Protein 1C4O (pdb70)

Structure (mmCIF, N/CA/C/O backbone):
data_1C4O
#
_entry.id   1C4O
#
_cell.length_a   134.740
_cell.length_b   134.740
_cell.length_c   106.700
_cell.angle_alpha   90.00
_cell.angle_beta   90.00
_cell.angle_gamma   120.00
#
_symmetry.space_group_name_H-M   'P 32 2 1'
#
loop_
_entity.id
_entity.type
_entity.pdbx_description
1 polymer 'DNA NUCLEOTIDE EXCISION REPAIR ENZYME UVRB'
2 non-polymer 'octyl beta-D-glucopyranoside'
3 non-polymer 'SULFATE ION'
4 water water
#
loop_
_atom_site.group_PDB
_atom_site.id
_atom_site.type_symbol
_atom_site.label_atom_id
_atom_site.label_alt_id
_atom_site.label_comp_id
_atom_site.label_asym_id
_atom_site.label_entity_id
_atom_site.label_seq_id
_atom_site.pdbx_PDB_ins_code
_atom_site.Cartn_x
_atom_site.Cartn_y
_atom_site.Cartn_z
_atom_site.occupancy
_atom_site.B_iso_or_equiv
_atom_site.auth_seq_id
_atom_site.auth_comp_id
_atom_site.auth_asym_id
_atom_site.auth_atom_id
_atom_site.pdbx_PDB_model_num
ATOM 1 N N . THR A 1 1 ? -25.514 99.370 5.704 1.00 40.33 2 THR A N 1
ATOM 2 C CA . THR A 1 1 ? -24.054 99.546 5.988 1.00 39.99 2 THR A CA 1
ATOM 3 C C . THR A 1 1 ? -23.787 99.587 7.484 1.00 39.27 2 THR A C 1
ATOM 4 O O . THR A 1 1 ? -24.393 100.358 8.237 1.00 39.52 2 THR A O 1
ATOM 8 N N . PHE A 1 2 ? -22.828 98.781 7.912 1.00 37.82 3 PHE A N 1
ATOM 9 C CA . PHE A 1 2 ? -22.528 98.679 9.324 1.00 36.48 3 PHE A CA 1
ATOM 10 C C . PHE A 1 2 ? -21.690 99.791 9.924 1.00 36.32 3 PHE A C 1
ATOM 11 O O . PHE A 1 2 ? -20.833 100.335 9.257 1.00 36.61 3 PHE A O 1
ATOM 19 N N . ARG A 1 3 ? -21.946 100.101 11.188 1.00 36.41 4 ARG A N 1
ATOM 20 C CA . ARG A 1 3 ? -21.184 101.116 11.913 1.00 36.54 4 ARG A CA 1
ATOM 21 C C . ARG A 1 3 ? -20.641 100.539 13.223 1.00 36.98 4 ARG A C 1
ATOM 22 O O . ARG A 1 3 ? -21.284 100.571 14.268 1.00 37.06 4 ARG A O 1
ATOM 30 N N . TYR A 1 4 ? -19.432 100.002 13.141 1.00 37.67 5 TYR A N 1
ATOM 31 C CA . TYR A 1 4 ? -18.768 99.401 14.278 1.00 38.42 5 TYR A CA 1
ATOM 32 C C . TYR A 1 4 ? -18.460 100.481 15.319 1.00 39.05 5 TYR A C 1
ATOM 33 O O . TYR A 1 4 ? -17.889 101.524 14.988 1.00 39.36 5 TYR A O 1
ATOM 42 N N . ARG A 1 5 ? -18.824 100.235 16.569 1.00 39.94 6 ARG A N 1
ATOM 43 C CA . ARG A 1 5 ? -18.563 101.196 17.633 1.00 40.98 6 ARG A CA 1
ATOM 44 C C . ARG A 1 5 ? -17.841 100.541 18.808 1.00 41.07 6 ARG A C 1
ATOM 45 O O . ARG A 1 5 ? -17.830 101.064 19.926 1.00 41.57 6 ARG A O 1
ATOM 53 N N . GLY A 1 6 ? -17.215 99.398 18.557 1.00 40.80 7 GLY A N 1
ATOM 54 C CA . GLY A 1 6 ? -16.504 98.720 19.625 1.00 40.48 7 GLY A CA 1
ATOM 55 C C . GLY A 1 6 ? -15.040 99.121 19.757 1.00 40.11 7 GLY A C 1
ATOM 56 O O . GLY A 1 6 ? -14.598 100.093 19.138 1.00 40.36 7 GLY A O 1
ATOM 57 N N . PRO A 1 7 ? -14.254 98.378 20.552 1.00 39.69 8 PRO A N 1
ATOM 58 C CA . PRO A 1 7 ? -12.826 98.662 20.763 1.00 39.14 8 PRO A CA 1
ATOM 59 C C . PRO A 1 7 ? -12.028 98.486 19.476 1.00 38.53 8 PRO A C 1
ATOM 60 O O . PRO A 1 7 ? -12.407 97.685 18.625 1.00 38.49 8 PRO A O 1
ATOM 64 N N . SER A 1 8 ? -10.938 99.228 19.305 1.00 37.55 9 SER A N 1
ATOM 65 C CA . SER A 1 8 ? -10.150 99.035 18.091 1.00 36.79 9 SER A CA 1
ATOM 66 C C . SER A 1 8 ? -9.433 97.688 18.225 1.00 35.45 9 SER A C 1
ATOM 67 O O . SER A 1 8 ? -9.119 97.253 19.341 1.00 35.60 9 SER A O 1
ATOM 70 N N . PRO A 1 9 ? -9.177 97.019 17.096 1.00 34.56 10 PRO A N 1
ATOM 71 C CA . PRO A 1 9 ? -8.498 95.712 17.037 1.00 33.63 10 PRO A CA 1
ATOM 72 C C . PRO A 1 9 ? -7.111 95.788 17.634 1.00 33.06 10 PRO A C 1
ATOM 73 O O . PRO A 1 9 ? -6.370 96.740 17.350 1.00 33.08 10 PRO A O 1
ATOM 77 N N . LYS A 1 10 ? -6.746 94.787 18.443 1.00 31.96 11 LYS A N 1
ATOM 78 C CA . LYS A 1 10 ? -5.417 94.752 19.077 1.00 31.40 11 LYS A CA 1
ATOM 79 C C . LYS A 1 10 ? -4.876 93.336 18.983 1.00 30.53 11 LYS A C 1
ATOM 80 O O . LYS A 1 10 ? -5.594 92.428 18.553 1.00 30.10 11 LYS A O 1
ATOM 86 N N . GLY A 1 11 ? -3.638 93.141 19.424 1.00 29.53 12 GLY A N 1
ATOM 87 C CA . GLY A 1 11 ? -3.040 91.814 19.336 1.00 28.70 12 GLY A CA 1
ATOM 88 C C . GLY A 1 11 ? -2.995 91.319 17.898 1.00 27.86 12 GLY A C 1
ATOM 89 O O . GLY A 1 11 ? -2.546 92.009 16.977 1.00 28.15 12 GLY A O 1
ATOM 90 N N . ASP A 1 12 ? -3.441 90.088 17.691 1.00 27.12 13 ASP A N 1
ATOM 91 C CA . ASP A 1 12 ? -3.469 89.520 16.348 1.00 26.31 13 ASP A CA 1
ATOM 92 C C . ASP A 1 12 ? -4.751 89.875 15.568 1.00 26.00 13 ASP A C 1
ATOM 93 O O . ASP A 1 12 ? -4.880 89.466 14.409 1.00 25.19 13 ASP A O 1
ATOM 98 N N . GLN A 1 13 ? -5.683 90.598 16.194 1.00 25.98 14 GLN A N 1
ATOM 99 C CA . GLN A 1 13 ? -6.926 90.930 15.502 1.00 26.61 14 GLN A CA 1
ATOM 100 C C . GLN A 1 13 ? -6.707 91.660 14.170 1.00 26.60 14 GLN A C 1
ATOM 101 O O . GLN A 1 13 ? -7.291 91.283 13.168 1.00 26.55 14 GLN A O 1
ATOM 107 N N . PRO A 1 14 ? -5.839 92.700 14.120 1.00 27.09 15 PRO A N 1
ATOM 108 C CA . PRO A 1 14 ? -5.665 93.357 12.816 1.00 27.51 15 PRO A CA 1
ATOM 109 C C . PRO A 1 14 ? -5.261 92.452 11.671 1.00 27.78 15 PRO A C 1
ATOM 110 O O . PRO A 1 14 ? -5.873 92.509 10.590 1.00 27.63 15 PRO A O 1
ATOM 114 N N . LYS A 1 15 ? -4.260 91.598 11.890 1.00 28.22 16 LYS A N 1
ATOM 115 C CA . LYS A 1 15 ? -3.804 90.711 10.826 1.00 28.75 16 LYS A CA 1
ATOM 116 C C . LYS A 1 15 ? -4.837 89.649 10.473 1.00 27.69 16 LYS A C 1
ATOM 117 O O . LYS A 1 15 ? -4.946 89.267 9.311 1.00 27.23 16 LYS A O 1
ATOM 123 N N . ALA A 1 16 ? -5.585 89.187 11.473 1.00 26.76 17 ALA A N 1
ATOM 124 C CA . ALA A 1 16 ? -6.572 88.135 11.226 1.00 26.03 17 ALA A CA 1
ATOM 125 C C . ALA A 1 16 ? -7.717 88.724 10.408 1.00 25.97 17 ALA A C 1
ATOM 126 O O . ALA A 1 16 ? -8.165 88.117 9.443 1.00 25.39 17 ALA A O 1
ATOM 128 N N . ILE A 1 17 ? -8.158 89.916 10.790 1.00 25.64 18 ILE A N 1
ATOM 129 C CA . ILE A 1 17 ? -9.232 90.601 10.055 1.00 25.92 18 ILE A CA 1
ATOM 130 C C . ILE A 1 17 ? -8.807 90.788 8.606 1.00 26.33 18 ILE A C 1
ATOM 131 O O . ILE A 1 17 ? -9.533 90.463 7.669 1.00 26.98 18 ILE A O 1
ATOM 136 N N . ALA A 1 18 ? -7.591 91.276 8.415 1.00 26.87 19 ALA A N 1
ATOM 137 C CA . ALA A 1 18 ? -7.140 91.482 7.054 1.00 27.31 19 ALA A CA 1
ATOM 138 C C . ALA A 1 18 ? -7.043 90.184 6.245 1.00 27.14 19 ALA A C 1
ATOM 139 O O . ALA A 1 18 ? -7.421 90.155 5.077 1.00 27.25 19 ALA A O 1
ATOM 141 N N . GLY A 1 19 ? -6.576 89.094 6.871 1.00 27.04 20 GLY A N 1
ATOM 142 C CA . GLY A 1 19 ? -6.429 87.848 6.146 1.00 26.61 20 GLY A CA 1
ATOM 143 C C . GLY A 1 19 ? -7.776 87.254 5.733 1.00 26.47 20 GLY A C 1
ATOM 144 O O . GLY A 1 19 ? -7.921 86.730 4.639 1.00 26.95 20 GLY A O 1
ATOM 145 N N . LEU A 1 20 ? -8.740 87.340 6.640 1.00 26.15 21 LEU A N 1
ATOM 146 C CA . LEU A 1 20 ? -10.088 86.840 6.387 1.00 26.22 21 LEU A CA 1
ATOM 147 C C . LEU A 1 20 ? -10.767 87.642 5.293 1.00 26.53 21 LEU A C 1
ATOM 148 O O . LEU A 1 20 ? -11.364 87.068 4.371 1.00 25.62 21 LEU A O 1
ATOM 153 N N . VAL A 1 21 ? -10.687 88.965 5.403 1.00 26.23 22 VAL A N 1
ATOM 154 C CA . VAL A 1 21 ? -11.302 89.818 4.388 1.00 27.17 22 VAL A CA 1
ATOM 155 C C . VAL A 1 21 ? -10.684 89.548 3.014 1.00 27.84 22 VAL A C 1
ATOM 156 O O . VAL A 1 21 ? -11.392 89.425 2.021 1.00 27.33 22 VAL A O 1
ATOM 160 N N . GLU A 1 22 ? -9.364 89.449 2.948 1.00 28.57 23 GLU A N 1
ATOM 161 C CA . GLU A 1 22 ? -8.713 89.158 1.676 1.00 29.54 23 GLU A CA 1
ATOM 162 C C . GLU A 1 22 ? -9.165 87.813 1.062 1.00 29.26 23 GLU A C 1
ATOM 163 O O . GLU A 1 22 ? -9.457 87.725 -0.131 1.00 28.79 23 GLU A O 1
ATOM 169 N N . ALA A 1 23 ? -9.240 86.760 1.870 1.00 28.71 24 ALA A N 1
ATOM 170 C CA . ALA A 1 23 ? -9.667 85.467 1.337 1.00 28.23 24 ALA A CA 1
ATOM 171 C C . ALA A 1 23 ? -11.120 85.510 0.850 1.00 28.04 24 ALA A C 1
ATOM 172 O O . ALA A 1 23 ? -11.450 84.913 -0.172 1.00 27.88 24 ALA A O 1
ATOM 174 N N . LEU A 1 24 ? -11.980 86.199 1.582 1.00 27.63 25 LEU A N 1
ATOM 175 C CA . LEU A 1 24 ? -13.391 86.257 1.189 1.00 28.26 25 LEU A CA 1
ATOM 176 C C . LEU A 1 24 ? -13.566 87.095 -0.076 1.00 29.10 25 LEU A C 1
ATOM 177 O O . LEU A 1 24 ? -14.323 86.724 -0.958 1.00 28.89 25 LEU A O 1
ATOM 182 N N . ARG A 1 25 ? -12.845 88.208 -0.161 1.00 29.67 26 ARG A N 1
ATOM 183 C CA . ARG A 1 25 ? -12.939 89.048 -1.359 1.00 30.94 26 ARG A CA 1
ATOM 184 C C . ARG A 1 25 ? -12.398 88.313 -2.577 1.00 31.68 26 ARG A C 1
ATOM 185 O O . ARG A 1 25 ? -12.833 88.560 -3.708 1.00 32.47 26 ARG A O 1
ATOM 193 N N . ASP A 1 26 ? -11.464 87.399 -2.361 1.00 32.25 27 ASP A N 1
ATOM 19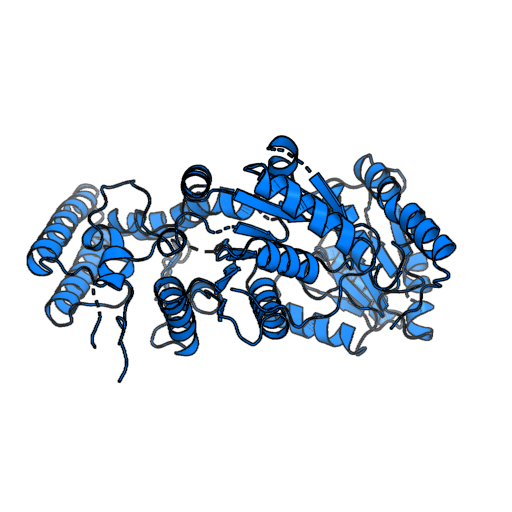4 C CA . ASP A 1 26 ? -10.922 86.625 -3.458 1.00 32.93 27 ASP A CA 1
ATOM 195 C C . ASP A 1 26 ? -11.832 85.469 -3.872 1.00 32.35 27 ASP A C 1
ATOM 196 O O . ASP A 1 26 ? -11.522 84.720 -4.798 1.00 32.98 27 ASP A O 1
ATOM 201 N N . GLY A 1 27 ? -12.956 85.324 -3.179 1.00 31.77 28 GLY A N 1
ATOM 202 C CA . GLY A 1 27 ? -13.894 84.276 -3.543 1.00 30.93 28 GLY A CA 1
ATOM 203 C C . GLY A 1 27 ? -13.754 82.910 -2.885 1.00 30.25 28 GLY A C 1
ATOM 204 O O . GLY A 1 27 ? -14.350 81.934 -3.362 1.00 30.73 28 GLY A O 1
ATOM 205 N N . GLU A 1 28 ? -12.965 82.816 -1.819 1.00 29.58 29 GLU A N 1
ATOM 206 C CA . GLU A 1 28 ? -12.845 81.531 -1.145 1.00 28.86 29 GLU A CA 1
ATOM 207 C C . GLU A 1 28 ? -14.195 81.174 -0.543 1.00 28.63 29 GLU A C 1
ATOM 208 O O . GLU A 1 28 ? -14.840 81.981 0.106 1.00 28.44 29 GLU A O 1
ATOM 214 N N B ARG A 1 29 ? -14.614 79.929 -0.772 0.59 28.46 30 ARG A N 1
ATOM 215 C CA B ARG A 1 29 ? -15.899 79.409 -0.267 0.59 28.09 30 ARG A CA 1
ATOM 216 C C B ARG A 1 29 ? -15.863 79.047 1.227 0.59 27.83 30 ARG A C 1
ATOM 217 O O B ARG A 1 29 ? -16.851 79.234 1.950 0.59 28.13 30 ARG A O 1
ATOM 225 N N . PHE A 1 30 ? -14.716 78.537 1.665 1.00 26.73 31 PHE A N 1
ATOM 226 C CA . PHE A 1 30 ? -14.510 78.105 3.054 1.00 25.79 31 PHE A CA 1
ATOM 227 C C . PHE A 1 30 ? -13.209 78.681 3.606 1.00 25.44 31 PHE A C 1
ATOM 228 O O . PHE A 1 30 ? -12.148 78.497 3.022 1.00 24.69 31 PHE A O 1
ATOM 236 N N B VAL A 1 31 ? -13.296 79.404 4.722 0.54 25.54 32 VAL A N 1
ATOM 237 C CA B VAL A 1 31 ? -12.092 79.954 5.378 0.54 25.07 32 VAL A CA 1
ATOM 238 C C B VAL A 1 31 ? -12.247 79.755 6.887 0.54 24.73 32 VAL A C 1
ATOM 239 O O B VAL A 1 31 ? -13.357 79.851 7.444 0.54 24.84 32 VAL A O 1
ATOM 243 N N . THR A 1 32 ? -11.130 79.498 7.547 1.00 23.22 33 THR A N 1
ATOM 244 C CA . THR A 1 32 ? -11.127 79.242 8.964 1.00 22.33 33 THR A CA 1
ATOM 245 C C . THR A 1 32 ? -10.361 80.311 9.724 1.00 22.02 33 THR A C 1
ATOM 246 O O . THR A 1 32 ? -9.277 80.745 9.288 1.00 21.70 33 THR A O 1
ATOM 250 N N . LEU A 1 33 ? -10.970 80.770 10.811 1.00 21.04 34 LEU A N 1
ATOM 251 C CA . LEU A 1 33 ? -10.329 81.670 11.762 1.00 21.22 34 LEU A CA 1
ATOM 252 C C . LEU A 1 33 ? -9.935 80.746 12.912 1.00 21.10 34 LEU A C 1
ATOM 253 O O . LEU A 1 33 ? -10.784 80.272 13.668 1.00 21.53 34 LEU A O 1
ATOM 258 N N . LEU A 1 34 ? -8.644 80.456 13.037 1.00 21.45 35 LEU A N 1
ATOM 259 C CA . LEU A 1 34 ? -8.151 79.583 14.107 1.00 21.68 35 LEU A CA 1
ATOM 260 C C . LEU A 1 34 ? -7.707 80.577 15.166 1.00 22.29 35 LEU A C 1
ATOM 261 O O . LEU A 1 34 ? -6.630 81.180 15.076 1.00 22.79 35 LEU A O 1
ATOM 266 N N . GLY A 1 35 ? -8.596 80.797 16.131 1.00 21.80 36 GLY A N 1
ATOM 267 C CA . GLY A 1 35 ? -8.337 81.762 17.190 1.00 22.10 36 GLY A CA 1
ATOM 268 C C . GLY A 1 35 ? -8.287 81.138 18.568 1.00 22.48 36 GLY A C 1
ATOM 269 O O . GLY A 1 35 ? -9.207 80.447 18.981 1.00 22.72 36 GLY A O 1
ATOM 270 N N . ALA A 1 36 ? -7.201 81.373 19.283 1.00 22.13 37 ALA A N 1
ATOM 271 C CA . ALA A 1 36 ? -7.053 80.851 20.633 1.00 22.36 37 ALA A CA 1
ATOM 272 C C . ALA A 1 36 ? -8.077 81.472 21.584 1.00 22.59 37 ALA A C 1
ATOM 273 O O . ALA A 1 36 ? -8.584 82.550 21.338 1.00 22.36 37 ALA A O 1
ATOM 275 N N . THR A 1 37 ? -8.377 80.795 22.678 1.00 22.19 38 THR A N 1
ATOM 276 C CA . THR A 1 37 ? -9.320 81.377 23.630 1.00 23.01 38 THR A CA 1
ATOM 277 C C . THR A 1 37 ? -8.791 82.729 24.118 1.00 23.25 38 THR A C 1
ATOM 278 O O . THR A 1 37 ? -7.595 82.911 24.276 1.00 23.09 38 THR A O 1
ATOM 282 N N . GLY A 1 38 ? -9.691 83.693 24.292 1.00 23.28 39 GLY A N 1
ATOM 283 C CA . GLY A 1 38 ? -9.270 84.992 24.803 1.00 24.09 39 GLY A CA 1
ATOM 284 C C . GLY A 1 38 ? -8.633 85.938 23.813 1.00 24.21 39 GLY A C 1
ATOM 285 O O . GLY A 1 38 ? -8.127 86.982 24.211 1.00 25.25 39 GLY A O 1
ATOM 286 N N . THR A 1 39 ? -8.636 85.587 22.531 1.00 24.16 40 THR A N 1
ATOM 287 C CA . THR A 1 39 ? -8.060 86.470 21.526 1.00 24.14 40 THR A CA 1
ATOM 288 C C . THR A 1 39 ? -9.081 87.453 20.966 1.00 25.11 40 THR A C 1
ATOM 289 O O . THR A 1 39 ? -8.749 88.262 20.098 1.00 24.87 40 THR A O 1
ATOM 293 N N . GLY A 1 40 ? -10.328 87.350 21.407 1.00 25.68 41 GLY A N 1
ATOM 294 C CA . GLY A 1 40 ? -11.361 88.275 20.955 1.00 27.01 41 GLY A CA 1
ATOM 295 C C . GLY A 1 40 ? -11.931 87.957 19.590 1.00 27.90 41 GLY A C 1
ATOM 296 O O . GLY A 1 40 ? -11.927 88.782 18.682 1.00 27.60 41 GLY A O 1
ATOM 297 N N B LYS A 1 41 ? -12.424 86.734 19.433 0.66 28.68 42 LYS A N 1
ATOM 298 C CA B LYS A 1 41 ? -12.978 86.310 18.155 0.66 29.21 42 LYS A CA 1
ATOM 299 C C B LYS A 1 41 ? -14.256 87.063 17.748 0.66 29.48 42 LYS A C 1
ATOM 300 O O B LYS A 1 41 ? -14.521 87.210 16.556 0.66 30.25 42 LYS A O 1
ATOM 306 N N . THR A 1 42 ? -15.039 87.541 18.704 1.00 29.19 43 THR A N 1
ATOM 307 C CA . THR A 1 42 ? -16.233 88.297 18.335 1.00 29.02 43 THR A CA 1
ATOM 308 C C . THR A 1 42 ? -15.893 89.626 17.667 1.00 28.12 43 THR A C 1
ATOM 309 O O . THR A 1 42 ? -16.525 90.007 16.688 1.00 27.94 43 THR A O 1
ATOM 313 N N . VAL A 1 43 ? -14.882 90.323 18.173 1.00 27.77 44 VAL A N 1
ATOM 314 C CA . VAL A 1 43 ? -14.465 91.583 17.547 1.00 27.18 44 VAL A CA 1
ATOM 315 C C . VAL A 1 43 ? -13.910 91.320 16.135 1.00 26.72 44 VAL A C 1
ATOM 316 O O . VAL A 1 43 ? -14.212 92.047 15.187 1.00 26.43 44 VAL A O 1
ATOM 320 N N . THR A 1 44 ? -13.156 90.237 15.960 1.00 25.94 45 THR A N 1
ATOM 321 C CA . THR A 1 44 ? -12.639 89.909 14.636 1.00 26.09 45 THR A CA 1
ATOM 322 C C . THR A 1 44 ? -13.793 89.665 13.646 1.00 26.01 45 THR A C 1
ATOM 323 O O . THR A 1 44 ? -13.810 90.196 12.533 1.00 25.84 45 THR A O 1
ATOM 327 N N . MET A 1 45 ? -14.774 88.872 14.069 1.00 26.10 46 MET A N 1
ATOM 328 C CA . MET A 1 45 ? -15.928 88.613 13.217 1.00 26.46 46 MET A CA 1
ATOM 329 C C . MET A 1 45 ? -16.637 89.915 12.890 1.00 26.71 46 MET A C 1
ATOM 330 O O . MET A 1 45 ? -17.022 90.139 11.741 1.00 26.34 46 MET A O 1
ATOM 335 N N . ALA A 1 46 ? -16.831 90.738 13.917 1.00 26.74 47 ALA A N 1
ATOM 336 C CA . ALA A 1 46 ? -17.519 92.025 13.748 1.00 27.18 47 ALA A CA 1
ATOM 337 C C . ALA A 1 46 ? -16.839 92.883 12.708 1.00 27.45 47 ALA A C 1
ATOM 338 O O . ALA A 1 46 ? -17.491 93.452 11.835 1.00 27.29 47 ALA A O 1
ATOM 340 N N . LYS A 1 47 ? -15.517 92.970 12.785 1.00 27.45 48 LYS A N 1
ATOM 341 C CA . LYS A 1 47 ? -14.777 93.789 11.820 1.00 27.81 48 LYS A CA 1
ATOM 342 C C . LYS A 1 47 ? -14.805 93.213 10.408 1.00 28.02 48 LYS A C 1
ATOM 343 O O . LYS A 1 47 ? -14.758 93.948 9.436 1.00 28.49 48 LYS A O 1
ATOM 349 N N . VAL A 1 48 ? -14.858 91.891 10.266 1.00 27.74 49 VAL A N 1
ATOM 350 C CA . VAL A 1 48 ? -14.945 91.286 8.946 1.00 27.44 49 VAL A CA 1
ATOM 351 C C . VAL A 1 48 ? -16.328 91.623 8.374 1.00 27.86 49 VAL A C 1
ATOM 352 O O . VAL A 1 48 ? -16.448 92.006 7.220 1.00 27.62 49 VAL A O 1
ATOM 356 N N . ILE A 1 49 ? -17.364 91.511 9.203 1.00 28.39 50 ILE A N 1
ATOM 357 C CA . ILE A 1 49 ? -18.722 91.795 8.746 1.00 28.96 50 ILE A CA 1
ATOM 358 C C . ILE A 1 49 ? -18.804 93.259 8.304 1.00 29.55 50 ILE A C 1
ATOM 359 O O . ILE A 1 49 ? -19.389 93.554 7.256 1.00 29.44 50 ILE A O 1
ATOM 364 N N . GLU A 1 50 ? -18.201 94.148 9.077 1.00 30.18 51 GLU A N 1
ATOM 365 C CA . GLU A 1 50 ? -18.221 95.570 8.728 1.00 31.25 51 GLU A CA 1
ATOM 366 C C . GLU A 1 50 ? -17.550 95.809 7.385 1.00 31.40 51 GLU A C 1
ATOM 367 O O . GLU A 1 50 ? -18.082 96.508 6.524 1.00 31.52 51 GLU A O 1
ATOM 373 N N . ALA A 1 51 ? -16.377 95.226 7.193 1.00 31.28 52 ALA A N 1
ATOM 374 C CA . ALA A 1 51 ? -15.640 95.398 5.954 1.00 31.82 52 ALA A CA 1
ATOM 375 C C . ALA A 1 51 ? -16.375 94.926 4.713 1.00 32.07 52 ALA A C 1
ATOM 376 O O . ALA A 1 51 ? -16.363 95.611 3.692 1.00 32.66 52 ALA A O 1
ATOM 378 N N . LEU A 1 52 ? -17.024 93.767 4.786 1.00 32.10 53 LEU A N 1
ATOM 379 C CA . LEU A 1 52 ? -17.697 93.222 3.625 1.00 32.05 53 LEU A CA 1
ATOM 380 C C . LEU A 1 52 ? -19.090 93.773 3.336 1.00 31.89 53 LEU A C 1
ATOM 381 O O . LEU A 1 52 ? -19.575 93.620 2.222 1.00 32.18 53 LEU A O 1
ATOM 386 N N . GLY A 1 53 ? -19.710 94.395 4.334 1.00 31.97 54 GLY A N 1
ATOM 387 C CA . GLY A 1 53 ? -21.034 95.017 4.160 1.00 32.09 54 GLY A CA 1
ATOM 388 C C . GLY A 1 53 ? -22.184 94.143 3.677 1.00 32.23 54 GLY A C 1
ATOM 389 O O . GLY A 1 53 ? -23.090 94.612 2.963 1.00 32.38 54 GLY A O 1
ATOM 390 N N . ARG A 1 54 ? -22.157 92.868 4.050 1.00 31.59 55 ARG A N 1
ATOM 391 C CA . ARG A 1 54 ? -23.199 91.911 3.665 1.00 30.95 55 ARG A CA 1
ATOM 392 C C . ARG A 1 54 ? -23.913 91.389 4.912 1.00 30.07 55 ARG A C 1
ATOM 393 O O . ARG A 1 54 ? -23.311 91.297 5.978 1.00 29.32 55 ARG A O 1
ATOM 401 N N . PRO A 1 55 ? -25.222 91.093 4.813 1.00 29.29 56 PRO A N 1
ATOM 402 C CA . PRO A 1 55 ? -25.927 90.574 5.998 1.00 28.36 56 PRO A CA 1
ATOM 403 C C . PRO A 1 55 ? -25.216 89.269 6.412 1.00 27.47 56 PRO A C 1
ATOM 404 O O . PRO A 1 55 ? -24.657 88.567 5.566 1.00 27.31 56 PRO A O 1
ATOM 408 N N . ALA A 1 56 ? -25.252 88.969 7.703 1.00 26.41 57 ALA A N 1
ATOM 409 C CA . ALA A 1 56 ? -24.544 87.793 8.182 1.00 25.72 57 ALA A CA 1
ATOM 410 C C . ALA A 1 56 ? -25.356 86.945 9.141 1.00 25.27 57 ALA A C 1
ATOM 411 O O . ALA A 1 56 ? -26.212 87.435 9.876 1.00 25.49 57 ALA A O 1
ATOM 413 N N . LEU A 1 57 ? -25.072 85.650 9.107 1.00 24.24 58 LEU A N 1
ATOM 414 C CA . LEU A 1 57 ? -25.681 84.687 10.015 1.00 23.61 58 LEU A CA 1
ATOM 415 C C . LEU A 1 57 ? -24.537 84.084 10.829 1.00 23.39 58 LEU A C 1
ATOM 416 O O . LEU A 1 57 ? -23.584 83.556 10.230 1.00 23.16 58 LEU A O 1
ATOM 421 N N . VAL A 1 58 ? -24.645 84.148 12.146 1.00 23.20 59 VAL A N 1
ATOM 422 C CA . VAL A 1 58 ? -23.638 83.551 13.056 1.00 22.89 59 VAL A CA 1
ATOM 423 C C . VAL A 1 58 ? -24.321 82.417 13.821 1.00 23.10 59 VAL A C 1
ATOM 424 O O . VAL A 1 58 ? -25.273 82.654 14.550 1.00 23.02 59 VAL A O 1
ATOM 428 N N . LEU A 1 59 ? -23.837 81.194 13.649 1.00 22.82 60 LEU A N 1
ATOM 429 C CA . LEU A 1 59 ? -24.415 80.035 14.334 1.00 23.10 60 LEU A CA 1
ATOM 430 C C . LEU A 1 59 ? -23.528 79.590 15.481 1.00 23.53 60 LEU A C 1
ATOM 431 O O . LEU A 1 59 ? -22.297 79.481 15.325 1.00 23.36 60 LEU A O 1
ATOM 436 N N . ALA A 1 60 ? -24.162 79.333 16.619 1.00 23.78 61 ALA A N 1
ATOM 437 C CA . ALA A 1 60 ? -23.460 78.922 17.844 1.00 24.56 61 ALA A CA 1
ATOM 438 C C . ALA A 1 60 ? -23.909 77.518 18.193 1.00 24.91 61 ALA A C 1
ATOM 439 O O . ALA A 1 60 ? -24.974 77.064 17.768 1.00 24.88 61 ALA A O 1
ATOM 441 N N . PRO A 1 61 ? -23.103 76.800 18.990 1.00 25.60 62 PRO A N 1
ATOM 442 C CA . PRO A 1 61 ? -23.439 75.429 19.374 1.00 26.46 62 PRO A CA 1
ATOM 443 C C . PRO A 1 61 ? -24.526 75.257 20.442 1.00 27.44 62 PRO A C 1
ATOM 444 O O . PRO A 1 61 ? -25.028 74.142 20.645 1.00 28.19 62 PRO A O 1
ATOM 448 N N . ASN A 1 62 ? -24.898 76.337 21.118 1.00 28.16 63 ASN A N 1
ATOM 449 C CA . ASN A 1 62 ? -25.950 76.220 22.132 1.00 28.95 63 ASN A CA 1
ATOM 450 C C . ASN A 1 62 ? -26.592 77.565 22.374 1.00 29.23 63 ASN A C 1
ATOM 451 O O . ASN A 1 62 ? -26.067 78.591 21.943 1.00 28.78 63 ASN A O 1
ATOM 456 N N . LYS A 1 63 ? -27.741 77.545 23.060 1.00 29.81 64 LYS A N 1
ATOM 457 C CA . LYS A 1 63 ? -28.514 78.752 23.325 1.00 30.38 64 LYS A CA 1
ATOM 458 C C . LYS A 1 63 ? -27.837 79.804 24.181 1.00 30.35 64 LYS A C 1
ATOM 459 O O . LYS A 1 63 ? -28.112 80.988 24.015 1.00 30.53 64 LYS A O 1
ATOM 465 N N . ILE A 1 64 ? -26.962 79.383 25.088 1.00 30.47 65 ILE A N 1
ATOM 466 C CA . ILE A 1 64 ? -26.259 80.315 25.977 1.00 30.96 65 ILE A CA 1
ATOM 467 C C . ILE A 1 64 ? -25.241 81.128 25.175 1.00 30.38 65 ILE A C 1
ATOM 468 O O . ILE A 1 64 ? -25.197 82.365 25.254 1.00 30.46 65 ILE A O 1
ATOM 473 N N . LEU A 1 65 ? -24.433 80.443 24.377 1.00 29.82 66 LEU A N 1
ATOM 474 C CA . LEU A 1 65 ? -23.464 81.175 23.569 1.00 29.84 66 LEU A CA 1
ATOM 475 C C . LEU A 1 65 ? -24.211 82.020 22.535 1.00 29.14 66 LEU A C 1
ATOM 476 O O . LEU A 1 65 ? -23.810 83.143 22.247 1.00 28.87 66 LEU A O 1
ATOM 481 N N . ALA A 1 66 ? -25.299 81.492 21.973 1.00 28.92 67 ALA A N 1
ATOM 482 C CA . ALA A 1 66 ? -26.064 82.282 21.000 1.00 29.35 67 ALA A CA 1
ATOM 483 C C . ALA A 1 66 ? -26.532 83.614 21.620 1.00 29.88 67 ALA A C 1
ATOM 484 O O . ALA A 1 66 ? -26.304 84.672 21.036 1.00 29.56 67 ALA A O 1
ATOM 486 N N . ALA A 1 67 ? -27.171 83.559 22.789 1.00 30.64 68 ALA A N 1
ATOM 487 C CA . ALA A 1 67 ? -27.665 84.787 23.439 1.00 31.48 68 ALA A CA 1
ATOM 488 C C . ALA A 1 67 ? -26.505 85.732 23.765 1.00 31.95 68 ALA A C 1
ATOM 489 O O . ALA A 1 67 ? -26.597 86.952 23.598 1.00 32.28 68 ALA A O 1
ATOM 491 N N . GLN A 1 68 ? -25.404 85.163 24.225 1.00 32.64 69 GLN A N 1
ATOM 492 C CA . GLN A 1 68 ? -24.244 85.961 24.536 1.00 33.36 69 GLN A CA 1
ATOM 493 C C . GLN A 1 68 ? -23.671 86.659 23.332 1.00 33.32 69 GLN A C 1
ATOM 494 O O . GLN A 1 68 ? -23.284 87.827 23.408 1.00 33.35 69 GLN A O 1
ATOM 500 N N . LEU A 1 69 ? -23.601 85.956 22.209 1.00 32.73 70 LEU A N 1
ATOM 501 C CA . LEU A 1 69 ? -23.070 86.575 21.006 1.00 32.47 70 LEU A CA 1
ATOM 502 C C . LEU A 1 69 ? -23.989 87.682 20.537 1.00 32.47 70 LEU A C 1
ATOM 503 O O . LEU A 1 69 ? -23.519 88.734 20.116 1.00 32.46 70 LEU A O 1
ATOM 508 N N . ALA A 1 70 ? -25.292 87.439 20.592 1.00 32.34 71 ALA A N 1
ATOM 509 C CA . ALA A 1 70 ? -26.256 88.463 20.178 1.00 32.83 71 ALA A CA 1
ATOM 510 C C . ALA A 1 70 ? -26.059 89.708 21.038 1.00 33.13 71 ALA A C 1
ATOM 511 O O . ALA A 1 70 ? -26.038 90.824 20.517 1.00 33.12 71 ALA A O 1
ATOM 513 N N . ALA A 1 71 ? -25.907 89.519 22.343 1.00 33.71 72 ALA A N 1
ATOM 514 C CA . ALA A 1 71 ? -25.712 90.653 23.250 1.00 34.33 72 ALA A CA 1
ATOM 515 C C . ALA A 1 71 ? -24.451 91.437 22.882 1.00 34.77 72 ALA A C 1
ATOM 516 O O . ALA A 1 71 ? -24.463 92.666 22.863 1.00 34.82 72 ALA A O 1
ATOM 518 N N . GLU A 1 72 ? -23.359 90.728 22.589 1.00 34.98 73 GLU A N 1
ATOM 519 C CA . GLU A 1 72 ? -22.102 91.371 22.227 1.00 35.35 73 GLU A CA 1
ATOM 520 C C . GLU A 1 72 ? -22.179 92.120 20.905 1.00 35.02 73 GLU A C 1
ATOM 521 O O . GLU A 1 72 ? -21.697 93.256 20.787 1.00 34.91 73 GLU A O 1
ATOM 527 N N . PHE A 1 73 ? -22.763 91.485 19.894 1.00 34.56 74 PHE A N 1
ATOM 528 C CA . PHE A 1 73 ? -22.890 92.152 18.606 1.00 34.43 74 PHE A CA 1
ATOM 529 C C . PHE A 1 73 ? -23.764 93.400 18.745 1.00 35.13 74 PHE A C 1
ATOM 530 O O . PHE A 1 73 ? -23.490 94.417 18.101 1.00 35.13 74 PHE A O 1
ATOM 538 N N . ARG A 1 74 ? -24.798 93.331 19.586 1.00 35.95 75 ARG A N 1
ATOM 539 C CA . ARG A 1 74 ? -25.682 94.490 19.794 1.00 36.68 75 ARG A CA 1
ATOM 540 C C . ARG A 1 74 ? -24.889 95.696 20.269 1.00 36.69 75 ARG A C 1
ATOM 541 O O . ARG A 1 74 ? -25.146 96.822 19.823 1.00 37.34 75 ARG A O 1
ATOM 549 N N . GLU A 1 75 ? -23.935 95.458 21.166 1.00 36.56 76 GLU A N 1
ATOM 550 C CA . GLU A 1 75 ? -23.067 96.497 21.721 1.00 36.25 76 GLU A CA 1
ATOM 551 C C . GLU A 1 75 ? -22.073 97.033 20.705 1.00 36.41 76 GLU A C 1
ATOM 552 O O . GLU A 1 75 ? -21.714 98.218 20.725 1.00 36.83 76 GLU A O 1
ATOM 558 N N . LEU A 1 76 ? -21.620 96.159 19.813 1.00 35.93 77 LEU A N 1
ATOM 559 C CA . LEU A 1 76 ? -20.651 96.553 18.803 1.00 35.47 77 LEU A CA 1
ATOM 560 C C . LEU A 1 76 ? -21.295 97.259 17.620 1.00 35.33 77 LEU A C 1
ATOM 561 O O . LEU A 1 76 ? -20.637 98.025 16.928 1.00 35.47 77 LEU A O 1
ATOM 566 N N . PHE A 1 77 ? -22.577 96.995 17.385 1.00 35.44 78 PHE A N 1
ATOM 567 C CA . PHE A 1 77 ? -23.284 97.604 16.260 1.00 35.59 78 PHE A CA 1
ATOM 568 C C . PHE A 1 77 ? -24.612 98.201 16.712 1.00 36.10 78 PHE A C 1
ATOM 569 O O . PHE A 1 77 ? -25.669 97.810 16.231 1.00 35.85 78 PHE A O 1
ATOM 577 N N . PRO A 1 78 ? -24.560 99.200 17.602 1.00 36.73 79 PRO A N 1
ATOM 578 C CA . PRO A 1 78 ? -25.772 99.842 18.122 1.00 37.25 79 PRO A CA 1
ATOM 579 C C . PRO A 1 78 ? -26.741 100.465 17.118 1.00 37.45 79 PRO A C 1
ATOM 580 O O . PRO A 1 78 ? -27.928 100.578 17.424 1.00 38.25 79 PRO A O 1
ATOM 584 N N . GLU A 1 79 ? -26.283 100.842 15.928 1.00 37.48 80 GLU A N 1
ATOM 585 C CA . GLU A 1 79 ? -27.187 101.464 14.959 1.00 37.24 80 GLU A CA 1
ATOM 586 C C . GLU A 1 79 ? -27.682 100.497 13.888 1.00 37.11 80 GLU A C 1
ATOM 587 O O . GLU A 1 79 ? -28.451 100.866 12.996 1.00 37.51 80 GLU A O 1
ATOM 593 N N . ASN A 1 80 ? -27.245 99.246 13.960 1.00 36.44 81 ASN A N 1
ATOM 594 C CA . ASN A 1 80 ? -27.668 98.286 12.961 1.00 35.67 81 ASN A CA 1
ATOM 595 C C . ASN A 1 80 ? -28.618 97.246 13.563 1.00 34.94 81 ASN A C 1
ATOM 596 O O . ASN A 1 80 ? -28.912 97.282 14.752 1.00 35.50 81 ASN A O 1
ATOM 601 N N . ALA A 1 81 ? -29.099 96.332 12.740 1.00 34.21 82 ALA A N 1
ATOM 602 C CA . ALA A 1 81 ? -30.036 95.311 13.199 1.00 33.68 82 ALA A CA 1
ATOM 603 C C . ALA A 1 81 ? -29.380 94.002 13.671 1.00 33.25 82 ALA A C 1
ATOM 604 O O . ALA A 1 81 ? -28.957 93.198 12.853 1.00 33.53 82 ALA A O 1
ATOM 606 N N . VAL A 1 82 ? -29.293 93.801 14.974 1.00 33.03 83 VAL A N 1
ATOM 607 C CA . VAL A 1 82 ? -28.724 92.554 15.484 1.00 32.68 83 VAL A CA 1
ATOM 608 C C . VAL A 1 82 ? -29.923 91.746 15.965 1.00 32.67 83 VAL A C 1
ATOM 609 O O . VAL A 1 82 ? -30.664 92.196 16.839 1.00 32.89 83 VAL A O 1
ATOM 613 N N . GLU A 1 83 ? -30.121 90.571 15.375 1.00 32.19 84 GLU A N 1
ATOM 614 C CA . GLU A 1 83 ? -31.257 89.720 15.702 1.00 32.18 84 GLU A CA 1
ATOM 615 C C . GLU A 1 83 ? -30.847 88.392 16.341 1.00 32.03 84 GLU A C 1
ATOM 616 O O . GLU A 1 83 ? -29.757 87.862 16.072 1.00 31.89 84 GLU A O 1
ATOM 622 N N . TYR A 1 84 ? -31.725 87.851 17.166 1.00 31.98 85 TYR A N 1
ATOM 623 C CA . TYR A 1 84 ? -31.495 86.559 17.796 1.00 31.70 85 TYR A CA 1
ATOM 624 C C . TYR A 1 84 ? -32.662 85.667 17.363 1.00 31.81 85 TYR A C 1
ATOM 625 O O . TYR A 1 84 ? -33.817 85.870 17.792 1.00 31.76 85 TYR A O 1
ATOM 634 N N . PHE A 1 85 ? -32.389 84.702 16.496 1.00 31.55 86 PHE A N 1
ATOM 635 C CA . PHE A 1 85 ? -33.418 83.799 15.998 1.00 31.83 86 PHE A CA 1
ATOM 636 C C . PHE A 1 85 ? -33.534 82.576 16.906 1.00 32.23 86 PHE A C 1
ATOM 637 O O . PHE A 1 85 ? -33.081 81.475 16.590 1.00 32.03 86 PHE A O 1
ATOM 645 N N . ILE A 1 86 ? -34.178 82.807 18.032 1.00 32.65 87 ILE A N 1
ATOM 646 C CA . ILE A 1 86 ? -34.396 81.803 19.064 1.00 33.34 87 ILE A CA 1
ATOM 647 C C . ILE A 1 86 ? -35.443 80.799 18.585 1.00 34.31 87 ILE A C 1
ATOM 648 O O . ILE A 1 86 ? -36.200 81.080 17.659 1.00 33.96 87 ILE A O 1
ATOM 653 N N . SER A 1 87 ? -35.488 79.622 19.203 1.00 35.76 88 SER A N 1
ATOM 654 C CA . SER A 1 87 ? -36.512 78.615 18.865 1.00 37.52 88 SER A CA 1
ATOM 655 C C . SER A 1 87 ? -37.214 78.227 20.158 1.00 38.72 88 SER A C 1
ATOM 656 O O . SER A 1 87 ? -36.584 78.200 21.218 1.00 39.00 88 SER A O 1
ATOM 659 N N . TYR A 1 88 ? -38.506 77.931 20.087 1.00 39.96 89 TYR A N 1
ATOM 660 C CA . TYR A 1 88 ? -39.231 77.576 21.304 1.00 41.41 89 TYR A CA 1
ATOM 661 C C . TYR A 1 88 ? -38.581 76.314 21.851 1.00 42.05 89 TYR A C 1
ATOM 662 O O . TYR A 1 88 ? -38.579 76.080 23.063 1.00 42.42 89 TYR A O 1
ATOM 671 N N . TYR A 1 89 ? -38.000 75.543 20.943 1.00 42.93 90 TYR A N 1
ATOM 672 C CA . TYR A 1 89 ? -37.316 74.292 21.249 1.00 43.78 90 TYR A CA 1
ATOM 673 C C . TYR A 1 89 ? -36.274 74.495 22.347 1.00 43.96 90 TYR A C 1
ATOM 674 O O . TYR A 1 89 ? -35.941 73.577 23.090 1.00 43.79 90 TYR A O 1
ATOM 683 N N . ASP A 1 90 ? -35.746 75.706 22.437 1.00 43.92 91 ASP A N 1
ATOM 684 C CA . ASP A 1 90 ? -34.704 75.994 23.418 1.00 44.04 91 ASP A CA 1
ATOM 685 C C . ASP A 1 90 ? -35.139 76.070 24.867 1.00 43.84 91 ASP A C 1
ATOM 686 O O . ASP A 1 90 ? -34.360 75.759 25.763 1.00 43.87 91 ASP A O 1
ATOM 691 N N . TYR A 1 91 ? -36.368 76.499 25.109 1.00 43.50 92 TYR A N 1
ATOM 692 C CA . TYR A 1 91 ? -36.839 76.632 26.466 1.00 43.55 92 TYR A CA 1
ATOM 693 C C . TYR A 1 91 ? -38.125 75.908 26.802 1.00 43.38 92 TYR A C 1
ATOM 694 O O . TYR A 1 91 ? -38.420 75.679 27.974 1.00 43.44 92 TYR A O 1
ATOM 703 N N . TYR A 1 92 ? -38.890 75.551 25.777 1.00 43.12 93 TYR A N 1
ATOM 704 C CA . TYR A 1 92 ? -40.153 74.871 25.993 1.00 42.74 93 TYR A CA 1
ATOM 705 C C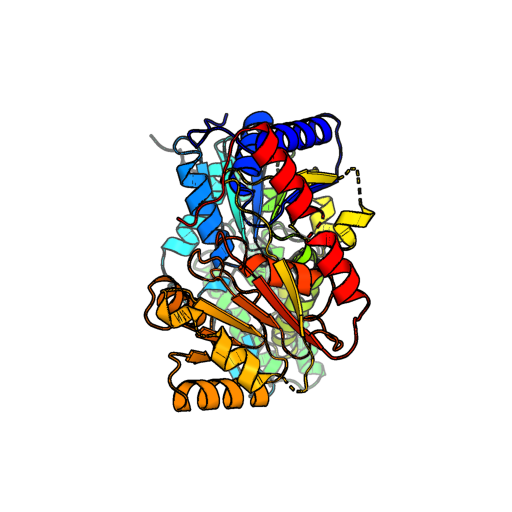 . TYR A 1 92 ? -40.180 73.444 25.439 1.00 42.48 93 TYR A C 1
ATOM 706 O O . TYR A 1 92 ? -39.321 73.050 24.658 1.00 42.41 93 TYR A O 1
ATOM 715 N N . GLN A 1 93 ? -41.180 72.675 25.872 1.00 42.23 94 GLN A N 1
ATOM 716 C CA . GLN A 1 93 ? -41.335 71.284 25.454 1.00 41.85 94 GLN A CA 1
ATOM 717 C C . GLN A 1 93 ? -42.036 71.127 24.112 1.00 40.89 94 GLN A C 1
ATOM 718 O O . GLN A 1 93 ? -43.088 71.724 23.879 1.00 41.03 94 GLN A O 1
ATOM 724 N N . PRO A 1 94 ? -41.444 70.343 23.205 1.00 39.98 95 PRO A N 1
ATOM 725 C CA . PRO A 1 94 ? -42.040 70.109 21.885 1.00 39.45 95 PRO A CA 1
ATOM 726 C C . PRO A 1 94 ? -43.009 68.938 22.023 1.00 38.85 95 PRO A C 1
ATOM 727 O O . PRO A 1 94 ? -43.112 68.341 23.094 1.00 38.67 95 PRO A O 1
ATOM 731 N N . GLU A 1 95 ? -43.711 68.616 20.943 1.00 37.98 96 GLU A N 1
ATOM 732 C CA . GLU A 1 95 ? -44.619 67.477 20.950 1.00 37.08 96 GLU A CA 1
ATOM 733 C C . GLU A 1 95 ? -43.724 66.243 20.866 1.00 36.08 96 GLU A C 1
ATOM 734 O O . GLU A 1 95 ? -42.747 66.229 20.130 1.00 35.72 96 GLU A O 1
ATOM 740 N N . ALA A 1 96 ? -44.039 65.192 21.612 1.00 35.42 97 ALA A N 1
ATOM 741 C CA . ALA A 1 96 ? -43.204 63.994 21.571 1.00 34.77 97 ALA A CA 1
ATOM 742 C C . ALA A 1 96 ? -44.001 62.776 22.056 1.00 34.60 97 ALA A C 1
ATOM 743 O O . ALA A 1 96 ? -45.016 62.926 22.712 1.00 34.58 97 ALA A O 1
ATOM 745 N N . TYR A 1 97 ? -43.508 61.600 21.717 1.00 34.15 98 TYR A N 1
ATOM 746 C CA . TYR A 1 97 ? -44.130 60.351 22.145 1.00 34.91 98 TYR A CA 1
ATOM 747 C C . TYR A 1 97 ? -43.003 59.488 22.649 1.00 35.33 98 TYR A C 1
ATOM 748 O O . TYR A 1 97 ? -42.032 59.219 21.929 1.00 35.72 98 TYR A O 1
ATOM 757 N N . VAL A 1 98 ? -43.144 59.031 23.887 1.00 36.23 99 VAL A N 1
ATOM 758 C CA . VAL A 1 98 ? -42.149 58.167 24.508 1.00 37.16 99 VAL A CA 1
ATOM 759 C C . VAL A 1 98 ? -42.748 56.767 24.537 1.00 37.42 99 VAL A C 1
ATOM 760 O O . VAL A 1 98 ? -43.562 56.452 25.405 1.00 37.24 99 VAL A O 1
ATOM 764 N N . PRO A 1 99 ? -42.324 55.908 23.612 1.00 37.60 100 PRO A N 1
ATOM 765 C CA . PRO A 1 99 ? -42.835 54.541 23.525 1.00 38.12 100 PRO A CA 1
ATOM 766 C C . PRO A 1 99 ? -42.715 53.692 24.777 1.00 38.37 100 PRO A C 1
ATOM 767 O O . PRO A 1 99 ? -43.688 53.042 25.208 1.00 38.20 100 PRO A O 1
ATOM 771 N N . GLY A 1 100 ? -41.502 53.653 25.322 1.00 38.48 101 GLY A N 1
ATOM 772 C CA . GLY A 1 100 ? -41.251 52.851 26.509 1.00 38.56 101 GLY A CA 1
ATOM 773 C C . GLY A 1 100 ? -42.175 53.136 27.669 1.00 38.33 101 GLY A C 1
ATOM 774 O O . GLY A 1 100 ? -42.327 52.296 28.548 1.00 39.29 101 GLY A O 1
ATOM 775 N N . LYS A 1 101 ? -42.780 54.312 27.701 1.00 38.16 102 LYS A N 1
ATOM 776 C CA . LYS A 1 101 ? -43.683 54.667 28.781 1.00 37.76 102 LYS A CA 1
ATOM 777 C C . LYS A 1 101 ? -45.085 54.880 28.211 1.00 36.84 102 LYS A C 1
ATOM 778 O O . LYS A 1 101 ? -45.981 55.334 28.923 1.00 36.77 102 LYS A O 1
ATOM 784 N N . ASP A 1 102 ? -45.232 54.569 26.918 1.00 35.90 103 ASP A N 1
ATOM 785 C CA . ASP A 1 102 ? -46.481 54.792 26.177 1.00 34.59 103 ASP A CA 1
ATOM 786 C C . ASP A 1 102 ? -46.972 56.165 26.612 1.00 34.67 103 ASP A C 1
ATOM 787 O O . ASP A 1 102 ? -48.111 56.347 26.998 1.00 34.23 103 ASP A O 1
ATOM 792 N N . LEU A 1 103 ? -46.070 57.165 26.539 1.00 35.38 104 LEU A N 1
ATOM 793 C CA . LEU A 1 103 ? -46.412 58.518 26.985 1.00 36.13 104 LEU A CA 1
ATOM 794 C C . LEU A 1 103 ? -46.381 59.588 25.889 1.00 36.51 104 LEU A C 1
ATOM 795 O O . LEU A 1 103 ? -45.356 59.786 25.263 1.00 36.69 104 LEU A O 1
ATOM 800 N N . TYR A 1 104 ? -47.497 60.276 25.696 1.00 37.15 105 TYR A N 1
ATOM 801 C CA . TYR A 1 104 ? -47.562 61.369 24.734 1.00 37.94 105 TYR A CA 1
ATOM 802 C C . TYR A 1 104 ? -47.391 62.686 25.494 1.00 38.28 105 TYR A C 1
ATOM 803 O O . TYR A 1 104 ? -48.065 62.943 26.503 1.00 38.24 105 TYR A O 1
ATOM 812 N N . ILE A 1 105 ? -46.526 63.545 24.968 1.00 39.03 106 ILE A N 1
ATOM 813 C CA . ILE A 1 105 ? -46.252 64.839 25.582 1.00 39.56 106 ILE A CA 1
ATOM 814 C C . ILE A 1 105 ? -46.631 65.946 24.625 1.00 39.57 106 ILE A C 1
ATOM 815 O O . ILE A 1 105 ? -46.115 66.024 23.525 1.00 39.63 106 ILE A O 1
ATOM 820 N N . GLU A 1 106 ? -47.553 66.788 25.061 1.00 40.03 107 GLU A N 1
ATOM 821 C CA . GLU A 1 106 ? -48.042 67.897 24.271 1.00 40.53 107 GLU A CA 1
ATOM 822 C C . GLU A 1 106 ? -47.021 69.031 24.229 1.00 41.18 107 GLU A C 1
ATOM 823 O O . GLU A 1 106 ? -46.254 69.223 25.168 1.00 41.28 107 GLU A O 1
ATOM 829 N N . LYS A 1 107 ? -47.007 69.779 23.135 1.00 41.78 108 LYS A N 1
ATOM 830 C CA . LYS A 1 107 ? -46.086 70.901 23.042 1.00 42.32 108 LYS A CA 1
ATOM 831 C C . LYS A 1 107 ? -46.619 72.005 23.955 1.00 43.06 108 LYS A C 1
ATOM 832 O O . LYS A 1 107 ? -47.844 72.174 24.079 1.00 43.30 108 LYS A O 1
ATOM 838 N N . ASP A 1 108 ? -45.729 72.756 24.604 1.00 43.68 109 ASP A N 1
ATOM 839 C CA . ASP A 1 108 ? -46.179 73.842 25.481 1.00 44.51 109 ASP A CA 1
ATOM 840 C C . ASP A 1 108 ? -46.941 74.907 24.685 1.00 44.91 109 ASP A C 1
ATOM 841 O O . ASP A 1 108 ? -46.515 75.311 23.602 1.00 44.99 109 ASP A O 1
ATOM 846 N N . ALA A 1 109 ? -48.057 75.373 25.235 1.00 45.39 110 ALA A N 1
ATOM 847 C CA . ALA A 1 109 ? -48.888 76.377 24.565 1.00 45.78 110 ALA A CA 1
ATOM 848 C C . ALA A 1 109 ? -48.795 77.755 25.206 1.00 45.85 110 ALA A C 1
ATOM 849 O O . ALA A 1 109 ? -48.337 77.884 26.341 1.00 45.98 110 ALA A O 1
ATOM 851 N N . SER A 1 110 ? -49.239 78.776 24.469 1.00 45.95 111 SER A N 1
ATOM 852 C CA . SER A 1 110 ? -49.233 80.164 24.944 1.00 45.87 111 SER A CA 1
ATOM 853 C C . SER A 1 110 ? -47.952 80.491 25.710 1.00 45.82 111 SER A C 1
ATOM 854 O O . SER A 1 110 ? -47.985 80.859 26.887 1.00 45.93 111 SER A O 1
ATOM 857 N N . ILE A 1 111 ? -46.820 80.367 25.027 1.00 45.76 112 ILE A N 1
ATOM 858 C CA . ILE A 1 111 ? -45.531 80.625 25.650 1.00 45.50 112 ILE A CA 1
ATOM 859 C C . ILE A 1 111 ? -45.183 82.109 25.692 1.00 45.16 112 ILE A C 1
ATOM 860 O O . ILE A 1 111 ? -45.911 82.942 25.158 1.00 45.31 112 ILE A O 1
ATOM 865 N N . ASN A 1 112 ? -44.059 82.421 26.334 1.00 44.41 113 ASN A N 1
ATOM 866 C CA . ASN A 1 112 ? -43.579 83.791 26.455 1.00 43.93 113 ASN A CA 1
ATOM 867 C C . ASN A 1 112 ? -43.591 84.409 25.066 1.00 43.50 113 ASN A C 1
ATOM 868 O O . ASN A 1 112 ? -42.983 83.882 24.144 1.00 43.29 113 ASN A O 1
ATOM 873 N N . PRO A 1 113 ? -44.298 85.536 24.896 1.00 43.24 114 PRO A N 1
ATOM 874 C CA . PRO A 1 113 ? -44.379 86.210 23.599 1.00 42.90 114 PRO A CA 1
ATOM 875 C C . PRO A 1 113 ? -43.033 86.610 22.999 1.00 42.62 114 PRO A C 1
ATOM 876 O O . PRO A 1 113 ? -42.906 86.691 21.788 1.00 42.35 114 PRO A O 1
ATOM 880 N N . GLU A 1 114 ? -42.048 86.860 23.853 1.00 42.43 115 GLU A N 1
ATOM 881 C CA . GLU A 1 114 ? -40.731 87.288 23.395 1.00 42.43 115 GLU A CA 1
ATOM 882 C C . GLU A 1 114 ? -40.093 86.327 22.405 1.00 42.13 115 GLU A C 1
ATOM 883 O O . GLU A 1 114 ? -39.319 86.745 21.550 1.00 41.73 115 GLU A O 1
ATOM 889 N N . ILE A 1 115 ? -40.420 85.043 22.504 1.00 41.71 116 ILE A N 1
ATOM 890 C CA . ILE A 1 115 ? -39.858 84.073 21.580 1.00 41.46 116 ILE A CA 1
ATOM 891 C C . ILE A 1 115 ? -40.277 84.333 20.136 1.00 41.32 116 ILE A C 1
ATOM 892 O O . ILE A 1 115 ? -39.430 84.521 19.253 1.00 40.68 116 ILE A O 1
ATOM 897 N N B GLU A 1 116 ? -41.586 84.347 19.894 0.51 41.16 117 GLU A N 1
ATOM 898 C CA B GLU A 1 116 ? -42.096 84.594 18.556 0.51 41.15 117 GLU A CA 1
ATOM 899 C C B GLU A 1 116 ? -41.753 86.006 18.090 0.51 40.58 117 GLU A C 1
ATOM 900 O O B GLU A 1 116 ? -41.546 86.239 16.902 0.51 40.58 117 GLU A O 1
ATOM 906 N N . ARG A 1 117 ? -41.675 86.941 19.030 1.00 39.89 118 ARG A N 1
ATOM 907 C CA . ARG A 1 117 ? -41.377 88.323 18.678 1.00 38.88 118 ARG A CA 1
ATOM 908 C C . ARG A 1 117 ? -39.953 88.441 18.133 1.00 37.63 118 ARG A C 1
ATOM 909 O O . ARG A 1 117 ? -39.714 89.199 17.201 1.00 36.96 118 ARG A O 1
ATOM 917 N N . LEU A 1 118 ? -39.018 87.691 18.719 1.00 36.31 119 LEU A N 1
ATOM 918 C CA . LEU A 1 118 ? -37.621 87.727 18.266 1.00 35.05 119 LEU A CA 1
ATOM 919 C C . LEU A 1 118 ? -37.494 87.094 16.888 1.00 34.11 119 LEU A C 1
ATOM 920 O O . LEU A 1 118 ? -36.710 87.538 16.048 1.00 33.68 119 LEU A O 1
ATOM 925 N N . ARG A 1 119 ? -38.273 86.053 16.643 1.00 33.34 120 ARG A N 1
ATOM 926 C CA . ARG A 1 119 ? -38.240 85.382 15.357 1.00 32.64 120 ARG A CA 1
ATOM 927 C C . ARG A 1 119 ? -38.813 86.309 14.279 1.00 32.70 120 ARG A C 1
ATOM 928 O O . ARG A 1 119 ? -38.270 86.421 13.181 1.00 32.42 120 ARG A O 1
ATOM 936 N N . HIS A 1 120 ? -39.913 86.993 14.596 1.00 32.78 121 HIS A N 1
ATOM 937 C CA . HIS A 1 120 ? -40.492 87.905 13.626 1.00 32.53 121 HIS A CA 1
ATOM 938 C C . HIS A 1 120 ? -39.631 89.138 13.413 1.00 32.15 121 HIS A C 1
ATOM 939 O O . HIS A 1 120 ? -39.544 89.651 12.309 1.00 32.22 121 HIS A O 1
ATOM 946 N N . SER A 1 121 ? -38.992 89.613 14.467 1.00 31.84 122 SER A N 1
ATOM 947 C CA . SER A 1 121 ? -38.126 90.772 14.338 1.00 32.01 122 SER A CA 1
ATOM 948 C C . SER A 1 121 ? -36.984 90.395 13.367 1.00 32.00 122 SER A C 1
ATOM 949 O O . SER A 1 121 ? -36.532 91.212 12.558 1.00 32.15 122 SER A O 1
ATOM 952 N N . THR A 1 122 ? -36.540 89.144 13.446 1.00 31.87 123 THR A N 1
ATOM 953 C CA . THR A 1 122 ? -35.468 88.652 12.581 1.00 31.77 123 THR A CA 1
ATOM 954 C C . THR A 1 122 ? -35.872 88.682 11.114 1.00 32.12 123 THR A C 1
ATOM 955 O O . THR A 1 122 ? -35.194 89.283 10.288 1.00 31.78 123 THR A O 1
ATOM 959 N N . THR A 1 123 ? -36.990 88.035 10.793 1.00 32.68 124 THR A N 1
ATOM 960 C CA . THR A 1 123 ? -37.476 87.948 9.426 1.00 33.69 124 THR A CA 1
ATOM 961 C C . THR A 1 123 ? -37.883 89.327 8.852 1.00 33.95 124 THR A C 1
ATOM 962 O O . THR A 1 123 ? -37.642 89.603 7.682 1.00 33.72 124 THR A O 1
ATOM 966 N N . ARG A 1 124 ? -38.430 90.194 9.696 1.00 34.73 125 ARG A N 1
ATOM 967 C CA . ARG A 1 124 ? -38.838 91.532 9.259 1.00 35.65 125 ARG A CA 1
ATOM 968 C C . ARG A 1 124 ? -37.594 92.327 8.841 1.00 35.68 125 ARG A C 1
ATOM 969 O O . ARG A 1 124 ? -37.561 92.942 7.762 1.00 35.46 125 ARG A O 1
ATOM 977 N N . SER A 1 125 ? -36.558 92.298 9.681 1.00 35.30 126 SER A N 1
ATOM 978 C CA . SER A 1 125 ? -35.317 93.012 9.372 1.00 35.25 126 SER A CA 1
ATOM 979 C C . SER A 1 125 ? -34.664 92.468 8.102 1.00 35.07 126 SER A C 1
ATOM 980 O O . SER A 1 125 ? -34.227 93.234 7.234 1.00 34.62 126 SER A O 1
ATOM 983 N N . LEU A 1 126 ? -34.606 91.144 7.970 1.00 34.83 127 LEU A N 1
ATOM 984 C CA . LEU A 1 126 ? -33.984 90.545 6.800 1.00 35.05 127 LEU A CA 1
ATOM 985 C C . LEU A 1 126 ? -34.652 90.999 5.502 1.00 35.76 127 LEU A C 1
ATOM 986 O O . LEU A 1 126 ? -34.024 91.035 4.457 1.00 35.52 127 LEU A O 1
ATOM 991 N N . LEU A 1 127 ? -35.931 91.346 5.585 1.00 36.64 128 LEU A N 1
ATOM 992 C CA . LEU A 1 127 ? -36.663 91.780 4.401 1.00 37.85 128 LEU A CA 1
ATOM 993 C C . LEU A 1 127 ? -36.663 93.279 4.184 1.00 38.41 128 LEU A C 1
ATOM 994 O O . LEU A 1 127 ? -37.057 93.732 3.110 1.00 39.04 128 LEU A O 1
ATOM 999 N N . THR A 1 128 ? -36.232 94.046 5.174 1.00 38.78 129 THR A N 1
ATOM 1000 C CA . THR A 1 128 ? -36.265 95.499 5.051 1.00 39.21 129 THR A CA 1
ATOM 1001 C C . THR A 1 128 ? -34.941 96.223 5.038 1.00 39.11 129 THR A C 1
ATOM 1002 O O . THR A 1 128 ? -34.891 97.411 4.706 1.00 39.21 129 THR A O 1
ATOM 1006 N N . ARG A 1 129 ? -33.858 95.545 5.408 1.00 38.75 130 ARG A N 1
ATOM 1007 C CA . ARG A 1 129 ? -32.567 96.224 5.419 1.00 38.39 130 ARG A CA 1
ATOM 1008 C C . ARG A 1 129 ? -31.421 95.262 5.201 1.00 38.14 130 ARG A C 1
ATOM 1009 O O . ARG A 1 129 ? -31.584 94.058 5.338 1.00 38.24 130 ARG A O 1
ATOM 1017 N N . ARG A 1 130 ? -30.257 95.797 4.851 1.00 37.76 131 ARG A N 1
ATOM 1018 C CA . ARG A 1 130 ? -29.090 94.959 4.618 1.00 37.45 131 ARG A CA 1
ATOM 1019 C C . ARG A 1 130 ? -28.108 94.905 5.772 1.00 36.63 131 ARG A C 1
ATOM 1020 O O . ARG A 1 130 ? -27.274 93.995 5.821 1.00 36.73 131 ARG A O 1
ATOM 1028 N N . ASP A 1 131 ? -28.199 95.857 6.698 1.00 35.54 132 ASP A N 1
ATOM 1029 C CA . ASP A 1 131 ? -27.285 95.902 7.843 1.00 34.42 132 ASP A CA 1
ATOM 1030 C C . ASP A 1 131 ? -27.832 95.041 8.973 1.00 33.32 132 ASP A C 1
ATOM 1031 O O . ASP A 1 131 ? -28.177 95.535 10.050 1.00 33.26 132 ASP A O 1
ATOM 1036 N N . VAL A 1 132 ? -27.887 93.739 8.708 1.00 31.97 133 VAL A N 1
ATOM 1037 C CA . VAL A 1 132 ? -28.429 92.785 9.659 1.00 30.82 133 VAL A CA 1
ATOM 1038 C C . VAL A 1 132 ? -27.425 91.683 10.021 1.00 29.83 133 VAL A C 1
ATOM 1039 O O . VAL A 1 132 ? -26.787 91.105 9.132 1.00 29.77 133 VAL A O 1
ATOM 1043 N N . ILE A 1 133 ? -27.314 91.410 11.316 1.00 29.07 134 ILE A N 1
ATOM 1044 C CA . ILE A 1 133 ? -26.495 90.284 11.791 1.00 28.16 134 ILE A CA 1
ATOM 1045 C C . ILE A 1 133 ? -27.483 89.444 12.596 1.00 27.65 134 ILE A C 1
ATOM 1046 O O . ILE A 1 133 ? -28.098 89.949 13.536 1.00 27.99 134 ILE A O 1
ATOM 1051 N N . VAL A 1 134 ? -27.642 88.180 12.217 1.00 26.68 135 VAL A N 1
ATOM 1052 C CA . VAL A 1 134 ? -28.546 87.277 12.924 1.00 26.37 135 VAL A CA 1
ATOM 1053 C C . VAL A 1 134 ? -27.701 86.212 13.631 1.00 25.98 135 VAL A C 1
ATOM 1054 O O . VAL A 1 134 ? -26.839 85.599 12.996 1.00 26.51 135 VAL A O 1
ATOM 1058 N N . VAL A 1 135 ? -27.951 86.009 14.914 1.00 25.85 136 VAL A N 1
ATOM 1059 C CA . VAL A 1 135 ? -27.246 84.985 15.686 1.00 25.82 136 VAL A CA 1
ATOM 1060 C C . VAL A 1 135 ? -28.291 83.921 16.008 1.00 25.89 136 VAL A C 1
ATOM 1061 O O . VAL A 1 135 ? -29.441 84.254 16.309 1.00 26.07 136 VAL A O 1
ATOM 1065 N N . ALA A 1 136 ? -27.921 82.650 15.930 1.00 25.73 137 ALA A N 1
ATOM 1066 C CA . ALA A 1 136 ? -28.845 81.581 16.284 1.00 26.55 137 ALA A CA 1
ATOM 1067 C C . ALA A 1 136 ? -28.078 80.343 16.685 1.00 27.47 137 ALA A C 1
ATOM 1068 O O . ALA A 1 136 ? -26.871 80.234 16.414 1.00 27.22 137 ALA A O 1
ATOM 1070 N N . SER A 1 137 ? -28.756 79.409 17.334 1.00 28.28 138 SER A N 1
ATOM 1071 C CA . SER A 1 137 ? -28.113 78.121 17.630 1.00 29.92 138 SER A CA 1
ATOM 1072 C C . SER A 1 137 ? -28.359 77.340 16.337 1.00 30.38 138 SER A C 1
ATOM 1073 O O . SER A 1 137 ? -29.211 77.709 15.538 1.00 30.41 138 SER A O 1
ATOM 1076 N N . VAL A 1 138 ? -27.604 76.274 16.112 1.00 31.40 139 VAL A N 1
ATOM 1077 C CA . VAL A 1 138 ? -27.756 75.468 14.925 1.00 32.89 139 VAL A CA 1
ATOM 1078 C C . VAL A 1 138 ? -29.146 74.860 14.860 1.00 34.12 139 VAL A C 1
ATOM 1079 O O . VAL A 1 138 ? -29.728 74.700 13.784 1.00 34.30 139 VAL A O 1
ATOM 1083 N N . SER A 1 139 ? -29.674 74.550 16.041 1.00 35.59 140 SER A N 1
ATOM 1084 C CA . SER A 1 139 ? -30.979 73.929 16.174 1.00 37.23 140 SER A CA 1
ATOM 1085 C C . SER A 1 139 ? -32.109 74.775 15.603 1.00 37.83 140 SER A C 1
ATOM 1086 O O . SER A 1 139 ? -33.221 74.291 15.415 1.00 38.01 140 SER A O 1
ATOM 1089 N N A ALA A 1 140 ? -31.840 76.071 15.472 0.57 38.12 141 ALA A N 1
ATOM 1090 C CA A ALA A 1 140 ? -32.824 77.013 14.968 0.57 38.42 141 ALA A CA 1
ATOM 1091 C C A ALA A 1 140 ? -33.043 76.849 13.474 0.57 38.67 141 ALA A C 1
ATOM 1092 O O A ALA A 1 140 ? -34.068 77.278 12.953 0.57 38.72 141 ALA A O 1
ATOM 1094 N N A ILE A 1 141 ? -32.080 76.239 12.786 0.57 39.06 142 ILE A N 1
ATOM 1095 C CA A ILE A 1 141 ? -32.204 76.012 11.347 0.57 39.15 142 ILE A CA 1
ATOM 1096 C C A ILE A 1 141 ? -33.108 74.797 11.114 0.57 39.36 142 ILE A C 1
ATOM 1097 O O A ILE A 1 141 ? -32.695 73.627 11.182 0.57 38.95 142 ILE A O 1
ATOM 1102 N N A TYR A 1 142 ? -34.355 75.112 10.808 0.57 39.65 143 TYR A N 1
ATOM 1103 C CA A TYR A 1 142 ? -35.377 74.108 10.634 0.57 39.96 143 TYR A CA 1
ATOM 1104 C C A TYR A 1 142 ? -36.369 74.656 9.614 0.57 40.34 143 TYR A C 1
ATOM 1105 O O A TYR A 1 142 ? -36.252 75.792 9.168 0.57 40.16 143 TYR A O 1
ATOM 1114 N N . GLY A 1 143 ? -37.357 73.849 9.265 1.00 40.46 144 GLY A N 1
ATOM 1115 C CA . GLY A 1 143 ? -38.339 74.278 8.296 1.00 41.11 144 GLY A CA 1
ATOM 1116 C C . GLY A 1 143 ? -39.041 75.534 8.764 1.00 41.82 144 GLY A C 1
ATOM 1117 O O . GLY A 1 143 ? -39.309 75.725 9.961 1.00 41.57 144 GLY A O 1
ATOM 1118 N N B LEU A 1 144 ? -39.293 76.423 7.806 0.57 42.26 145 LEU A N 1
ATOM 1119 C CA B LEU A 1 144 ? -39.952 77.709 8.028 0.57 42.99 145 LEU A CA 1
ATOM 1120 C C B LEU A 1 144 ? -40.733 77.987 6.720 0.57 43.41 145 LEU A C 1
ATOM 1121 O O B LEU A 1 144 ? -40.403 77.432 5.673 0.57 43.72 145 LEU A O 1
ATOM 1126 N N . GLY A 1 145 ? -41.734 78.861 6.768 1.00 43.76 146 GLY A N 1
ATOM 1127 C CA . GLY A 1 145 ? -42.585 79.101 5.600 1.00 43.91 146 GLY A CA 1
ATOM 1128 C C . GLY A 1 145 ? -41.895 79.718 4.382 1.00 44.15 146 GLY A C 1
ATOM 1129 O O . GLY A 1 145 ? -40.729 80.127 4.463 1.00 43.95 146 GLY A O 1
ATOM 1130 N N . ASP A 1 146 ? -42.612 79.812 3.259 1.00 44.06 147 ASP A N 1
ATOM 1131 C CA . ASP A 1 146 ? -42.050 80.389 2.035 1.00 44.39 147 ASP A CA 1
ATOM 1132 C C . ASP A 1 146 ? -41.841 81.878 2.257 1.00 44.06 147 ASP A C 1
ATOM 1133 O O . ASP A 1 146 ? -42.785 82.605 2.598 1.00 44.08 147 ASP A O 1
ATOM 1138 N N . PRO A 1 147 ? -40.601 82.357 2.076 1.00 43.70 148 PRO A N 1
ATOM 1139 C CA . PRO A 1 147 ? -40.274 83.773 2.256 1.00 43.33 148 PRO A CA 1
ATOM 1140 C C . PRO A 1 147 ? -41.053 84.627 1.254 1.00 42.86 148 PRO A C 1
ATOM 1141 O O . PRO A 1 147 ? -41.377 85.773 1.532 1.00 42.72 148 PRO A O 1
ATOM 1145 N N . ARG A 1 148 ? -41.317 84.052 0.081 1.00 42.47 149 ARG A N 1
ATOM 1146 C CA . ARG A 1 148 ? -42.055 84.748 -0.980 1.00 42.01 149 ARG A CA 1
ATOM 1147 C C . ARG A 1 148 ? -43.436 85.171 -0.493 1.00 42.46 149 ARG A C 1
ATOM 1148 O O . ARG A 1 148 ? -43.854 86.315 -0.684 1.00 42.52 149 ARG A O 1
ATOM 1156 N N . GLU A 1 149 ? -44.144 84.248 0.145 1.00 42.75 150 GLU A N 1
ATOM 1157 C CA . GLU A 1 149 ? -45.469 84.547 0.664 1.00 43.09 150 GLU A CA 1
ATOM 1158 C C . GLU A 1 149 ? -45.379 85.586 1.771 1.00 42.97 150 GLU A C 1
ATOM 1159 O O . GLU A 1 149 ? -46.143 86.551 1.814 1.00 42.73 150 GLU A O 1
ATOM 1165 N N . TYR A 1 150 ? -44.427 85.394 2.675 1.00 42.52 151 TYR A N 1
ATOM 1166 C CA . TYR A 1 150 ? -44.250 86.305 3.787 1.00 42.55 151 TYR A CA 1
ATOM 1167 C C . TYR A 1 150 ? -43.946 87.716 3.290 1.00 43.09 151 TYR A C 1
ATOM 1168 O O . TYR A 1 150 ? -44.419 88.696 3.852 1.00 43.21 151 TYR A O 1
ATOM 1177 N N . ARG A 1 151 ? -43.157 87.811 2.232 1.00 43.85 152 ARG A N 1
ATOM 1178 C CA . ARG A 1 151 ? -42.790 89.110 1.694 1.00 44.96 152 ARG A CA 1
ATOM 1179 C C . ARG A 1 151 ? -43.948 89.796 0.971 1.00 46.53 152 ARG A C 1
ATOM 1180 O O . ARG A 1 151 ? -44.218 90.979 1.185 1.00 46.84 152 ARG A O 1
ATOM 1188 N N . ALA A 1 152 ? -44.645 89.041 0.133 1.00 48.27 153 ALA A N 1
ATOM 1189 C CA . ALA A 1 152 ? -45.748 89.584 -0.655 1.00 50.16 153 ALA A CA 1
ATOM 1190 C C . ALA A 1 152 ? -46.964 89.991 0.150 1.00 51.50 153 ALA A C 1
ATOM 1191 O O . ALA A 1 152 ? -47.767 90.806 -0.291 1.00 51.76 153 ALA A O 1
ATOM 1193 N N A ARG A 1 153 ? -47.099 89.432 1.344 0.60 52.29 154 ARG A N 1
ATOM 1194 C CA A ARG A 1 153 ? -48.245 89.732 2.179 0.60 53.19 154 ARG A CA 1
ATOM 1195 C C A ARG A 1 153 ? -47.960 90.787 3.239 0.60 53.68 154 ARG A C 1
ATOM 1196 O O A ARG A 1 153 ? -47.598 90.465 4.367 0.60 53.69 154 ARG A O 1
ATOM 1204 N N . ASN A 1 154 ? -48.131 92.054 2.874 1.00 54.16 155 ASN A N 1
ATOM 1205 C CA . ASN A 1 154 ? -47.902 93.137 3.811 1.00 54.97 155 ASN A CA 1
ATOM 1206 C C . ASN A 1 154 ? -48.972 94.208 3.652 1.00 55.67 155 ASN A C 1
ATOM 1207 O O . ASN A 1 154 ? -49.621 94.299 2.616 1.00 55.73 155 ASN A O 1
ATOM 1212 N N . LEU A 1 155 ? -49.156 94.999 4.704 1.00 56.30 156 LEU A N 1
ATOM 1213 C CA . LEU A 1 155 ? -50.151 96.064 4.732 1.00 56.97 156 LEU A CA 1
ATOM 1214 C C . LEU A 1 155 ? -49.472 97.419 4.918 1.00 57.34 156 LEU A C 1
ATOM 1215 O O . LEU A 1 155 ? -48.685 97.603 5.841 1.00 57.43 156 LEU A O 1
ATOM 1220 N N . VAL A 1 156 ? -49.796 98.369 4.045 1.00 57.69 157 VAL A N 1
ATOM 1221 C CA . VAL A 1 156 ? -49.221 99.712 4.106 1.00 58.02 157 VAL A CA 1
ATOM 1222 C C . VAL A 1 156 ? -50.248 100.731 4.600 1.00 58.16 157 VAL A C 1
ATOM 1223 O O . VAL A 1 156 ? -49.879 101.614 5.407 1.00 58.37 157 VAL A O 1
ATOM 1225 N N . GLY A 1 235 ? -46.623 106.119 7.282 1.00 60.38 236 GLY A N 1
ATOM 1226 C CA . GLY A 1 235 ? -47.343 105.395 8.373 1.00 60.24 236 GLY A CA 1
ATOM 1227 C C . GLY A 1 235 ? -46.527 104.225 8.887 1.00 60.10 236 GLY A C 1
ATOM 1228 O O . GLY A 1 235 ? -45.743 104.377 9.822 1.00 60.21 236 GLY A O 1
ATOM 1229 N N . PHE A 1 236 ? -46.717 103.056 8.280 1.00 59.93 237 PHE A N 1
ATOM 1230 C CA . PHE A 1 236 ? -45.980 101.861 8.671 1.00 59.62 237 PHE A CA 1
ATOM 1231 C C . PHE A 1 236 ? -46.354 100.663 7.813 1.00 59.10 237 PHE A C 1
ATOM 1232 O O . PHE A 1 236 ? -47.532 100.455 7.494 1.00 59.28 237 PHE A O 1
ATOM 1240 N N . VAL A 1 237 ? -45.342 99.891 7.422 1.00 58.35 238 VAL A N 1
ATOM 1241 C CA . VAL A 1 237 ? -45.553 98.692 6.619 1.00 57.48 238 VAL A CA 1
ATOM 1242 C C . VAL A 1 237 ? -45.662 97.532 7.602 1.00 56.96 238 VAL A C 1
ATOM 1243 O O . VAL A 1 237 ? -44.706 97.224 8.319 1.00 57.04 238 VAL A O 1
ATOM 1247 N N . LEU A 1 238 ? -46.827 96.897 7.639 1.00 56.18 239 LEU A N 1
ATOM 1248 C CA . LEU A 1 238 ? -47.059 95.795 8.560 1.00 55.34 239 LEU A CA 1
ATOM 1249 C C . LEU A 1 238 ? -46.820 94.427 7.920 1.00 54.67 239 LEU A C 1
ATOM 1250 O O . LEU A 1 238 ? -47.418 94.103 6.894 1.00 54.72 239 LEU A O 1
ATOM 1255 N N . PHE A 1 239 ? -45.933 93.630 8.522 1.00 53.78 240 PHE A N 1
ATOM 1256 C CA . PHE A 1 239 ? -45.647 92.289 8.015 1.00 52.81 240 PHE A CA 1
ATOM 1257 C C . PHE A 1 239 ? -46.494 91.255 8.750 1.00 51.94 240 PHE A C 1
ATOM 1258 O O . PHE A 1 239 ? -46.974 91.510 9.851 1.00 51.86 240 PHE A O 1
ATOM 1266 N N . PRO A 1 240 ? -46.671 90.066 8.154 1.00 51.19 241 PRO A N 1
ATOM 1267 C CA . PRO A 1 240 ? -47.467 88.976 8.732 1.00 50.61 241 PRO A CA 1
ATOM 1268 C C . PRO A 1 240 ? -47.226 88.666 10.206 1.00 50.19 241 PRO A C 1
ATOM 1269 O O . PRO A 1 240 ? -46.177 88.993 10.771 1.00 49.94 241 PRO A O 1
ATOM 1273 N N . ALA A 1 241 ? -48.219 88.033 10.826 1.00 49.69 242 ALA A N 1
ATOM 1274 C CA . ALA A 1 241 ? -48.135 87.662 12.231 1.00 49.36 242 ALA A CA 1
ATOM 1275 C C . ALA A 1 241 ? -47.737 86.195 12.342 1.00 49.02 242 ALA A C 1
ATOM 1276 O O . ALA A 1 241 ? -47.582 85.673 13.441 1.00 49.09 242 ALA A O 1
ATOM 1278 N N . THR A 1 242 ? -47.583 85.539 11.198 1.00 48.77 243 THR A N 1
ATOM 1279 C CA . THR A 1 242 ? -47.189 84.134 11.143 1.00 48.70 243 THR A CA 1
ATOM 1280 C C . THR A 1 242 ? -46.253 83.892 9.962 1.00 48.68 243 THR A C 1
ATOM 1281 O O . THR A 1 242 ? -46.257 84.651 8.999 1.00 48.35 243 THR A O 1
ATOM 1285 N N . HIS A 1 243 ? -45.443 82.837 10.047 1.00 48.61 244 HIS A N 1
ATOM 1286 C CA . HIS A 1 243 ? -44.517 82.494 8.974 1.00 48.83 244 HIS A CA 1
ATOM 1287 C C . HIS A 1 243 ? -45.130 81.420 8.088 1.00 49.50 244 HIS A C 1
ATOM 1288 O O . HIS A 1 243 ? -44.544 81.020 7.081 1.00 49.61 244 HIS A O 1
ATOM 1295 N N . TYR A 1 244 ? -46.316 80.949 8.461 1.00 50.55 245 TYR A N 1
ATOM 1296 C CA . TYR A 1 244 ? -46.978 79.912 7.681 1.00 51.58 245 TYR A CA 1
ATOM 1297 C C . TYR A 1 244 ? -48.240 80.410 7.003 1.00 52.36 245 TYR A C 1
ATOM 1298 O O . TYR A 1 244 ? -49.305 79.819 7.148 1.00 52.59 245 TYR A O 1
ATOM 1307 N N . LEU A 1 245 ? -48.117 81.507 6.271 1.00 53.08 246 LEU A N 1
ATOM 1308 C CA . LEU A 1 245 ? -49.260 82.040 5.552 1.00 53.77 246 LEU A CA 1
ATOM 1309 C C . LEU A 1 245 ? -49.602 81.053 4.444 1.00 53.90 246 LEU A C 1
ATOM 1310 O O . LEU A 1 245 ? -50.204 80.006 4.693 1.00 54.10 246 LEU A O 1
ATOM 1315 N N . SER A 1 246 ? -49.216 81.416 3.220 1.00 54.11 247 SER A N 1
ATOM 1316 C CA . SER A 1 246 ? -49.443 80.633 2.003 1.00 53.88 247 SER A CA 1
ATOM 1317 C C . SER A 1 246 ? -50.750 79.831 1.896 1.00 53.95 247 SER A C 1
ATOM 1318 O O . SER A 1 246 ? -50.751 78.710 1.380 1.00 54.05 247 SER A O 1
ATOM 1321 N N . PRO A 1 247 ? -51.886 80.402 2.352 1.00 53.71 248 PRO A N 1
ATOM 1322 C CA . PRO A 1 247 ? -53.157 79.682 2.272 1.00 53.49 248 PRO A CA 1
ATOM 1323 C C . PRO A 1 247 ? -53.629 79.320 0.863 1.00 52.94 248 PRO A C 1
ATOM 1324 O O . PRO A 1 247 ? -54.594 78.574 0.724 1.00 53.46 248 PRO A O 1
ATOM 1328 N N . GLU A 1 248 ? -52.961 79.834 -0.172 1.00 52.20 249 GLU A N 1
ATOM 1329 C CA . GLU A 1 248 ? -53.328 79.518 -1.566 1.00 51.14 249 GLU A CA 1
ATOM 1330 C C . GLU A 1 248 ? -54.831 79.285 -1.619 1.00 50.78 249 GLU A C 1
ATOM 1331 O O . GLU A 1 248 ? -55.630 80.219 -1.636 1.00 51.23 249 GLU A O 1
ATOM 1337 N N . GLY A 1 249 ? -55.211 78.021 -1.654 1.00 50.20 250 GLY A N 1
ATOM 1338 C CA . GLY A 1 249 ? -56.611 77.682 -1.626 1.00 48.87 250 GLY A CA 1
ATOM 1339 C C . GLY A 1 249 ? -56.682 76.824 -0.384 1.00 47.84 250 GLY A C 1
ATOM 1340 O O . GLY A 1 249 ? -56.579 75.602 -0.492 1.00 48.44 250 GLY A O 1
ATOM 1341 N N . LEU A 1 250 ? -56.808 77.445 0.790 1.00 46.67 251 LEU A N 1
ATOM 1342 C CA . LEU A 1 250 ? -56.881 76.682 2.037 1.00 45.23 251 LEU A CA 1
ATOM 1343 C C . LEU A 1 250 ? -57.723 75.462 1.695 1.00 44.56 251 LEU A C 1
ATOM 1344 O O . LEU A 1 250 ? -57.336 74.320 1.941 1.00 44.58 251 LEU A O 1
ATOM 1349 N N . GLU A 1 251 ? -58.869 75.718 1.081 1.00 43.60 252 GLU A N 1
ATOM 1350 C CA . GLU A 1 251 ? -59.774 74.654 0.681 1.00 42.43 252 GLU A CA 1
ATOM 1351 C C . GLU A 1 251 ? -59.109 73.498 -0.073 1.00 42.12 252 GLU A C 1
ATOM 1352 O O . GLU A 1 251 ? -59.259 72.337 0.330 1.00 42.06 252 GLU A O 1
ATOM 1358 N N . GLU A 1 252 ? -58.376 73.776 -1.151 1.00 41.51 253 GLU A N 1
ATOM 1359 C CA . GLU A 1 252 ? -57.744 72.673 -1.865 1.00 40.82 253 GLU A CA 1
ATOM 1360 C C . GLU A 1 252 ? -56.603 72.072 -1.049 1.00 40.47 253 GLU A C 1
ATOM 1361 O O . GLU A 1 252 ? -56.233 70.915 -1.251 1.00 40.68 253 GLU A O 1
ATOM 1367 N N . ILE A 1 253 ? -56.063 72.858 -0.124 1.00 39.83 254 ILE A N 1
ATOM 1368 C CA . ILE A 1 253 ? -54.993 72.389 0.756 1.00 39.27 254 ILE A CA 1
ATOM 1369 C C . ILE A 1 253 ? -55.579 71.373 1.748 1.00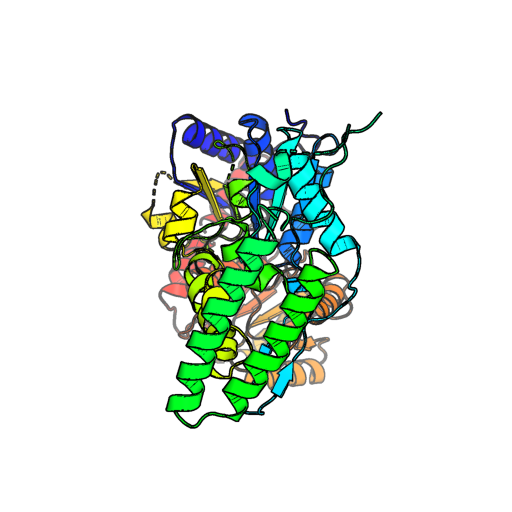 38.83 254 ILE A C 1
ATOM 1370 O O . ILE A 1 253 ? -55.030 70.280 1.952 1.00 39.09 254 ILE A O 1
ATOM 1375 N N . LEU A 1 254 ? -56.699 71.732 2.361 1.00 38.15 255 LEU A N 1
ATOM 1376 C CA . LEU A 1 254 ? -57.320 70.837 3.333 1.00 37.45 255 LEU A CA 1
ATOM 1377 C C . LEU A 1 254 ? -57.735 69.523 2.665 1.00 36.98 255 LEU A C 1
ATOM 1378 O O . LEU A 1 254 ? -57.664 68.460 3.280 1.00 36.46 255 LEU A O 1
ATOM 1383 N N . LYS A 1 255 ? -58.135 69.582 1.403 1.00 36.23 256 LYS A N 1
ATOM 1384 C CA . LYS A 1 255 ? -58.517 68.384 0.689 1.00 35.75 256 LYS A CA 1
ATOM 1385 C C . LYS A 1 255 ? -57.336 67.440 0.492 1.00 35.28 256 LYS A C 1
ATOM 1386 O O . LYS A 1 255 ? -57.486 66.221 0.596 1.00 35.30 256 LYS A O 1
ATOM 1392 N N . GLU A 1 256 ? -56.159 68.000 0.213 1.00 34.53 257 GLU A N 1
ATOM 1393 C CA . GLU A 1 256 ? -54.973 67.187 0.000 1.00 33.92 257 GLU A CA 1
ATOM 1394 C C . GLU A 1 256 ? -54.505 66.535 1.308 1.00 32.35 257 GLU A C 1
ATOM 1395 O O . GLU A 1 256 ? -54.040 65.402 1.296 1.00 32.12 257 GLU A O 1
ATOM 1401 N N . ILE A 1 257 ? -54.644 67.253 2.413 1.00 30.99 258 ILE A N 1
ATOM 1402 C CA . ILE A 1 257 ? -54.256 66.715 3.720 1.00 30.21 258 ILE A CA 1
ATOM 1403 C C . ILE A 1 257 ? -55.212 65.573 4.056 1.00 29.66 258 ILE A C 1
ATOM 1404 O O . ILE A 1 257 ? -54.786 64.503 4.503 1.00 28.64 258 ILE A O 1
ATOM 1409 N N . GLU A 1 258 ? -56.510 65.765 3.807 1.00 29.57 259 GLU A N 1
ATOM 1410 C CA . GLU A 1 258 ? -57.441 64.680 4.133 1.00 29.42 259 GLU A CA 1
ATOM 1411 C C . GLU A 1 258 ? -57.211 63.447 3.279 1.00 28.72 259 GLU A C 1
ATOM 1412 O O . GLU A 1 258 ? -57.405 62.315 3.750 1.00 27.40 259 GLU A O 1
ATOM 1418 N N . LYS A 1 259 ? -56.785 63.628 2.033 1.00 28.32 260 LYS A N 1
ATOM 1419 C CA . LYS A 1 259 ? -56.472 62.507 1.179 1.00 28.46 260 LYS A CA 1
ATOM 1420 C C . LYS A 1 259 ? -55.326 61.693 1.810 1.00 27.91 260 LYS A C 1
ATOM 1421 O O . LYS A 1 259 ? -55.351 60.461 1.844 1.00 27.79 260 LYS A O 1
ATOM 1427 N N . GLU A 1 260 ? -54.310 62.387 2.322 1.00 27.10 261 GLU A N 1
ATOM 1428 C CA . GLU A 1 260 ? -53.200 61.652 2.938 1.00 26.48 261 GLU A CA 1
ATOM 1429 C C . GLU A 1 260 ? -53.687 60.914 4.193 1.00 25.55 261 GLU A C 1
ATOM 1430 O O . GLU A 1 260 ? -53.298 59.768 4.445 1.00 25.26 261 GLU A O 1
ATOM 1436 N N . LEU A 1 261 ? -54.542 61.579 4.943 1.00 25.17 262 LEU A N 1
ATOM 1437 C CA . LEU A 1 261 ? -55.094 60.989 6.159 1.00 24.48 262 LEU A CA 1
ATOM 1438 C C . LEU A 1 261 ? -55.730 59.646 5.916 1.00 24.62 262 LEU A C 1
ATOM 1439 O O . LEU A 1 261 ? -55.370 58.658 6.567 1.00 24.25 262 LEU A O 1
ATOM 1444 N N . TRP A 1 262 ? -56.671 59.575 4.975 1.00 24.48 263 TRP A N 1
ATOM 1445 C CA . TRP A 1 262 ? -57.327 58.287 4.758 1.00 24.69 263 TRP A CA 1
ATOM 1446 C C . TRP A 1 262 ? -56.434 57.201 4.201 1.00 24.64 263 TRP A C 1
ATOM 1447 O O . TRP A 1 262 ? -56.661 56.033 4.493 1.00 24.65 263 TRP A O 1
ATOM 1458 N N . GLU A 1 263 ? -55.394 57.556 3.436 1.00 25.02 264 GLU A N 1
ATOM 1459 C CA . GLU A 1 263 ? -54.439 56.572 2.952 1.00 25.46 264 GLU A CA 1
ATOM 1460 C C . GLU A 1 263 ? -53.679 56.012 4.176 1.00 24.39 264 GLU A C 1
ATOM 1461 O O . GLU A 1 263 ? -53.458 54.809 4.293 1.00 24.22 264 GLU A O 1
ATOM 1467 N N . ARG A 1 264 ? -53.293 56.903 5.084 1.00 23.64 265 ARG A N 1
ATOM 1468 C CA . ARG A 1 264 ? -52.540 56.481 6.258 1.00 23.34 265 ARG A CA 1
ATOM 1469 C C . ARG A 1 264 ? -53.410 55.677 7.255 1.00 22.78 265 ARG A C 1
ATOM 1470 O O . ARG A 1 264 ? -52.941 54.722 7.881 1.00 22.83 265 ARG A O 1
ATOM 1478 N N . VAL A 1 265 ? -54.681 56.039 7.372 1.00 22.78 266 VAL A N 1
ATOM 1479 C CA . VAL A 1 265 ? -55.596 55.297 8.226 1.00 22.64 266 VAL A CA 1
ATOM 1480 C C . VAL A 1 265 ? -55.678 53.873 7.662 1.00 22.34 266 VAL A C 1
ATOM 1481 O O . VAL A 1 265 ? -55.602 52.893 8.407 1.00 22.33 266 VAL A O 1
ATOM 1485 N N . ARG A 1 266 ? -55.808 53.743 6.334 1.00 22.51 267 ARG A N 1
ATOM 1486 C CA . ARG A 1 266 ? -55.871 52.421 5.730 1.00 23.17 267 ARG A CA 1
ATOM 1487 C C . ARG A 1 266 ? -54.599 51.618 6.025 1.00 23.28 267 ARG A C 1
ATOM 1488 O O . ARG A 1 266 ? -54.652 50.434 6.310 1.00 23.44 267 ARG A O 1
ATOM 1496 N N . TYR A 1 267 ? -53.449 52.282 5.972 1.00 23.60 268 TYR A N 1
ATOM 1497 C CA . TYR A 1 267 ? -52.184 51.626 6.299 1.00 23.88 268 TYR A CA 1
ATOM 1498 C C . TYR A 1 267 ? -52.271 50.971 7.714 1.00 23.31 268 TYR A C 1
ATOM 1499 O O . TYR A 1 267 ? -51.887 49.813 7.883 1.00 23.50 268 TYR A O 1
ATOM 1508 N N . PHE A 1 268 ? -52.762 51.721 8.703 1.00 23.07 269 PHE A N 1
ATOM 1509 C CA . PHE A 1 268 ? -52.874 51.181 10.064 1.00 23.25 269 PHE A CA 1
ATOM 1510 C C . PHE A 1 268 ? -53.940 50.097 10.171 1.00 23.87 269 PHE A C 1
ATOM 1511 O O . PHE A 1 268 ? -53.710 49.074 10.808 1.00 24.29 269 PHE A O 1
ATOM 1519 N N . GLU A 1 269 ? -55.104 50.336 9.564 1.00 24.83 270 GLU A N 1
ATOM 1520 C CA . GLU A 1 269 ? -56.189 49.352 9.624 1.00 26.33 270 GLU A CA 1
ATOM 1521 C C . GLU A 1 269 ? -55.740 48.004 9.076 1.00 27.06 270 GLU A C 1
ATOM 1522 O O . GLU A 1 269 ? -56.046 46.956 9.659 1.00 26.97 270 GLU A O 1
ATOM 1528 N N . GLU A 1 270 ? -54.993 48.019 7.971 1.00 27.77 271 GLU A N 1
ATOM 1529 C CA . GLU A 1 270 ? -54.498 46.771 7.381 1.00 28.67 271 GLU A CA 1
ATOM 1530 C C . GLU A 1 270 ? -53.532 45.997 8.268 1.00 28.65 271 GLU A C 1
ATOM 1531 O O . GLU A 1 270 ? -53.373 44.793 8.101 1.00 29.05 271 GLU A O 1
ATOM 1537 N N . ARG A 1 271 ? -52.872 46.702 9.186 1.00 28.06 272 ARG A N 1
ATOM 1538 C CA . ARG A 1 271 ? -51.933 46.100 10.123 1.00 28.07 272 ARG A CA 1
ATOM 1539 C C . ARG A 1 271 ? -52.626 45.740 11.436 1.00 27.34 272 ARG A C 1
ATOM 1540 O O . ARG A 1 271 ? -51.975 45.257 12.345 1.00 28.08 272 ARG A O 1
ATOM 1548 N N . GLY A 1 272 ? -53.930 46.012 11.527 1.00 26.58 273 GLY A N 1
ATOM 1549 C CA . GLY A 1 272 ? -54.672 45.719 12.745 1.00 25.96 273 GLY A CA 1
ATOM 1550 C C . GLY A 1 272 ? -54.450 46.749 13.844 1.00 25.55 273 GLY A C 1
ATOM 1551 O O . GLY A 1 272 ? -54.949 46.584 14.968 1.00 24.60 273 GLY A O 1
ATOM 1552 N N . GLU A 1 273 ? -53.737 47.830 13.511 1.00 25.47 274 GLU A N 1
ATOM 1553 C CA . GLU A 1 273 ? -53.405 48.863 14.498 1.00 25.79 274 GLU A CA 1
ATOM 1554 C C . GLU A 1 273 ? -54.496 49.902 14.603 1.00 26.45 274 GLU A C 1
ATOM 1555 O O . GLU A 1 273 ? -54.314 51.081 14.306 1.00 25.78 274 GLU A O 1
ATOM 1561 N N B VAL A 1 274 ? -55.681 49.479 15.053 0.55 26.62 275 VAL A N 1
ATOM 1562 C CA B VAL A 1 274 ? -56.796 50.423 15.133 0.55 27.15 275 VAL A CA 1
ATOM 1563 C C B VAL A 1 274 ? -56.594 51.557 16.131 0.55 27.36 275 VAL A C 1
ATOM 1564 O O B VAL A 1 274 ? -57.223 52.623 15.995 0.55 27.98 275 VAL A O 1
ATOM 1568 N N B LEU A 1 275 ? -55.721 51.370 17.126 0.62 26.87 276 LEU A N 1
ATOM 1569 C CA B LEU A 1 275 ? -55.485 52.463 18.076 0.62 26.67 276 LEU A CA 1
ATOM 1570 C C B LEU A 1 275 ? -54.766 53.616 17.358 0.62 26.45 276 LEU A C 1
ATOM 1571 O O B LEU A 1 275 ? -55.072 54.795 17.606 0.62 26.77 276 LEU A O 1
ATOM 1576 N N . TYR A 1 276 ? -53.847 53.264 16.471 1.00 25.42 277 TYR A N 1
ATOM 1577 C CA . TYR A 1 276 ? -53.094 54.267 15.731 1.00 24.50 277 TYR A CA 1
ATOM 1578 C C . TYR A 1 276 ? -53.963 54.962 14.702 1.00 24.01 277 TYR A C 1
ATOM 1579 O O . TYR A 1 276 ? -53.843 56.187 14.535 1.00 23.86 277 TYR A O 1
ATOM 1588 N N . ALA A 1 277 ? -54.830 54.194 14.037 1.00 23.71 278 ALA A N 1
ATOM 1589 C CA . ALA A 1 277 ? -55.726 54.770 13.051 1.00 23.60 278 ALA A CA 1
ATOM 1590 C C . ALA A 1 277 ? -56.653 55.765 13.756 1.00 24.17 278 ALA A C 1
ATOM 1591 O O . ALA A 1 277 ? -56.904 56.855 13.261 1.00 23.37 278 ALA A O 1
ATOM 1593 N N . GLN A 1 278 ? -57.200 55.379 14.908 1.00 24.36 279 GLN A N 1
ATOM 1594 C CA . GLN A 1 278 ? -58.110 56.252 15.618 1.00 25.60 279 GLN A CA 1
ATOM 1595 C C . GLN A 1 278 ? -57.466 57.551 16.046 1.00 25.59 279 GLN A C 1
ATOM 1596 O O . GLN A 1 278 ? -58.046 58.624 15.906 1.00 26.17 279 GLN A O 1
ATOM 1602 N N . ARG A 1 279 ? -56.285 57.427 16.622 1.00 25.70 280 ARG A N 1
ATOM 1603 C CA . ARG A 1 279 ? -55.493 58.546 17.099 1.00 26.12 280 ARG A CA 1
ATOM 1604 C C . ARG A 1 279 ? -55.219 59.547 15.958 1.00 25.76 280 ARG A C 1
ATOM 1605 O O . ARG A 1 279 ? -55.403 60.767 16.110 1.00 26.19 280 ARG A O 1
ATOM 1613 N N . LEU A 1 280 ? -54.785 59.016 14.825 1.00 25.26 281 LEU A N 1
ATOM 1614 C CA . LEU A 1 280 ? -54.455 59.874 13.678 1.00 25.62 281 LEU A CA 1
ATOM 1615 C C . LEU A 1 280 ? -55.691 60.572 13.128 1.00 26.43 281 LEU A C 1
ATOM 1616 O O . LEU A 1 280 ? -55.661 61.757 12.784 1.00 26.35 281 LEU A O 1
ATOM 1621 N N . LYS A 1 281 ? -56.794 59.835 13.046 1.00 27.21 282 LYS A N 1
ATOM 1622 C CA . LYS A 1 281 ? -58.056 60.384 12.547 1.00 28.90 282 LYS A CA 1
ATOM 1623 C C . LYS A 1 281 ? -58.552 61.536 13.413 1.00 29.75 282 LYS A C 1
ATOM 1624 O O . LYS A 1 281 ? -58.858 62.631 12.918 1.00 29.78 282 LYS A O 1
ATOM 1630 N N . GLU A 1 282 ? -58.631 61.293 14.717 1.00 30.81 283 GLU A N 1
ATOM 1631 C CA . GLU A 1 282 ? -59.121 62.301 15.640 1.00 32.12 283 GLU A CA 1
ATOM 1632 C C . GLU A 1 282 ? -58.280 63.551 15.622 1.00 32.15 283 GLU A C 1
ATOM 1633 O O . GLU A 1 282 ? -58.816 64.651 15.529 1.00 32.25 283 GLU A O 1
ATOM 1639 N N . ARG A 1 283 ? -56.970 63.376 15.713 1.00 31.99 284 ARG A N 1
ATOM 1640 C CA . ARG A 1 283 ? -56.076 64.509 15.717 1.00 32.09 284 ARG A CA 1
ATOM 1641 C C . ARG A 1 283 ? -56.076 65.274 14.405 1.00 31.32 284 ARG A C 1
ATOM 1642 O O . ARG A 1 283 ? -56.136 66.501 14.398 1.00 31.16 284 ARG A O 1
ATOM 1650 N N . THR A 1 284 ? -56.038 64.567 13.289 1.00 30.52 285 THR A N 1
ATOM 1651 C CA . THR A 1 284 ? -56.002 65.262 12.010 1.00 29.97 285 THR A CA 1
ATOM 1652 C C . THR A 1 284 ? -57.321 65.943 11.665 1.00 30.89 285 THR A C 1
ATOM 1653 O O . THR A 1 284 ? -57.319 67.062 11.125 1.00 30.49 285 THR A O 1
ATOM 1657 N N . LEU A 1 285 ? -58.451 65.289 11.961 1.00 31.43 286 LEU A N 1
ATOM 1658 C CA . LEU A 1 285 ? -59.730 65.926 11.659 1.00 32.44 286 LEU A CA 1
ATOM 1659 C C . LEU A 1 285 ? -59.922 67.146 12.558 1.00 33.28 286 LEU A C 1
ATOM 1660 O O . LEU A 1 285 ? -60.501 68.144 12.127 1.00 33.58 286 LEU A O 1
ATOM 1665 N N . TYR A 1 286 ? -59.428 67.097 13.784 1.00 34.49 287 TYR A N 1
ATOM 1666 C CA . TYR A 1 286 ? -59.561 68.260 14.676 1.00 35.83 287 TYR A CA 1
ATOM 1667 C C . TYR A 1 286 ? -58.811 69.428 14.027 1.00 36.18 287 TYR A C 1
ATOM 1668 O O . TYR A 1 286 ? -59.345 70.529 13.883 1.00 36.19 287 TYR A O 1
ATOM 1677 N N . ASP A 1 287 ? -57.568 69.177 13.621 1.00 36.37 288 ASP A N 1
ATOM 1678 C CA . ASP A 1 287 ? -56.765 70.212 12.973 1.00 36.85 288 ASP A CA 1
ATOM 1679 C C . ASP A 1 287 ? -57.413 70.774 11.718 1.00 37.49 288 ASP A C 1
ATOM 1680 O O . ASP A 1 287 ? -57.421 71.993 11.513 1.00 37.22 288 ASP A O 1
ATOM 1685 N N . LEU A 1 288 ? -57.929 69.901 10.858 1.00 38.62 289 LEU A N 1
ATOM 1686 C CA . LEU A 1 288 ? -58.567 70.349 9.625 1.00 40.13 289 LEU A CA 1
ATOM 1687 C C . LEU A 1 288 ? -59.751 71.274 9.925 1.00 41.53 289 LEU A C 1
ATOM 1688 O O . LEU A 1 288 ? -59.964 72.261 9.223 1.00 41.44 289 LEU A O 1
ATOM 1693 N N . GLU A 1 289 ? -60.509 70.957 10.969 1.00 43.22 290 GLU A N 1
ATOM 1694 C CA . GLU A 1 289 ? -61.649 71.780 11.354 1.00 45.06 290 GLU A CA 1
ATOM 1695 C C . GLU A 1 289 ? -61.168 73.128 11.875 1.00 46.19 290 GLU A C 1
ATOM 1696 O O . GLU A 1 289 ? -61.729 74.167 11.529 1.00 46.24 290 GLU A O 1
ATOM 1702 N N . MET A 1 290 ? -60.129 73.123 12.702 1.00 47.39 291 MET A N 1
ATOM 1703 C CA . MET A 1 290 ? -59.626 74.380 13.240 1.00 48.72 291 MET A CA 1
ATOM 1704 C C . MET A 1 290 ? -59.020 75.246 12.146 1.00 49.20 291 MET A C 1
ATOM 1705 O O . MET A 1 290 ? -59.124 76.475 12.188 1.00 49.40 291 MET A O 1
ATOM 1710 N N . LEU A 1 291 ? -58.389 74.610 11.163 1.00 49.64 292 LEU A N 1
ATOM 1711 C CA . LEU A 1 291 ? -57.798 75.344 10.050 1.00 50.29 292 LEU A CA 1
ATOM 1712 C C . LEU A 1 291 ? -58.906 75.985 9.243 1.00 50.93 292 LEU A C 1
ATOM 1713 O O . LEU A 1 291 ? -58.823 77.149 8.841 1.00 51.02 292 LEU A O 1
ATOM 1718 N N . ARG A 1 292 ? -59.943 75.201 9.001 1.00 51.60 293 ARG A N 1
ATOM 1719 C CA . ARG A 1 292 ? -61.076 75.651 8.220 1.00 52.44 293 ARG A CA 1
ATOM 1720 C C . ARG A 1 292 ? -61.732 76.860 8.879 1.00 52.50 293 ARG A C 1
ATOM 1721 O O . ARG A 1 292 ? -62.053 77.841 8.208 1.00 52.56 293 ARG A O 1
ATOM 1729 N N . VAL A 1 293 ? -61.897 76.801 10.196 1.00 52.83 294 VAL A N 1
ATOM 1730 C CA . VAL A 1 293 ? -62.533 77.887 10.945 1.00 53.16 294 VAL A CA 1
ATOM 1731 C C . VAL A 1 293 ? -61.567 78.918 11.549 1.00 53.42 294 VAL A C 1
ATOM 1732 O O . VAL A 1 293 ? -61.992 79.843 12.253 1.00 54.06 294 VAL A O 1
ATOM 1736 N N . MET A 1 294 ? -60.278 78.806 11.253 1.00 53.35 295 MET A N 1
ATOM 1737 C CA . MET A 1 294 ? -59.323 79.746 11.836 1.00 53.34 295 MET A CA 1
ATOM 1738 C C . MET A 1 294 ? -58.109 80.047 10.957 1.00 53.15 295 MET A C 1
ATOM 1739 O O . MET A 1 294 ? -57.270 80.884 11.311 1.00 53.85 295 MET A O 1
ATOM 1744 N N . GLY A 1 295 ? -58.002 79.365 9.824 1.00 52.65 296 GLY A N 1
ATOM 1745 C CA . GLY A 1 295 ? -56.868 79.582 8.946 1.00 51.73 296 GLY A CA 1
ATOM 1746 C C . GLY A 1 295 ? -55.564 79.098 9.551 1.00 50.98 296 GLY A C 1
ATOM 1747 O O . GLY A 1 295 ? -54.510 79.181 8.923 1.00 51.08 296 GLY A O 1
ATOM 1748 N N . THR A 1 296 ? -55.630 78.592 10.778 1.00 50.15 297 THR A N 1
ATOM 1749 C CA . THR A 1 296 ? -54.449 78.081 11.464 1.00 49.05 297 THR A CA 1
ATOM 1750 C C . THR A 1 296 ? -54.866 77.151 12.603 1.00 48.41 297 THR A C 1
ATOM 1751 O O . THR A 1 296 ? -56.049 77.063 12.935 1.00 48.41 297 THR A O 1
ATOM 1755 N N . CYS A 1 297 ? -53.891 76.460 13.189 1.00 47.45 298 CYS A N 1
ATOM 1756 C CA . CYS A 1 297 ? -54.129 75.526 14.289 1.00 46.59 298 CYS A CA 1
ATOM 1757 C C . CYS A 1 297 ? -52.834 75.290 15.043 1.00 46.04 298 CYS A C 1
ATOM 1758 O O . CYS A 1 297 ? -51.761 75.622 14.548 1.00 46.08 298 CYS A O 1
ATOM 1761 N N . PRO A 1 298 ? -52.916 74.723 16.259 1.00 45.51 299 PRO A N 1
ATOM 1762 C CA . PRO A 1 298 ? -51.691 74.461 17.022 1.00 44.82 299 PRO A CA 1
ATOM 1763 C C . PRO A 1 298 ? -50.867 73.445 16.222 1.00 43.81 299 PRO A C 1
ATOM 1764 O O . PRO A 1 298 ? -51.424 72.558 15.581 1.00 43.93 299 PRO A O 1
ATOM 1768 N N . GLY A 1 299 ? -49.547 73.578 16.241 1.00 42.59 300 GLY A N 1
ATOM 1769 C CA . GLY A 1 299 ? -48.721 72.652 15.491 1.00 40.85 300 GLY A CA 1
ATOM 1770 C C . GLY A 1 299 ? -48.914 72.720 13.983 1.00 39.61 300 GLY A C 1
ATOM 1771 O O . GLY A 1 299 ? -48.665 71.745 13.284 1.00 39.17 300 GLY A O 1
ATOM 1772 N N . VAL A 1 300 ? -49.345 73.866 13.467 1.00 38.52 301 VAL A N 1
ATOM 1773 C CA . VAL A 1 300 ? -49.567 73.993 12.028 1.00 37.66 301 VAL A CA 1
ATOM 1774 C C . VAL A 1 300 ? -48.296 73.701 11.225 1.00 36.85 301 VAL A C 1
ATOM 1775 O O . VAL A 1 300 ? -48.361 73.285 10.079 1.00 36.47 301 VAL A O 1
ATOM 1779 N N . GLU A 1 301 ? -47.138 73.908 11.844 1.00 36.18 302 GLU A N 1
ATOM 1780 C CA . GLU A 1 301 ? -45.879 73.668 11.161 1.00 35.62 302 GLU A CA 1
ATOM 1781 C C . GLU A 1 301 ? -45.756 72.231 10.643 1.00 34.78 302 GLU A C 1
ATOM 1782 O O . GLU A 1 301 ? -45.029 71.958 9.697 1.00 34.16 302 GLU A O 1
ATOM 1788 N N . ASN A 1 302 ? -46.492 71.309 11.261 1.00 33.99 303 ASN A N 1
ATOM 1789 C CA . ASN A 1 302 ? -46.460 69.920 10.817 1.00 33.36 303 ASN A CA 1
ATOM 1790 C C . ASN A 1 302 ? -47.019 69.747 9.405 1.00 33.00 303 ASN A C 1
ATOM 1791 O O . ASN A 1 302 ? -46.727 68.764 8.739 1.00 32.38 303 ASN A O 1
ATOM 1796 N N . TYR A 1 303 ? -47.812 70.716 8.952 1.00 32.93 304 TYR A N 1
ATOM 1797 C CA . TYR A 1 303 ? -48.404 70.670 7.617 1.00 33.03 304 TYR A CA 1
ATOM 1798 C C . TYR A 1 303 ? -47.638 71.561 6.652 1.00 33.53 304 TYR A C 1
ATOM 1799 O O . TYR A 1 303 ? -48.073 71.792 5.527 1.00 33.47 304 TYR A O 1
ATOM 1808 N N . ALA A 1 304 ? -46.464 71.998 7.096 1.00 34.23 305 ALA A N 1
ATOM 1809 C CA . ALA A 1 304 ? -45.622 72.881 6.291 1.00 35.16 305 ALA A CA 1
ATOM 1810 C C . ALA A 1 304 ? -45.571 72.604 4.801 1.00 35.82 305 ALA A C 1
ATOM 1811 O O . ALA A 1 304 ? -45.724 73.515 3.993 1.00 35.95 305 ALA A O 1
ATOM 1813 N N . ARG A 1 305 ? -45.341 71.357 4.422 1.00 36.60 306 ARG A N 1
ATOM 1814 C CA . ARG A 1 305 ? -45.199 71.006 3.024 1.00 37.71 306 ARG A CA 1
ATOM 1815 C C . ARG A 1 305 ? -46.409 71.363 2.163 1.00 38.10 306 ARG A C 1
ATOM 1816 O O . ARG A 1 305 ? -46.281 71.708 0.981 1.00 37.88 306 ARG A O 1
ATOM 1824 N N . TYR A 1 306 ? -47.584 71.257 2.761 1.00 38.40 307 TYR A N 1
ATOM 1825 C CA . TYR A 1 306 ? -48.810 71.559 2.053 1.00 39.17 307 TYR A CA 1
ATOM 1826 C C . TYR A 1 306 ? -48.935 73.044 1.820 1.00 40.25 307 TYR A C 1
ATOM 1827 O O . TYR A 1 306 ? -49.532 73.464 0.831 1.00 40.36 307 TYR A O 1
ATOM 1836 N N . PHE A 1 307 ? -48.380 73.830 2.734 1.00 41.37 308 PHE A N 1
ATOM 1837 C CA . PHE A 1 307 ? -48.443 75.282 2.624 1.00 42.97 308 PHE A CA 1
ATOM 1838 C C . PHE A 1 307 ? -47.421 75.809 1.630 1.00 43.64 308 PHE A C 1
ATOM 1839 O O . PHE A 1 307 ? -47.681 76.777 0.895 1.00 43.94 308 PHE A O 1
ATOM 1847 N N . THR A 1 308 ? -46.265 75.163 1.586 1.00 44.26 309 THR A N 1
ATOM 1848 C CA . THR A 1 308 ? -45.187 75.609 0.713 1.00 44.71 309 THR A CA 1
ATOM 1849 C C . THR A 1 308 ? -45.168 74.980 -0.671 1.00 45.16 309 THR A C 1
ATOM 1850 O O . THR A 1 308 ? -44.411 75.423 -1.539 1.00 45.63 309 THR A O 1
ATOM 1854 N N . GLY A 1 309 ? -45.994 73.960 -0.888 1.00 45.35 310 GLY A N 1
ATOM 1855 C CA . GLY A 1 309 ? -46.045 73.314 -2.189 1.00 45.61 310 GLY A CA 1
ATOM 1856 C C . GLY A 1 309 ? -44.877 72.400 -2.528 1.00 45.90 310 GLY A C 1
ATOM 1857 O O . GLY A 1 309 ? -44.778 71.900 -3.646 1.00 45.96 310 GLY A O 1
ATOM 1858 N N . LYS A 1 310 ? -43.990 72.173 -1.566 1.00 45.99 311 LYS A N 1
ATOM 1859 C CA . LYS A 1 310 ? -42.828 71.313 -1.780 1.00 46.00 311 LYS A CA 1
ATOM 1860 C C . LYS A 1 310 ? -43.229 69.859 -1.979 1.00 45.73 311 LYS A C 1
ATOM 1861 O O . LYS A 1 310 ? -44.233 69.407 -1.433 1.00 45.71 311 LYS A O 1
ATOM 1867 N N . ALA A 1 311 ? -42.433 69.128 -2.751 1.00 45.42 312 ALA A N 1
ATOM 1868 C CA . ALA A 1 311 ? -42.689 67.709 -2.995 1.00 44.98 312 ALA A CA 1
ATOM 1869 C C . ALA A 1 311 ? -42.165 66.900 -1.801 1.00 44.72 312 ALA A C 1
ATOM 1870 O O . ALA A 1 311 ? -41.337 67.394 -1.023 1.00 44.57 312 ALA A O 1
ATOM 1872 N N . PRO A 1 312 ? -42.623 65.646 -1.640 1.00 44.26 313 PRO A N 1
ATOM 1873 C CA . PRO A 1 312 ? -42.151 64.834 -0.512 1.00 43.88 313 PRO A CA 1
ATOM 1874 C C . PRO A 1 312 ? -40.648 64.604 -0.579 1.00 43.53 313 PRO A C 1
ATOM 1875 O O . PRO A 1 312 ? -40.111 64.314 -1.646 1.00 43.53 313 PRO A O 1
ATOM 1879 N N . GLY A 1 313 ? -39.979 64.739 0.562 1.00 43.03 314 GLY A N 1
ATOM 1880 C CA . GLY A 1 313 ? -38.546 64.527 0.613 1.00 42.29 314 GLY A CA 1
ATOM 1881 C C . GLY A 1 313 ? -37.709 65.742 0.259 1.00 41.87 314 GLY A C 1
ATOM 1882 O O . GLY A 1 313 ? -36.524 65.785 0.601 1.00 41.69 314 GLY A O 1
ATOM 1883 N N . GLU A 1 314 ? -38.301 66.727 -0.412 1.00 41.24 315 GLU A N 1
ATOM 1884 C CA . GLU A 1 314 ? -37.545 67.922 -0.789 1.00 40.83 315 GLU A CA 1
ATOM 1885 C C . GLU A 1 314 ? -37.219 68.763 0.436 1.00 39.64 315 GLU A C 1
ATOM 1886 O O . GLU A 1 314 ? -37.986 68.802 1.402 1.00 39.30 315 GLU A O 1
ATOM 1892 N N . PRO A 1 315 ? -36.065 69.456 0.419 1.00 38.60 316 PRO A N 1
ATOM 1893 C CA . PRO A 1 315 ? -35.718 70.276 1.579 1.00 37.71 316 PRO A CA 1
ATOM 1894 C C . PRO A 1 315 ? -36.748 71.375 1.800 1.00 36.82 316 PRO A C 1
ATOM 1895 O O . PRO A 1 315 ? -37.250 71.970 0.846 1.00 36.76 316 PRO A O 1
ATOM 1899 N N . PRO A 1 316 ? -37.081 71.659 3.062 1.00 35.99 317 PRO A N 1
ATOM 1900 C CA . PRO A 1 316 ? -38.056 72.707 3.373 1.00 35.27 317 PRO A CA 1
ATOM 1901 C C . PRO A 1 316 ? -37.399 74.080 3.302 1.00 34.85 317 PRO A C 1
ATOM 1902 O O . PRO A 1 316 ? -36.174 74.185 3.250 1.00 34.52 317 PRO A O 1
ATOM 1906 N N . TYR A 1 317 ? -38.212 75.123 3.279 1.00 34.18 318 TYR A N 1
ATOM 1907 C CA . TYR A 1 317 ? -37.689 76.483 3.324 1.00 33.57 318 TYR A CA 1
ATOM 1908 C C . TYR A 1 317 ? -37.238 76.625 4.777 1.00 32.93 318 TYR A C 1
ATOM 1909 O O . TYR A 1 317 ? -37.832 76.018 5.680 1.00 32.75 318 TYR A O 1
ATOM 1918 N N . THR A 1 318 ? -36.195 77.411 5.012 1.00 31.61 319 THR A N 1
ATOM 1919 C CA . THR A 1 318 ? -35.687 77.639 6.355 1.00 31.00 319 THR A CA 1
ATOM 1920 C C . THR A 1 318 ? -35.287 79.097 6.420 1.00 30.65 319 THR A C 1
ATOM 1921 O O . THR A 1 318 ? -35.441 79.838 5.440 1.00 30.46 319 THR A O 1
ATOM 1925 N N . LEU A 1 319 ? -34.759 79.513 7.561 1.00 29.93 320 LEU A N 1
ATOM 1926 C CA . LEU A 1 319 ? -34.326 80.898 7.706 1.00 30.14 320 LEU A CA 1
ATOM 1927 C C . LEU A 1 319 ? -33.316 81.288 6.627 1.00 30.03 320 LEU A C 1
ATOM 1928 O O . LEU A 1 319 ? -33.223 82.464 6.246 1.00 29.97 320 LEU A O 1
ATOM 1933 N N . LEU A 1 320 ? -32.562 80.320 6.122 1.00 30.00 321 LEU A N 1
ATOM 1934 C CA . LEU A 1 320 ? -31.563 80.635 5.095 1.00 30.27 321 LEU A CA 1
ATOM 1935 C C . LEU A 1 320 ? -32.191 81.268 3.858 1.00 31.16 321 LEU A C 1
ATOM 1936 O O . LEU A 1 320 ? -31.555 82.053 3.150 1.00 31.17 321 LEU A O 1
ATOM 1941 N N . ASP A 1 321 ? -33.446 80.928 3.595 1.00 31.46 322 ASP A N 1
ATOM 1942 C CA . ASP A 1 321 ? -34.110 81.457 2.421 1.00 32.41 322 ASP A CA 1
ATOM 1943 C C . ASP A 1 321 ? -34.575 82.881 2.563 1.00 32.63 322 ASP A C 1
ATOM 1944 O O . ASP A 1 321 ? -34.942 83.499 1.555 1.00 32.97 322 ASP A O 1
ATOM 1949 N N . TYR A 1 322 ? -34.581 83.398 3.787 1.00 32.88 323 TYR A N 1
ATOM 1950 C CA . TYR A 1 322 ? -35.012 84.758 4.050 1.00 33.46 323 TYR A CA 1
ATOM 1951 C C . TYR A 1 322 ? -33.879 85.748 3.883 1.00 33.53 323 TYR A C 1
ATOM 1952 O O . TYR A 1 322 ? -34.096 86.960 3.927 1.00 33.93 323 TYR A O 1
ATOM 1961 N N . PHE A 1 323 ? -32.665 85.230 3.737 1.00 33.60 324 PHE A N 1
ATOM 1962 C CA . PHE A 1 323 ? -31.488 86.085 3.566 1.00 33.59 324 PHE A CA 1
ATOM 1963 C C . PHE A 1 323 ? -31.245 86.407 2.101 1.00 34.14 324 PHE A C 1
ATOM 1964 O O . PHE A 1 323 ? -31.587 85.625 1.218 1.00 33.92 324 PHE A O 1
ATOM 1972 N N . PRO A 1 324 ? -30.631 87.574 1.831 1.00 34.70 325 PRO A N 1
ATOM 1973 C CA . PRO A 1 324 ? -30.328 87.935 0.447 1.00 35.34 325 PRO A CA 1
ATOM 1974 C C . PRO A 1 324 ? -29.285 86.894 0.017 1.00 35.58 325 PRO A C 1
ATOM 1975 O O . PRO A 1 324 ? -28.536 86.367 0.869 1.00 35.91 325 PRO A O 1
ATOM 1979 N N . GLU A 1 325 ? -29.211 86.599 -1.276 1.00 35.92 326 GLU A N 1
ATOM 1980 C CA . GLU A 1 325 ? -28.282 85.602 -1.802 1.00 36.14 326 GLU A CA 1
ATOM 1981 C C . GLU A 1 325 ? -26.786 85.723 -1.451 1.00 36.26 326 GLU A C 1
ATOM 1982 O O . GLU A 1 325 ? -26.067 84.721 -1.450 1.00 37.04 326 GLU A O 1
ATOM 1988 N N . ASP A 1 326 ? -26.311 86.927 -1.155 1.00 35.80 327 ASP A N 1
ATOM 1989 C CA . ASP A 1 326 ? -24.895 87.089 -0.839 1.00 35.36 327 ASP A CA 1
ATOM 1990 C C . ASP A 1 326 ? -24.546 87.104 0.656 1.00 34.50 327 ASP A C 1
ATOM 1991 O O . ASP A 1 326 ? -23.446 87.511 1.030 1.00 34.96 327 ASP A O 1
ATOM 1996 N N . PHE A 1 327 ? -25.440 86.627 1.517 1.00 33.31 328 PHE A N 1
ATOM 1997 C CA . PHE A 1 327 ? -25.129 86.663 2.946 1.00 32.11 328 PHE A CA 1
ATOM 1998 C C . PHE A 1 327 ? -23.897 85.844 3.313 1.00 31.30 328 PHE A C 1
ATOM 1999 O O . PHE A 1 327 ? -23.517 84.926 2.596 1.00 30.83 328 PHE A O 1
ATOM 2007 N N A LEU A 1 328 ? -23.283 86.204 4.442 0.61 30.92 329 LEU A N 1
ATOM 2008 C CA A LEU A 1 328 ? -22.076 85.531 4.956 0.61 30.01 329 LEU A CA 1
ATOM 2009 C C A LEU A 1 328 ? -22.444 84.699 6.191 0.61 29.23 329 LEU A C 1
ATOM 2010 O O A LEU A 1 328 ? -23.215 85.173 7.045 0.61 29.64 329 LEU A O 1
ATOM 2015 N N . VAL A 1 329 ? -21.875 83.498 6.305 1.00 27.86 330 VAL A N 1
ATOM 2016 C CA . VAL A 1 329 ? -22.192 82.593 7.438 1.00 26.15 330 VAL A CA 1
ATOM 2017 C C . VAL A 1 329 ? -20.931 82.357 8.265 1.00 24.94 330 VAL A C 1
ATOM 2018 O O . VAL A 1 329 ? -19.864 82.134 7.694 1.00 25.49 330 VAL A O 1
ATOM 2022 N N . PHE A 1 330 ? -21.062 82.476 9.571 1.00 23.92 331 PHE A N 1
ATOM 2023 C CA . PHE A 1 330 ? -19.979 82.179 10.505 1.00 23.72 331 PHE A CA 1
ATOM 2024 C C . PHE A 1 330 ? -20.448 81.012 11.369 1.00 23.24 331 PHE A C 1
ATOM 2025 O O . PHE A 1 330 ? -21.570 81.035 11.900 1.00 23.78 331 PHE A O 1
ATOM 2033 N N . LEU A 1 331 ? -19.626 79.981 11.472 1.00 22.72 332 LEU A N 1
ATOM 2034 C CA . LEU A 1 331 ? -19.960 78.875 12.353 1.00 22.27 332 LEU A CA 1
ATOM 2035 C C . LEU A 1 331 ? -18.999 78.977 13.533 1.00 22.98 332 LEU A C 1
ATOM 2036 O O . LEU A 1 331 ? -17.814 78.627 13.420 1.00 22.78 332 LEU A O 1
ATOM 2041 N N . ASP A 1 332 ? -19.482 79.513 14.636 1.00 23.44 333 ASP A N 1
ATOM 2042 C CA . ASP A 1 332 ? -18.647 79.645 15.826 1.00 24.21 333 ASP A CA 1
ATOM 2043 C C . ASP A 1 332 ? -18.474 78.275 16.465 1.00 24.12 333 ASP A C 1
ATOM 2044 O O . ASP A 1 332 ? -19.374 77.429 16.374 1.00 23.72 333 ASP A O 1
ATOM 2049 N N . GLU A 1 333 ? -17.344 78.074 17.144 1.00 23.46 334 GLU A N 1
ATOM 2050 C CA . GLU A 1 333 ? -16.968 76.791 17.764 1.00 22.99 334 GLU A CA 1
ATOM 2051 C C . GLU A 1 333 ? -17.224 75.729 16.708 1.00 22.21 334 GLU A C 1
ATOM 2052 O O . GLU A 1 333 ? -17.918 74.725 16.944 1.00 21.37 334 GLU A O 1
ATOM 2058 N N . SER A 1 334 ? -16.608 75.912 15.537 1.00 20.88 335 SER A N 1
ATOM 2059 C CA . SER A 1 334 ? -16.911 75.027 14.418 1.00 20.39 335 SER A CA 1
ATOM 2060 C C . SER A 1 334 ? -16.670 73.544 14.612 1.00 20.56 335 SER A C 1
ATOM 2061 O O . SER A 1 334 ? -17.320 72.742 13.968 1.00 20.12 335 SER A O 1
ATOM 2064 N N . HIS A 1 335 ? -15.738 73.176 15.488 1.00 20.34 336 HIS A N 1
ATOM 2065 C CA . HIS A 1 335 ? -15.458 71.758 15.708 1.00 20.94 336 HIS A CA 1
ATOM 2066 C C . HIS A 1 335 ? -16.653 71.095 16.434 1.00 21.24 336 HIS A C 1
ATOM 2067 O O . HIS A 1 335 ? -16.749 69.870 16.496 1.00 22.36 336 HIS A O 1
ATOM 2074 N N . VAL A 1 336 ? -17.540 71.911 16.981 1.00 21.64 337 VAL A N 1
ATOM 2075 C CA . VAL A 1 336 ? -18.763 71.399 17.640 1.00 23.02 337 VAL A CA 1
ATOM 2076 C C . VAL A 1 336 ? -19.950 71.656 16.713 1.00 23.85 337 VAL A C 1
ATOM 2077 O O . VAL A 1 336 ? -20.757 70.764 16.462 1.00 23.38 337 VAL A O 1
ATOM 2081 N N A THR A 1 337 ? -20.047 72.861 16.164 0.54 24.53 338 THR A N 1
ATOM 2082 C CA A THR A 1 337 ? -21.199 73.150 15.303 0.54 24.99 338 THR A CA 1
ATOM 2083 C C A THR A 1 337 ? -21.263 72.369 14.019 0.54 24.51 338 THR A C 1
ATOM 2084 O O A THR A 1 337 ? -22.352 71.975 13.595 0.54 25.37 338 THR A O 1
ATOM 2088 N N . VAL A 1 338 ? -20.135 72.133 13.358 1.00 22.92 339 VAL A N 1
ATOM 2089 C CA . VAL A 1 338 ? -20.211 71.359 12.105 1.00 21.93 339 VAL A CA 1
ATOM 2090 C C . VAL A 1 338 ? -20.810 69.956 12.390 1.00 22.15 339 VAL A C 1
ATOM 2091 O O . VAL A 1 338 ? -21.708 69.529 11.693 1.00 21.86 339 VAL A O 1
ATOM 2095 N N . PRO A 1 339 ? -20.326 69.230 13.414 1.00 22.16 340 PRO A N 1
ATOM 2096 C CA . PRO A 1 339 ? -20.933 67.907 13.667 1.00 23.24 340 PRO A CA 1
ATOM 2097 C C . PRO A 1 339 ? -22.408 68.059 14.051 1.00 23.82 340 PRO A C 1
ATOM 2098 O O . PRO A 1 339 ? -23.210 67.175 13.708 1.00 24.24 340 PRO A O 1
ATOM 2102 N N . GLN A 1 340 ? -22.778 69.139 14.731 1.00 23.88 341 GLN A N 1
ATOM 2103 C CA . GLN A 1 340 ? -24.208 69.310 15.062 1.00 25.01 341 GLN A CA 1
ATOM 2104 C C . GLN A 1 340 ? -25.003 69.451 13.759 1.00 25.19 341 GLN A C 1
ATOM 2105 O O . GLN A 1 340 ? -26.069 68.827 13.591 1.00 25.47 341 GLN A O 1
ATOM 2111 N N . LEU A 1 341 ? -24.538 70.296 12.837 1.00 24.97 342 LEU A N 1
ATOM 2112 C CA . LEU A 1 341 ? -25.204 70.450 11.551 1.00 25.22 342 LEU A CA 1
ATOM 2113 C C . LEU A 1 341 ? -25.255 69.148 10.774 1.00 25.81 342 LEU A C 1
ATOM 2114 O O . LEU A 1 341 ? -26.227 68.887 10.056 1.00 26.52 342 LEU A O 1
ATOM 2119 N N . GLN A 1 342 ? -24.221 68.315 10.900 1.00 25.53 343 GLN A N 1
ATOM 2120 C CA . GLN A 1 342 ? -24.192 67.060 10.171 1.00 26.03 343 GLN A CA 1
ATOM 2121 C C . GLN A 1 342 ? -25.193 66.054 10.753 1.00 26.06 343 GLN A C 1
ATOM 2122 O O . GLN A 1 342 ? -25.794 65.275 10.012 1.00 26.79 343 GLN A O 1
ATOM 2128 N N . GLY A 1 343 ? -25.381 66.099 12.062 1.00 25.99 344 GLY A N 1
ATOM 2129 C CA . GLY A 1 343 ? -26.264 65.138 12.719 1.00 27.00 344 GLY A CA 1
ATOM 2130 C C . GLY A 1 343 ? -27.702 65.554 12.957 1.00 27.67 344 GLY A C 1
ATOM 2131 O O . GLY A 1 343 ? -28.501 64.717 13.358 1.00 27.96 344 GLY A O 1
ATOM 2132 N N . MET A 1 344 ? -28.049 66.798 12.682 1.00 28.46 345 MET A N 1
ATOM 2133 C CA . MET A 1 344 ? -29.389 67.292 12.961 1.00 29.64 345 MET A CA 1
ATOM 2134 C C . MET A 1 344 ? -30.524 66.554 12.249 1.00 29.27 345 MET A C 1
ATOM 2135 O O . MET A 1 344 ? -31.580 66.267 12.869 1.00 28.70 345 MET A O 1
ATOM 2140 N N . TYR A 1 345 ? -30.340 66.274 10.972 1.00 28.96 346 TYR A N 1
ATOM 2141 C CA . TYR A 1 345 ? -31.407 65.594 10.211 1.00 29.69 346 TYR A CA 1
ATOM 2142 C C . TYR A 1 345 ? -31.760 64.248 10.822 1.00 29.95 346 TYR A C 1
ATOM 2143 O O . TYR A 1 345 ? -32.935 63.953 11.078 1.00 29.53 346 TYR A O 1
ATOM 2152 N N . ARG A 1 346 ? -30.750 63.427 11.055 1.00 30.30 347 ARG A N 1
ATOM 2153 C CA . ARG A 1 346 ? -30.997 62.114 11.628 1.00 31.39 347 ARG A CA 1
ATOM 2154 C C . ARG A 1 346 ? -31.582 62.144 13.015 1.00 30.95 347 ARG A C 1
ATOM 2155 O O . ARG A 1 346 ? -32.462 61.328 13.328 1.00 31.10 347 ARG A O 1
ATOM 2163 N N . GLY A 1 347 ? -31.103 63.062 13.853 1.00 30.70 348 GLY A N 1
ATOM 2164 C CA . GLY A 1 347 ? -31.605 63.200 15.206 1.00 30.90 348 GLY A CA 1
ATOM 2165 C C . GLY A 1 347 ? -33.083 63.564 15.197 1.00 31.14 348 GLY A C 1
ATOM 2166 O O . GLY A 1 347 ? -33.898 62.970 15.930 1.00 31.36 348 GLY A O 1
ATOM 2167 N N . ASP A 1 348 ? -33.448 64.519 14.352 1.00 30.83 349 ASP A N 1
ATOM 2168 C CA . ASP A 1 348 ? -34.844 64.947 14.260 1.00 31.03 349 ASP A CA 1
ATOM 2169 C C . ASP A 1 348 ? -35.707 63.846 13.671 1.00 31.44 349 ASP A C 1
ATOM 2170 O O . ASP A 1 348 ? -36.823 63.622 14.150 1.00 31.37 349 ASP A O 1
ATOM 2175 N N . TYR A 1 349 ? -35.208 63.167 12.646 1.00 31.77 350 TYR A N 1
ATOM 2176 C CA . TYR A 1 349 ? -35.940 62.093 11.988 1.00 32.81 350 TYR A CA 1
ATOM 2177 C C . TYR A 1 349 ? -36.341 60.998 12.980 1.00 33.52 350 TYR A C 1
ATOM 2178 O O . TYR A 1 349 ? -37.492 60.527 12.966 1.00 33.54 350 TYR A O 1
ATOM 2187 N N . ALA A 1 350 ? -35.413 60.598 13.842 1.00 33.65 351 ALA A N 1
ATOM 2188 C CA . ALA A 1 350 ? -35.730 59.550 14.811 1.00 34.33 351 ALA A CA 1
ATOM 2189 C C . ALA A 1 350 ? -36.901 59.977 15.695 1.00 34.60 351 ALA A C 1
ATOM 2190 O O . ALA A 1 350 ? -37.816 59.184 15.923 1.00 35.21 351 ALA A O 1
ATOM 2192 N N . ARG A 1 351 ? -36.886 61.221 16.174 1.00 35.07 352 ARG A N 1
ATOM 2193 C CA . ARG A 1 351 ? -37.935 61.751 17.028 1.00 35.71 352 ARG A CA 1
ATOM 2194 C C . ARG A 1 351 ? -39.270 61.884 16.303 1.00 35.86 352 ARG A C 1
ATOM 2195 O O . ARG A 1 351 ? -40.312 61.472 16.830 1.00 35.54 352 ARG A O 1
ATOM 2203 N N . LYS A 1 352 ? -39.253 62.454 15.106 1.00 35.77 353 LYS A N 1
ATOM 2204 C CA . LYS A 1 352 ? -40.503 62.622 14.361 1.00 36.27 353 LYS A CA 1
ATOM 2205 C C . LYS A 1 352 ? -41.064 61.301 13.827 1.00 36.65 353 LYS A C 1
ATOM 2206 O O . LYS A 1 352 ? -42.298 61.087 13.837 1.00 36.26 353 LYS A O 1
ATOM 2212 N N . LYS A 1 353 ? -40.189 60.419 13.356 1.00 36.88 354 LYS A N 1
ATOM 2213 C CA . LYS A 1 353 ? -40.598 59.125 12.807 1.00 37.44 354 LYS A CA 1
ATOM 2214 C C . LYS A 1 353 ? -41.367 58.302 13.845 1.00 37.46 354 LYS A C 1
ATOM 2215 O O . LYS A 1 353 ? -42.249 57.487 13.505 1.00 37.25 354 LYS A O 1
ATOM 2221 N N . THR A 1 354 ? -41.042 58.515 15.107 1.00 37.00 355 THR A N 1
ATOM 2222 C CA . THR A 1 354 ? -41.708 57.825 16.197 1.00 36.83 355 THR A CA 1
ATOM 2223 C C . THR A 1 354 ? -43.173 58.300 16.296 1.00 35.82 355 THR A C 1
ATOM 2224 O O . THR A 1 354 ? -44.092 57.481 16.454 1.00 36.07 355 THR A O 1
ATOM 2228 N N . LEU A 1 355 ? -43.392 59.611 16.180 1.00 34.40 356 LEU A N 1
ATOM 2229 C CA . LEU A 1 355 ? -44.722 60.196 16.217 1.00 32.79 356 LEU A CA 1
ATOM 2230 C C . LEU A 1 355 ? -45.547 59.663 15.046 1.00 31.68 356 LEU A C 1
ATOM 2231 O O . LEU A 1 355 ? -46.766 59.459 15.185 1.00 31.34 356 LEU A O 1
ATOM 2236 N N . VAL A 1 356 ? -44.889 59.453 13.910 1.00 30.31 357 VAL A N 1
ATOM 2237 C CA . VAL A 1 356 ? -45.541 58.928 12.707 1.00 29.50 357 VAL A CA 1
ATOM 2238 C C . VAL A 1 356 ? -45.887 57.443 12.876 1.00 29.09 357 VAL A C 1
ATOM 2239 O O . VAL A 1 356 ? -47.016 57.009 12.549 1.00 27.95 357 VAL A O 1
ATOM 2243 N N . ASP A 1 357 ? -44.931 56.656 13.378 1.00 28.74 358 ASP A N 1
ATOM 2244 C CA . ASP A 1 357 ? -45.155 55.225 13.556 1.00 28.78 358 ASP A CA 1
ATOM 2245 C C . ASP A 1 357 ? -46.303 54.896 14.506 1.00 28.07 358 ASP A C 1
ATOM 2246 O O . ASP A 1 357 ? -46.918 53.851 14.333 1.00 28.12 358 ASP A O 1
ATOM 2251 N N . TYR A 1 358 ? -46.608 55.762 15.460 1.00 27.30 359 TYR A N 1
ATOM 2252 C CA . TYR A 1 358 ? -47.663 55.449 16.431 1.00 27.01 359 TYR A CA 1
ATOM 2253 C C . TYR A 1 358 ? -48.948 56.217 16.206 1.00 26.06 359 TYR A C 1
ATOM 2254 O O . TYR A 1 358 ? -49.824 56.270 17.056 1.00 24.95 359 TYR A O 1
ATOM 2263 N N . GLY A 1 359 ? -49.032 56.835 15.033 1.00 25.36 360 GLY A N 1
ATOM 2264 C CA . GLY A 1 359 ? -50.237 57.550 14.635 1.00 25.19 360 GLY A CA 1
ATOM 2265 C C . GLY A 1 359 ? -50.522 58.935 15.129 1.00 24.96 360 GLY A C 1
ATOM 2266 O O . GLY A 1 359 ? -51.642 59.399 15.041 1.00 25.20 360 GLY A O 1
ATOM 2267 N N . PHE A 1 360 ? -49.523 59.626 15.680 1.00 25.20 361 PHE A N 1
ATOM 2268 C CA . PHE A 1 360 ? -49.765 60.973 16.151 1.00 25.66 361 PHE A CA 1
ATOM 2269 C C . PHE A 1 360 ? -49.648 62.015 15.029 1.00 25.63 361 PHE A C 1
ATOM 2270 O O . PHE A 1 360 ? -50.268 63.072 15.097 1.00 26.77 361 PHE A O 1
ATOM 2278 N N . ARG A 1 361 ? -48.870 61.679 14.018 1.00 25.47 362 ARG A N 1
ATOM 2279 C CA . ARG A 1 361 ? -48.665 62.578 12.888 1.00 25.41 362 ARG A CA 1
ATOM 2280 C C . ARG A 1 361 ? -48.640 61.852 11.560 1.00 24.52 362 ARG A C 1
ATOM 2281 O O . ARG A 1 361 ? -48.278 60.688 11.467 1.00 23.76 362 ARG A O 1
ATOM 2289 N N . LEU A 1 362 ? -48.987 62.579 10.499 1.00 24.46 363 LEU A N 1
ATOM 2290 C CA . LEU A 1 362 ? -48.925 62.037 9.153 1.00 24.69 363 LEU A CA 1
ATOM 2291 C C . LEU A 1 362 ? -47.476 61.949 8.652 1.00 25.38 363 LEU A C 1
ATOM 2292 O O . LEU A 1 362 ? -46.617 62.720 9.118 1.00 2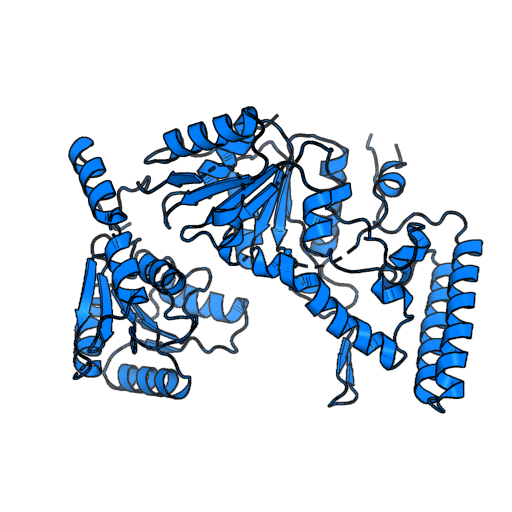5.31 363 LEU A O 1
ATOM 2297 N N . PRO A 1 363 ? -47.182 61.033 7.727 1.00 25.76 364 PRO A N 1
ATOM 2298 C CA . PRO A 1 363 ? -45.796 60.938 7.214 1.00 26.01 364 PRO A CA 1
ATOM 2299 C C . PRO A 1 363 ? -45.308 62.279 6.651 1.00 26.67 364 PRO A C 1
ATOM 2300 O O . PRO A 1 363 ? -44.107 62.568 6.690 1.00 26.79 364 PRO A O 1
ATOM 2304 N N . SER A 1 364 ? -46.234 63.114 6.167 1.00 26.69 365 SER A N 1
ATOM 2305 C CA . SER A 1 364 ? -45.835 64.422 5.624 1.00 27.03 365 SER A CA 1
ATOM 2306 C C . SER A 1 364 ? -45.196 65.332 6.678 1.00 27.13 365 SER A C 1
ATOM 2307 O O . SER A 1 364 ? -44.501 66.299 6.327 1.00 27.07 365 SER A O 1
ATOM 2310 N N . ALA A 1 365 ? -45.398 65.051 7.961 1.00 26.79 366 ALA A N 1
ATOM 2311 C CA . ALA A 1 365 ? -44.819 65.859 9.030 1.00 26.98 366 ALA A CA 1
ATOM 2312 C C . ALA A 1 365 ? -43.289 65.720 8.983 1.00 27.27 366 ALA A C 1
ATOM 2313 O O . ALA A 1 365 ? -42.569 66.589 9.513 1.00 27.43 366 ALA A O 1
ATOM 2315 N N . LEU A 1 366 ? -42.818 64.638 8.377 1.00 27.45 367 LEU A N 1
ATOM 2316 C CA . LEU A 1 366 ? -41.367 64.394 8.258 1.00 28.32 367 LEU A CA 1
ATOM 2317 C C . LEU A 1 366 ? -40.714 65.427 7.348 1.00 28.81 367 LEU A C 1
ATOM 2318 O O . LEU A 1 366 ? -39.473 65.604 7.383 1.00 28.67 367 LEU A O 1
ATOM 2323 N N . ASP A 1 367 ? -41.516 66.098 6.533 1.00 28.78 368 ASP A N 1
ATOM 2324 C CA . ASP A 1 367 ? -40.961 67.104 5.631 1.00 29.22 368 ASP A CA 1
ATOM 2325 C C . ASP A 1 367 ? -40.793 68.464 6.285 1.00 28.99 368 ASP A C 1
ATOM 2326 O O . ASP A 1 367 ? -40.276 69.395 5.640 1.00 29.00 368 ASP A O 1
ATOM 2331 N N . ASN A 1 368 ? -41.227 68.619 7.533 1.00 28.70 369 ASN A N 1
ATOM 2332 C CA . ASN A 1 368 ? -40.946 69.854 8.281 1.00 28.88 369 ASN A CA 1
ATOM 2333 C C . ASN A 1 368 ? -39.789 69.368 9.139 1.00 28.51 369 ASN A C 1
ATOM 2334 O O . ASN A 1 368 ? -39.987 68.708 10.158 1.00 28.13 369 ASN A O 1
ATOM 2339 N N . ARG A 1 369 ? -38.567 69.762 8.763 1.00 28.30 370 ARG A N 1
ATOM 2340 C CA . ARG A 1 369 ? -37.404 69.171 9.404 1.00 27.97 370 ARG A CA 1
ATOM 2341 C C . ARG A 1 369 ? -36.165 70.045 9.218 1.00 28.03 370 ARG A C 1
ATOM 2342 O O . ARG A 1 369 ? -36.245 71.108 8.621 1.00 27.90 370 ARG A O 1
ATOM 2350 N N . PRO A 1 370 ? -35.030 69.599 9.785 1.00 27.95 371 PRO A N 1
ATOM 2351 C CA . PRO A 1 370 ? -33.783 70.349 9.623 1.00 27.97 371 PRO A CA 1
ATOM 2352 C C . PRO A 1 370 ? -33.226 69.925 8.261 1.00 28.15 371 PRO A C 1
ATOM 2353 O O . PRO A 1 370 ? -33.652 68.955 7.635 1.00 28.12 371 PRO A O 1
ATOM 2357 N N . LEU A 1 371 ? -32.224 70.652 7.790 1.00 28.18 372 LEU A N 1
ATOM 2358 C CA . LEU A 1 371 ? -31.570 70.284 6.546 1.00 28.34 372 LEU A CA 1
ATOM 2359 C C . LEU A 1 371 ? -30.470 69.268 6.781 1.00 28.47 372 LEU A C 1
ATOM 2360 O O . LEU A 1 371 ? -29.888 69.229 7.855 1.00 28.25 372 LEU A O 1
ATOM 2365 N N . ARG A 1 372 ? -30.202 68.456 5.761 1.00 29.07 373 ARG A N 1
ATOM 2366 C CA . ARG A 1 372 ? -29.054 67.548 5.771 1.00 30.11 373 ARG A CA 1
ATOM 2367 C C . ARG A 1 372 ? -27.886 68.525 5.557 1.00 30.12 373 ARG A C 1
ATOM 2368 O O . ARG A 1 372 ? -28.079 69.611 5.017 1.00 29.74 373 ARG A O 1
ATOM 2376 N N . PHE A 1 373 ? -26.684 68.151 5.977 1.00 30.37 374 PHE A N 1
ATOM 2377 C CA . PHE A 1 373 ? -25.526 69.041 5.812 1.00 31.05 374 PHE A CA 1
ATOM 2378 C C . PHE A 1 373 ? -25.301 69.451 4.342 1.00 30.78 374 PHE A C 1
ATOM 2379 O O . PHE A 1 373 ? -24.978 70.594 4.066 1.00 30.04 374 PHE A O 1
ATOM 2387 N N . GLU A 1 374 ? -25.500 68.523 3.416 1.00 31.45 375 GLU A N 1
ATOM 2388 C CA . GLU A 1 374 ? -25.322 68.783 1.982 1.00 32.09 375 GLU A CA 1
ATOM 2389 C C . GLU A 1 374 ? -26.360 69.827 1.505 1.00 31.47 375 GLU A C 1
ATOM 2390 O O . GLU A 1 374 ? -26.067 70.688 0.661 1.00 30.90 375 GLU A O 1
ATOM 2396 N N . GLU A 1 375 ? -27.577 69.761 2.046 1.00 30.59 376 GLU A N 1
ATOM 2397 C CA . GLU A 1 375 ? -28.615 70.719 1.688 1.00 30.06 376 GLU A CA 1
ATOM 2398 C C . GLU A 1 375 ? -28.267 72.084 2.248 1.00 29.31 376 GLU A C 1
ATOM 2399 O O . GLU A 1 375 ? -28.500 73.100 1.614 1.00 29.27 376 GLU A O 1
ATOM 2405 N N . PHE A 1 376 ? -27.710 72.098 3.457 1.00 28.58 377 PHE A N 1
ATOM 2406 C CA . PHE A 1 376 ? -27.306 73.349 4.090 1.00 28.07 377 PHE A CA 1
ATOM 2407 C C . PHE A 1 376 ? -26.203 74.020 3.234 1.00 28.21 377 PHE A C 1
ATOM 2408 O O . PHE A 1 376 ? -26.248 75.216 2.966 1.00 27.57 377 PHE A O 1
ATOM 2416 N N . LEU A 1 377 ? -25.240 73.225 2.793 1.00 28.60 378 LEU A N 1
ATOM 2417 C CA . LEU A 1 377 ? -24.133 73.755 1.993 1.00 29.48 378 LEU A CA 1
ATOM 2418 C C . LEU A 1 377 ? -24.604 74.306 0.658 1.00 30.19 378 LEU A C 1
ATOM 2419 O O . LEU A 1 377 ? -24.040 75.278 0.155 1.00 30.23 378 LEU A O 1
ATOM 2424 N N . GLU A 1 378 ? -25.669 73.727 0.113 1.00 30.60 379 GLU A N 1
ATOM 2425 C CA . GLU A 1 378 ? -26.227 74.207 -1.155 1.00 31.19 379 GLU A CA 1
ATOM 2426 C C . GLU A 1 378 ? -26.902 75.556 -0.995 1.00 31.42 379 GLU A C 1
ATOM 2427 O O . GLU A 1 378 ? -27.096 76.287 -1.976 1.00 32.35 379 GLU A O 1
ATOM 2433 N N . ARG A 1 379 ? -27.255 75.913 0.226 1.00 31.13 380 ARG A N 1
ATOM 2434 C CA . ARG A 1 379 ? -27.943 77.160 0.480 1.00 31.42 380 ARG A CA 1
ATOM 2435 C C . ARG A 1 379 ? -27.122 78.282 1.097 1.00 31.47 380 ARG A C 1
ATOM 2436 O O . ARG A 1 379 ? -27.668 79.305 1.517 1.00 32.13 380 ARG A O 1
ATOM 2444 N N . VAL A 1 380 ? -25.809 78.098 1.173 1.00 30.69 381 VAL A N 1
ATOM 2445 C CA . VAL A 1 380 ? -24.952 79.161 1.696 1.00 30.19 381 VAL A CA 1
ATOM 2446 C C . VAL A 1 380 ? -23.872 79.373 0.634 1.00 29.93 381 VAL A C 1
ATOM 2447 O O . VAL A 1 380 ? -23.654 78.487 -0.192 1.00 30.24 381 VAL A O 1
ATOM 2451 N N . SER A 1 381 ? -23.217 80.534 0.624 1.00 29.53 382 SER A N 1
ATOM 2452 C CA . SER A 1 381 ? -22.174 80.772 -0.384 1.00 29.15 382 SER A CA 1
ATOM 2453 C C . SER A 1 381 ? -20.742 80.820 0.151 1.00 28.50 382 SER A C 1
ATOM 2454 O O . SER A 1 381 ? -19.839 80.263 -0.480 1.00 29.40 382 SER A O 1
ATOM 2457 N N . GLN A 1 382 ? -20.523 81.553 1.223 1.00 27.06 383 GLN A N 1
ATOM 2458 C CA . GLN A 1 382 ? -19.198 81.597 1.866 1.00 25.93 383 GLN A CA 1
ATOM 2459 C C . GLN A 1 382 ? -19.421 81.343 3.355 1.00 24.96 383 GLN A C 1
ATOM 2460 O O . GLN A 1 382 ? -20.360 81.875 3.964 1.00 25.27 383 GLN A O 1
ATOM 2466 N N . VAL A 1 383 ? -18.524 80.536 3.927 1.00 23.85 384 VAL A N 1
ATOM 2467 C CA . VAL A 1 383 ? -18.597 80.153 5.312 1.00 22.84 384 VAL A CA 1
ATOM 2468 C C . VAL A 1 383 ? -17.253 80.372 5.990 1.00 22.06 384 VAL A C 1
ATOM 2469 O O . VAL A 1 383 ? -16.216 79.948 5.452 1.00 22.12 384 VAL A O 1
ATOM 2473 N N . VAL A 1 384 ? -17.290 81.022 7.145 1.00 21.17 385 VAL A N 1
ATOM 2474 C CA . VAL A 1 384 ? -16.108 81.240 7.977 1.00 21.44 385 VAL A CA 1
ATOM 2475 C C . VAL A 1 384 ? -16.296 80.336 9.207 1.00 21.44 385 VAL A C 1
ATOM 2476 O O . VAL A 1 384 ? -17.249 80.497 9.990 1.00 21.63 385 VAL A O 1
ATOM 2480 N N . PHE A 1 385 ? -15.388 79.391 9.365 1.00 20.76 386 PHE A N 1
ATOM 2481 C CA . PHE A 1 385 ? -15.404 78.469 10.497 1.00 20.94 386 PHE A CA 1
ATOM 2482 C C . PHE A 1 385 ? -14.557 79.149 11.572 1.00 21.19 386 PHE A C 1
ATOM 2483 O O . PHE A 1 385 ? -13.455 79.591 11.268 1.00 22.01 386 PHE A O 1
ATOM 2491 N N . VAL A 1 386 ? -15.037 79.231 12.799 1.00 20.17 387 VAL A N 1
ATOM 2492 C CA . VAL A 1 386 ? -14.272 79.869 13.867 1.00 20.64 387 VAL A CA 1
ATOM 2493 C C . VAL A 1 386 ? -14.023 78.861 15.016 1.00 20.89 387 VAL A C 1
ATOM 2494 O O . VAL A 1 386 ? -14.981 78.333 15.597 1.00 20.69 387 VAL A O 1
ATOM 2498 N N . SER A 1 387 ? -12.759 78.598 15.367 1.00 20.50 388 SER A N 1
ATOM 2499 C CA . SER A 1 387 ? -12.458 77.628 16.421 1.00 21.34 388 SER A CA 1
ATOM 2500 C C . SER A 1 387 ? -11.012 77.704 16.869 1.00 21.38 388 SER A C 1
ATOM 2501 O O . SER A 1 387 ? -10.126 78.015 16.042 1.00 21.87 388 SER A O 1
ATOM 2504 N N . ALA A 1 388 ? -10.771 77.391 18.136 1.00 21.22 389 ALA A N 1
ATOM 2505 C CA . ALA A 1 388 ? -9.377 77.307 18.631 1.00 21.16 389 ALA A CA 1
ATOM 2506 C C . ALA A 1 388 ? -8.811 75.941 18.237 1.00 21.66 389 ALA A C 1
ATOM 2507 O O . ALA A 1 388 ? -7.585 75.731 18.274 1.00 21.64 389 ALA A O 1
ATOM 2509 N N . THR A 1 389 ? -9.677 75.004 17.848 1.00 20.51 390 THR A N 1
ATOM 2510 C CA . THR A 1 389 ? -9.261 73.654 17.492 1.00 19.99 390 THR A CA 1
ATOM 2511 C C . THR A 1 389 ? -10.165 73.174 16.333 1.00 20.27 390 THR A C 1
ATOM 2512 O O . THR A 1 389 ? -10.971 72.268 16.498 1.00 19.76 390 THR A O 1
ATOM 2516 N N . PRO A 1 390 ? -9.984 73.718 15.136 1.00 20.12 391 PRO A N 1
ATOM 2517 C CA . PRO A 1 390 ? -10.808 73.351 13.953 1.00 20.61 391 PRO A CA 1
ATOM 2518 C C . PRO A 1 390 ? -10.893 71.852 13.728 1.00 20.29 391 PRO A C 1
ATOM 2519 O O . PRO A 1 390 ? -9.892 71.158 13.865 1.00 20.48 391 PRO A O 1
ATOM 2523 N N . GLY A 1 391 ? -12.099 71.366 13.401 1.00 20.23 392 GLY A N 1
ATOM 2524 C CA . GLY A 1 391 ? -12.315 69.954 13.155 1.00 20.17 392 GLY A CA 1
ATOM 2525 C C . GLY A 1 391 ? -11.876 69.484 11.785 1.00 20.45 392 GLY A C 1
ATOM 2526 O O . GLY A 1 391 ? -11.420 70.270 10.946 1.00 20.85 392 GLY A O 1
ATOM 2527 N N . PRO A 1 392 ? -12.071 68.197 11.500 1.00 21.51 393 PRO A N 1
ATOM 2528 C CA . PRO A 1 392 ? -11.672 67.621 10.228 1.00 21.82 393 PRO A CA 1
ATOM 2529 C C . PRO A 1 392 ? -12.308 68.237 8.994 1.00 21.70 393 PRO A C 1
ATOM 2530 O O . PRO A 1 392 ? -11.630 68.409 7.968 1.00 22.36 393 PRO A O 1
ATOM 2534 N N . PHE A 1 393 ? -13.595 68.579 9.068 1.00 22.13 394 PHE A N 1
ATOM 2535 C CA . PHE A 1 393 ? -14.199 69.186 7.885 1.00 22.29 394 PHE A CA 1
ATOM 2536 C C . PHE A 1 393 ? -13.507 70.496 7.482 1.00 22.05 394 PHE A C 1
ATOM 2537 O O . PHE A 1 393 ? -13.088 70.696 6.328 1.00 21.90 394 PHE A O 1
ATOM 2545 N N . GLU A 1 394 ? -13.363 71.371 8.469 1.00 21.64 395 GLU A N 1
ATOM 2546 C CA . GLU A 1 394 ? -12.760 72.676 8.281 1.00 21.83 395 GLU A CA 1
ATOM 2547 C C . GLU A 1 394 ? -11.339 72.528 7.744 1.00 21.76 395 GLU A C 1
ATOM 2548 O O . GLU A 1 394 ? -10.938 73.237 6.814 1.00 21.68 395 GLU A O 1
ATOM 2554 N N . LEU A 1 395 ? -10.589 71.585 8.312 1.00 21.56 396 LEU A N 1
ATOM 2555 C CA . LEU A 1 395 ? -9.207 71.443 7.863 1.00 22.71 396 LEU A CA 1
ATOM 2556 C C . LEU A 1 395 ? -9.062 70.862 6.461 1.00 23.14 396 LEU A C 1
ATOM 2557 O O . LEU A 1 395 ? -8.061 71.122 5.775 1.00 23.27 396 LEU A O 1
ATOM 2562 N N . ALA A 1 396 ? -10.023 70.044 6.036 1.00 23.33 397 ALA A N 1
ATOM 2563 C CA . ALA A 1 396 ? -9.962 69.456 4.697 1.00 23.61 397 ALA A CA 1
ATOM 2564 C C . ALA A 1 396 ? -10.450 70.413 3.596 1.00 24.14 397 ALA A C 1
ATOM 2565 O O . ALA A 1 396 ? -9.901 70.433 2.493 1.00 24.32 397 ALA A O 1
ATOM 2567 N N . HIS A 1 397 ? -11.422 71.247 3.941 1.00 24.12 398 HIS A N 1
ATOM 2568 C CA . HIS A 1 397 ? -12.092 72.101 2.966 1.00 25.17 398 HIS A CA 1
ATOM 2569 C C . HIS A 1 397 ? -11.745 73.551 2.904 1.00 25.72 398 HIS A C 1
ATOM 2570 O O . HIS A 1 397 ? -12.029 74.187 1.907 1.00 25.43 398 HIS A O 1
ATOM 2577 N N A SER A 1 398 ? -11.142 74.093 3.957 0.68 26.62 399 SER A N 1
ATOM 2578 C CA A SER A 1 398 ? -10.841 75.506 3.900 0.68 26.90 399 SER A CA 1
ATOM 2579 C C A SER A 1 398 ? -9.757 75.838 2.887 0.68 27.44 399 SER A C 1
ATOM 2580 O O A SER A 1 398 ? -8.743 75.126 2.797 0.68 28.39 399 SER A O 1
ATOM 2583 N N . GLY A 1 399 ? -9.973 76.930 2.161 1.00 26.49 400 GLY A N 1
ATOM 2584 C CA . GLY A 1 399 ? -8.993 77.397 1.188 1.00 26.47 400 GLY A CA 1
ATOM 2585 C C . GLY A 1 399 ? -7.991 78.318 1.843 1.00 26.58 400 GLY A C 1
ATOM 2586 O O . GLY A 1 399 ? -6.967 78.691 1.244 1.00 26.23 400 GLY A O 1
ATOM 2587 N N A ARG A 1 400 ? -8.246 78.633 3.099 0.53 26.75 401 ARG A N 1
ATOM 2588 C CA A ARG A 1 400 ? -7.314 79.443 3.836 0.53 27.12 401 ARG A CA 1
ATOM 2589 C C A ARG A 1 400 ? -7.592 79.274 5.303 0.53 26.68 401 ARG A C 1
ATOM 2590 O O A ARG A 1 400 ? -8.748 79.051 5.697 0.53 26.79 401 ARG A O 1
ATOM 2598 N N . VAL A 1 401 ? -6.530 79.313 6.091 1.00 25.79 402 VAL A N 1
ATOM 2599 C CA . VAL A 1 401 ? -6.641 79.246 7.562 1.00 25.10 402 VAL A CA 1
ATOM 2600 C C . VAL A 1 401 ? -5.878 80.482 8.048 1.00 24.93 402 VAL A C 1
ATOM 2601 O O . VAL A 1 401 ? -4.706 80.677 7.691 1.00 25.68 402 VAL A O 1
ATOM 2605 N N . VAL A 1 402 ? -6.547 81.322 8.824 1.00 23.96 403 VAL A N 1
ATOM 2606 C CA . VAL A 1 402 ? -5.971 82.553 9.371 1.00 24.14 403 VAL A CA 1
ATOM 2607 C C . VAL A 1 402 ? -5.897 82.391 10.898 1.00 23.85 403 VAL A C 1
ATOM 2608 O O . VAL A 1 402 ? -6.927 82.148 11.539 1.00 23.22 403 VAL A O 1
ATOM 2612 N N . GLU A 1 403 ? -4.715 82.513 11.483 1.00 23.86 404 GLU A N 1
ATOM 2613 C CA . GLU A 1 403 ? -4.548 82.364 12.929 1.00 24.68 404 GLU A CA 1
ATOM 2614 C C . GLU A 1 403 ? -4.570 83.677 13.681 1.00 24.28 404 GLU A C 1
ATOM 2615 O O . GLU A 1 403 ? -4.075 84.702 13.205 1.00 24.82 404 GLU A O 1
ATOM 2621 N N . GLN A 1 404 ? -5.119 83.624 14.883 1.00 23.46 405 GLN A N 1
ATOM 2622 C CA . GLN A 1 404 ? -5.117 84.763 15.795 1.00 23.26 405 GLN A CA 1
ATOM 2623 C C . GLN A 1 404 ? -4.741 84.092 17.154 1.00 23.20 405 GLN A C 1
ATOM 2624 O O . GLN A 1 404 ? -5.542 83.356 17.763 1.00 22.86 405 GLN A O 1
ATOM 2630 N N . ILE A 1 405 ? -3.498 84.344 17.599 1.00 22.55 406 ILE A N 1
ATOM 2631 C CA . ILE A 1 405 ? -2.888 83.750 18.808 1.00 22.40 406 ILE A CA 1
ATOM 2632 C C . ILE A 1 405 ? -2.589 84.769 19.909 1.00 22.49 406 ILE A C 1
ATOM 2633 O O . ILE A 1 405 ? -2.749 84.485 21.092 1.00 22.62 406 ILE A O 1
ATOM 2638 N N . ILE A 1 406 ? -2.129 85.953 19.491 1.00 22.74 407 ILE A N 1
ATOM 2639 C CA . ILE A 1 406 ? -1.806 87.030 20.418 1.00 23.46 407 ILE A CA 1
ATOM 2640 C C . ILE A 1 406 ? -3.090 87.659 20.945 1.00 23.54 407 ILE A C 1
ATOM 2641 O O . ILE A 1 406 ? -3.933 88.092 20.179 1.00 24.03 407 ILE A O 1
ATOM 2646 N N . ARG A 1 407 ? -3.219 87.717 22.256 1.00 23.34 408 ARG A N 1
ATOM 2647 C CA . ARG A 1 407 ? -4.403 88.288 22.904 1.00 24.02 408 ARG A CA 1
ATOM 2648 C C . ARG A 1 407 ? -4.304 89.779 23.080 1.00 25.28 408 ARG A C 1
ATOM 2649 O O . ARG A 1 407 ? -3.224 90.290 23.344 1.00 25.35 408 ARG A O 1
ATOM 2657 N N . PRO A 1 408 ? -5.426 90.487 22.939 1.00 26.04 409 PRO A N 1
ATOM 2658 C CA . PRO A 1 408 ? -5.408 91.939 23.134 1.00 26.85 409 PRO A CA 1
ATOM 2659 C C . PRO A 1 408 ? -4.878 92.267 24.543 1.00 27.27 409 PRO A C 1
ATOM 2660 O O . PRO A 1 408 ? -4.273 93.316 24.752 1.00 28.07 409 PRO A O 1
ATOM 2664 N N . THR A 1 409 ? -5.112 91.379 25.513 1.00 27.45 410 THR A N 1
ATOM 2665 C CA . THR A 1 409 ? -4.667 91.573 26.904 1.00 28.01 410 THR A CA 1
ATOM 2666 C C . THR A 1 409 ? -3.200 91.224 27.164 1.00 27.28 410 THR A C 1
ATOM 2667 O O . THR A 1 409 ? -2.635 91.616 28.188 1.00 27.88 410 THR A O 1
ATOM 2671 N N . GLY A 1 410 ? -2.578 90.479 26.250 1.00 25.96 411 GLY A N 1
ATOM 2672 C CA . GLY A 1 410 ? -1.207 90.059 26.455 1.00 25.17 411 GLY A CA 1
ATOM 2673 C C . GLY A 1 410 ? -1.091 88.824 27.343 1.00 23.87 411 GLY A C 1
ATOM 2674 O O . GLY A 1 410 ? -0.003 88.373 27.624 1.00 23.65 411 GLY A O 1
ATOM 2675 N N . LEU A 1 411 ? -2.212 88.248 27.773 1.00 23.16 412 LEU A N 1
ATOM 2676 C CA . LEU A 1 411 ? -2.113 87.073 28.644 1.00 22.89 412 LEU A CA 1
ATOM 2677 C C . LEU A 1 411 ? -1.516 85.868 27.898 1.00 22.04 412 LEU A C 1
ATOM 2678 O O . LEU A 1 411 ? -1.780 85.656 26.702 1.00 22.17 412 LEU A O 1
ATOM 2683 N N . LEU A 1 412 ? -0.734 85.071 28.615 1.00 21.29 413 LEU A N 1
ATOM 2684 C CA . LEU A 1 412 ? -0.076 83.889 28.048 1.00 21.64 413 LEU A CA 1
ATOM 2685 C C . LEU A 1 412 ? -0.843 82.587 28.248 1.00 21.00 413 LEU A C 1
ATOM 2686 O O . LEU A 1 412 ? -1.494 82.365 29.272 1.00 21.40 413 LEU A O 1
ATOM 2691 N N . ASP A 1 413 ? -0.698 81.695 27.266 1.00 20.47 414 ASP A N 1
ATOM 2692 C CA . ASP A 1 413 ? -1.212 80.344 27.432 1.00 20.38 414 ASP A CA 1
ATOM 2693 C C . ASP A 1 413 ? -0.471 79.803 28.674 1.00 19.89 414 ASP A C 1
ATOM 2694 O O . ASP A 1 413 ? 0.662 80.145 28.934 1.00 20.43 414 ASP A O 1
ATOM 2699 N N . PRO A 1 414 ? -1.090 78.908 29.438 1.00 19.35 415 PRO A N 1
ATOM 2700 C CA . PRO A 1 414 ? -0.504 78.362 30.661 1.00 19.52 415 PRO A CA 1
ATOM 2701 C C . PRO A 1 414 ? 0.677 77.452 30.537 1.00 19.72 415 PRO A C 1
ATOM 2702 O O . PRO A 1 414 ? 0.933 76.926 29.471 1.00 19.81 415 PRO A O 1
ATOM 2706 N N . LEU A 1 415 ? 1.374 77.290 31.662 1.00 20.69 416 LEU A N 1
ATOM 2707 C CA . LEU A 1 415 ? 2.447 76.308 31.737 1.00 21.79 416 LEU A CA 1
ATOM 2708 C C . LEU A 1 415 ? 1.749 74.964 31.882 1.00 21.76 416 LEU A C 1
ATOM 2709 O O . LEU A 1 415 ? 0.771 74.874 32.630 1.00 22.68 416 LEU A O 1
ATOM 2714 N N . VAL A 1 416 ? 2.201 73.929 31.187 1.00 21.19 417 VAL A N 1
ATOM 2715 C CA . VAL A 1 416 ? 1.614 72.587 31.296 1.00 21.58 417 VAL A CA 1
ATOM 2716 C C . VAL A 1 416 ? 2.656 71.638 31.895 1.00 22.23 417 VAL A C 1
ATOM 2717 O O . VAL A 1 416 ? 3.789 71.521 31.385 1.00 24.01 417 VAL A O 1
ATOM 2721 N N . ARG A 1 417 ? 2.268 70.971 32.961 1.00 21.84 418 ARG A N 1
ATOM 2722 C CA . ARG A 1 417 ? 3.152 70.048 33.661 1.00 21.89 418 ARG A CA 1
ATOM 2723 C C . ARG A 1 417 ? 2.552 68.656 33.620 1.00 21.60 418 ARG A C 1
ATOM 2724 O O . ARG A 1 417 ? 1.318 68.487 33.605 1.00 22.48 418 ARG A O 1
ATOM 2732 N N . VAL A 1 418 ? 3.422 67.648 33.608 1.00 21.63 419 VAL A N 1
ATOM 2733 C CA . VAL A 1 418 ? 2.958 66.269 33.646 1.00 20.99 419 VAL A CA 1
ATOM 2734 C C . VAL A 1 418 ? 3.460 65.718 34.979 1.00 21.42 419 VAL A C 1
ATOM 2735 O O . VAL A 1 418 ? 4.636 65.830 35.302 1.00 21.54 419 VAL A O 1
ATOM 2739 N N . LYS A 1 419 ? 2.547 65.155 35.755 1.00 21.32 420 LYS A N 1
ATOM 2740 C CA . LYS A 1 419 ? 2.874 64.652 37.095 1.00 21.85 420 LYS A CA 1
ATOM 2741 C C . LYS A 1 419 ? 2.465 63.209 37.238 1.00 22.66 420 LYS A C 1
ATOM 2742 O O . LYS A 1 419 ? 1.500 62.764 36.626 1.00 22.43 420 LYS A O 1
ATOM 2748 N N . PRO A 1 420 ? 3.217 62.455 38.042 1.00 23.72 421 PRO A N 1
ATOM 2749 C CA . PRO A 1 420 ? 2.894 61.034 38.241 1.00 24.44 421 PRO A CA 1
ATOM 2750 C C . PRO A 1 420 ? 1.559 60.784 38.943 1.00 24.51 421 PRO A C 1
ATOM 2751 O O . PRO A 1 420 ? 1.017 61.648 39.625 1.00 24.00 421 PRO A O 1
ATOM 2755 N N . THR A 1 421 ? 1.000 59.593 38.764 1.00 24.75 422 THR A N 1
ATOM 2756 C CA . THR A 1 421 ? -0.256 59.268 39.414 1.00 25.74 422 THR A CA 1
ATOM 2757 C C . THR A 1 421 ? -0.052 58.917 40.887 1.00 26.21 422 THR A C 1
ATOM 2758 O O . THR A 1 421 ? -0.990 58.990 41.652 1.00 25.94 422 THR A O 1
ATOM 2762 N N . GLU A 1 422 ? 1.164 58.529 41.259 1.00 27.29 423 GLU A N 1
ATOM 2763 C CA . GLU A 1 422 ? 1.440 58.200 42.652 1.00 29.66 423 GLU A CA 1
ATOM 2764 C C . GLU A 1 422 ? 1.316 59.474 43.481 1.00 29.82 423 GLU A C 1
ATOM 2765 O O . GLU A 1 422 ? 1.966 60.491 43.194 1.00 29.92 423 GLU A O 1
ATOM 2771 N N A A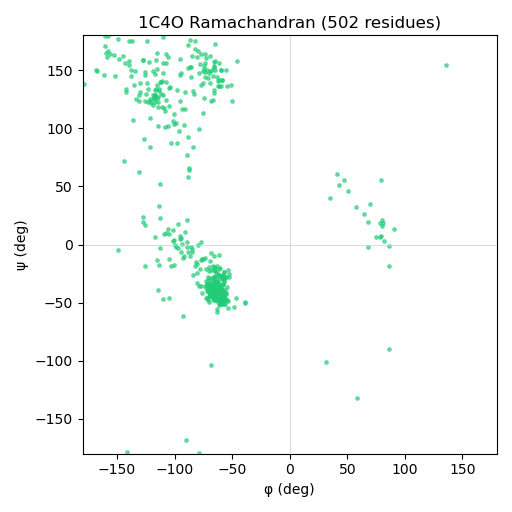SN A 1 423 ? 0.466 59.419 44.504 0.56 29.99 424 ASN A N 1
ATOM 2772 C CA A ASN A 1 423 ? 0.244 60.552 45.400 0.56 29.63 424 ASN A CA 1
ATOM 2773 C C A ASN A 1 423 ? -0.453 61.714 44.692 0.56 28.92 424 ASN A C 1
ATOM 2774 O O A ASN A 1 423 ? -0.465 62.835 45.214 0.56 29.14 424 ASN A O 1
ATOM 2779 N N . GLN A 1 424 ? -1.099 61.440 43.559 1.00 27.57 425 GLN A N 1
ATOM 2780 C CA . GLN A 1 424 ? -1.743 62.515 42.795 1.00 25.51 425 GLN A CA 1
ATOM 2781 C C . GLN A 1 424 ? -2.806 63.244 43.573 1.00 24.49 425 GLN A C 1
ATOM 2782 O O . GLN A 1 424 ? -2.933 64.434 43.420 1.00 23.10 425 GLN A O 1
ATOM 2788 N N . ILE A 1 425 ? -3.599 62.568 44.390 1.00 23.84 426 ILE A N 1
ATOM 2789 C CA . ILE A 1 425 ? -4.642 63.321 45.077 1.00 24.10 426 ILE A CA 1
ATOM 2790 C C . ILE A 1 425 ? -4.077 64.218 46.175 1.00 23.96 426 ILE A C 1
ATOM 2791 O O . ILE A 1 425 ? -4.545 65.339 46.355 1.00 23.41 426 ILE A O 1
ATOM 2796 N N . LEU A 1 426 ? -3.055 63.756 46.898 1.00 23.61 427 LEU A N 1
ATOM 2797 C CA . LEU A 1 426 ? -2.444 64.610 47.919 1.00 24.16 427 LEU A CA 1
ATOM 2798 C C . LEU A 1 426 ? -1.737 65.806 47.237 1.00 23.26 427 LEU A C 1
ATOM 2799 O O . LEU A 1 426 ? -1.802 66.941 47.738 1.00 23.04 427 LEU A O 1
ATOM 2804 N N . ASP A 1 427 ? -1.088 65.561 46.099 1.00 22.92 428 ASP A N 1
ATOM 2805 C CA . ASP A 1 427 ? -0.400 66.625 45.357 1.00 22.35 428 ASP A CA 1
ATOM 2806 C C . ASP A 1 427 ? -1.447 67.668 44.937 1.00 21.76 428 ASP A C 1
ATOM 2807 O O . ASP A 1 427 ? -1.251 68.889 45.072 1.00 21.36 428 ASP A O 1
ATOM 2812 N N . LEU A 1 428 ? -2.554 67.184 44.382 1.00 21.05 429 LEU A N 1
ATOM 2813 C CA . LEU A 1 428 ? -3.601 68.075 43.917 1.00 21.11 429 LEU A CA 1
ATOM 2814 C C . LEU A 1 428 ? -4.226 68.873 45.063 1.00 21.11 429 LEU A C 1
ATOM 2815 O O . LEU A 1 428 ? -4.420 70.080 44.967 1.00 20.35 429 LEU A O 1
ATOM 2820 N N . MET A 1 429 ? -4.548 68.214 46.159 1.00 21.75 430 MET A N 1
ATOM 2821 C CA . MET A 1 429 ? -5.153 68.926 47.294 1.00 22.51 430 MET A CA 1
ATOM 2822 C C . MET A 1 429 ? -4.207 70.023 47.812 1.00 22.32 430 MET A C 1
ATOM 2823 O O . MET A 1 429 ? -4.647 71.105 48.160 1.00 21.60 430 MET A O 1
ATOM 2828 N N . GLU A 1 430 ? -2.912 69.749 47.863 1.00 21.32 431 GLU A N 1
ATOM 2829 C CA . GLU A 1 430 ? -1.954 70.783 48.329 1.00 22.15 431 GLU A CA 1
ATOM 2830 C C . GLU A 1 430 ? -1.938 71.952 47.349 1.00 21.15 431 GLU A C 1
ATOM 2831 O O . GLU A 1 430 ? -1.911 73.121 47.768 1.00 20.89 431 GLU A O 1
ATOM 2837 N N . GLY A 1 431 ? -2.016 71.653 46.058 1.00 19.89 432 GLY A N 1
ATOM 2838 C CA . GLY A 1 431 ? -2.055 72.703 45.063 1.00 19.73 432 GLY A CA 1
ATOM 2839 C C . GLY A 1 431 ? -3.306 73.544 45.138 1.00 19.67 432 GLY A C 1
ATOM 2840 O O . GLY A 1 431 ? -3.269 74.772 44.959 1.00 19.32 432 GLY A O 1
ATOM 2841 N N . ILE A 1 432 ? -4.443 72.877 45.391 1.00 19.22 433 ILE A N 1
ATOM 2842 C CA . ILE A 1 432 ? -5.691 73.611 45.487 1.00 20.65 433 ILE A CA 1
ATOM 2843 C C . ILE A 1 432 ? -5.691 74.524 46.745 1.00 21.21 433 ILE A C 1
ATOM 2844 O O . ILE A 1 432 ? -6.096 75.688 46.670 1.00 20.61 433 ILE A O 1
ATOM 2849 N N A ARG A 1 433 ? -5.266 74.015 47.893 0.57 23.07 434 ARG A N 1
ATOM 2850 C CA A ARG A 1 433 ? -5.293 74.868 49.087 0.57 24.39 434 ARG A CA 1
ATOM 2851 C C A ARG A 1 433 ? -4.301 76.016 48.992 0.57 24.14 434 ARG A C 1
ATOM 2852 O O A ARG A 1 433 ? -4.610 77.144 49.441 0.57 24.96 434 ARG A O 1
ATOM 2860 N N . GLU A 1 434 ? -3.127 75.749 48.416 1.00 22.92 435 GLU A N 1
ATOM 2861 C CA . GLU A 1 434 ? -2.137 76.831 48.262 1.00 22.74 435 GLU A CA 1
ATOM 2862 C C . GLU A 1 434 ? -2.804 77.961 47.462 1.00 21.99 435 GLU A C 1
ATOM 2863 O O . GLU A 1 434 ? -2.680 79.148 47.785 1.00 22.02 435 GLU A O 1
ATOM 2869 N N . ARG A 1 435 ? -3.508 77.605 46.392 1.00 20.12 436 ARG A N 1
ATOM 2870 C CA . ARG A 1 435 ? -4.169 78.627 45.560 1.00 19.61 436 ARG A CA 1
ATOM 2871 C C . ARG A 1 435 ? -5.346 79.314 46.224 1.00 20.07 436 ARG A C 1
ATOM 2872 O O . ARG A 1 435 ? -5.485 80.544 46.145 1.00 20.59 436 ARG A O 1
ATOM 2880 N N . ALA A 1 436 ? -6.188 78.536 46.884 1.00 20.31 437 ALA A N 1
ATOM 2881 C CA . ALA A 1 436 ? -7.362 79.078 47.580 1.00 20.73 437 ALA A CA 1
ATOM 2882 C C . ALA A 1 436 ? -6.902 80.100 48.620 1.00 21.44 437 ALA A C 1
ATOM 2883 O O . ALA A 1 436 ? -7.586 81.109 48.840 1.00 21.95 437 ALA A O 1
ATOM 2885 N N . ALA A 1 437 ? -5.760 79.849 49.258 1.00 21.44 438 ALA A N 1
ATOM 2886 C CA . ALA A 1 437 ? -5.235 80.788 50.273 1.00 22.32 438 ALA A CA 1
ATOM 2887 C C . ALA A 1 437 ? -4.932 82.167 49.722 1.00 22.79 438 ALA A C 1
ATOM 2888 O O . ALA A 1 437 ? -4.969 83.143 50.484 1.00 23.53 438 ALA A O 1
ATOM 2890 N N . ARG A 1 438 ? -4.636 82.272 48.436 1.00 22.84 439 ARG A N 1
ATOM 2891 C CA . ARG A 1 438 ? -4.332 83.555 47.828 1.00 23.70 439 ARG A CA 1
ATOM 2892 C C . ARG A 1 438 ? -5.388 84.003 46.840 1.00 23.88 439 ARG A C 1
ATOM 2893 O O . ARG A 1 438 ? -5.142 84.837 45.962 1.00 24.60 439 ARG A O 1
ATOM 2901 N N . GLY A 1 439 ? -6.591 83.465 46.996 1.00 23.70 440 GLY A N 1
ATOM 2902 C CA . GLY A 1 439 ? -7.713 83.901 46.176 1.00 24.22 440 GLY A CA 1
ATOM 2903 C C . GLY A 1 439 ? -7.799 83.325 44.775 1.00 24.17 440 GLY A C 1
ATOM 2904 O O . GLY A 1 439 ? -8.455 83.915 43.915 1.00 25.22 440 GLY A O 1
ATOM 2905 N N . GLU A 1 440 ? -7.151 82.185 44.533 1.00 23.44 441 GLU A N 1
ATOM 2906 C CA . GLU A 1 440 ? -7.162 81.562 43.203 1.00 22.90 441 GLU A CA 1
ATOM 2907 C C . GLU A 1 440 ? -7.996 80.261 43.228 1.00 22.53 441 GLU A C 1
ATOM 2908 O O . GLU A 1 440 ? -8.022 79.539 44.251 1.00 22.95 441 GLU A O 1
ATOM 2914 N N . ARG A 1 441 ? -8.642 79.983 42.088 1.00 21.77 442 ARG A N 1
ATOM 2915 C CA . ARG A 1 441 ? -9.540 78.838 41.914 1.00 21.94 442 ARG A CA 1
ATOM 2916 C C . ARG A 1 441 ? -8.924 77.736 41.072 1.00 20.64 442 ARG A C 1
ATOM 2917 O O . ARG A 1 441 ? -8.020 77.963 40.260 1.00 20.62 442 ARG A O 1
ATOM 2925 N N . THR A 1 442 ? -9.513 76.550 41.201 1.00 20.21 443 THR A N 1
ATOM 2926 C CA . THR A 1 442 ? -9.026 75.377 40.501 1.00 19.96 443 THR A CA 1
ATOM 2927 C C . THR A 1 442 ? -10.174 74.589 39.866 1.00 20.42 443 THR A C 1
ATOM 2928 O O . THR A 1 442 ? -11.252 74.447 40.474 1.00 21.95 443 THR A O 1
ATOM 2932 N N . LEU A 1 443 ? -9.971 74.132 38.637 1.00 19.51 444 LEU A N 1
ATOM 2933 C CA . LEU A 1 443 ? -10.959 73.263 37.962 1.00 19.28 444 LEU A CA 1
ATOM 2934 C C . LEU A 1 443 ? -10.321 71.895 37.859 1.00 19.59 444 LEU A C 1
ATOM 2935 O O . LEU A 1 443 ? -9.131 71.792 37.579 1.00 20.01 444 LEU A O 1
ATOM 2940 N N . VAL A 1 444 ? -11.103 70.842 38.061 1.00 19.28 445 VAL A N 1
ATOM 2941 C CA . VAL A 1 444 ? -10.590 69.485 37.978 1.00 19.45 445 VAL A CA 1
ATOM 2942 C C . VAL A 1 444 ? -11.480 68.624 37.097 1.00 20.07 445 VAL A C 1
ATOM 2943 O O . VAL A 1 444 ? -12.697 68.625 37.296 1.00 21.24 445 VAL A O 1
ATOM 2947 N N . THR A 1 445 ? -10.894 67.933 36.126 1.00 20.01 446 THR A N 1
ATOM 2948 C CA . THR A 1 445 ? -11.683 66.986 35.330 1.00 20.79 446 THR A CA 1
ATOM 2949 C C . THR A 1 445 ? -11.214 65.557 35.596 1.00 21.00 446 THR A C 1
ATOM 2950 O O . THR A 1 445 ? -10.019 65.241 35.626 1.00 21.26 446 THR A O 1
ATOM 2954 N N . VAL A 1 446 ? -12.215 64.678 35.814 1.00 21.29 447 VAL A N 1
ATOM 2955 C CA . VAL A 1 446 ? -11.979 63.250 36.017 1.00 22.77 447 VAL A CA 1
ATOM 2956 C C . VAL A 1 446 ? -12.828 62.532 34.954 1.00 23.57 447 VAL A C 1
ATOM 2957 O O . VAL A 1 446 ? -13.603 63.166 34.264 1.00 24.30 447 VAL A O 1
ATOM 2961 N N . LEU A 1 447 ? -12.717 61.216 34.850 1.00 24.53 448 LEU A N 1
ATOM 2962 C CA . LEU A 1 447 ? -13.461 60.538 33.781 1.00 26.05 448 LEU A CA 1
ATOM 2963 C C . LEU A 1 447 ? -14.709 59.758 34.135 1.00 27.02 448 LEU A C 1
ATOM 2964 O O . LEU A 1 447 ? -15.488 59.430 33.237 1.00 27.37 448 LEU A O 1
ATOM 2969 N N . THR A 1 448 ? -14.930 59.508 35.417 1.00 27.72 449 THR A N 1
ATOM 2970 C CA . THR A 1 448 ? -16.126 58.750 35.823 1.00 28.97 449 THR A CA 1
ATOM 2971 C C . THR A 1 448 ? -16.919 59.480 36.893 1.00 29.07 449 THR A C 1
ATOM 2972 O O . THR A 1 448 ? -16.395 60.323 37.621 1.00 28.75 449 THR A O 1
ATOM 2976 N N . VAL A 1 449 ? -18.189 59.128 37.006 1.00 29.46 450 VAL A N 1
ATOM 2977 C CA . VAL A 1 449 ? -19.055 59.745 37.998 1.00 30.11 450 VAL A CA 1
ATOM 2978 C C . VAL A 1 449 ? -18.631 59.344 39.408 1.00 29.84 450 VAL A C 1
ATOM 2979 O O . VAL A 1 449 ? -18.666 60.170 40.316 1.00 29.50 450 VAL A O 1
ATOM 2983 N N . ARG A 1 450 ? -18.210 58.099 39.605 1.00 29.93 451 ARG A N 1
ATOM 2984 C CA . ARG A 1 450 ? -17.786 57.681 40.924 1.00 30.02 451 ARG A CA 1
ATOM 2985 C C . ARG A 1 450 ? -16.566 58.508 41.368 1.00 29.65 451 ARG A C 1
ATOM 2986 O O . ARG A 1 450 ? -16.506 58.973 42.509 1.00 28.98 451 ARG A O 1
ATOM 2994 N N . MET A 1 451 ? -15.605 58.698 40.458 1.00 29.12 452 MET A N 1
ATOM 2995 C CA . MET A 1 451 ? -14.419 59.470 40.774 1.00 29.02 452 MET A CA 1
ATOM 2996 C C . MET A 1 451 ? -14.770 60.914 41.107 1.00 27.69 452 MET A C 1
ATOM 2997 O O . MET A 1 451 ? -14.198 61.487 42.034 1.00 26.95 452 MET A O 1
ATOM 3002 N N . ALA A 1 452 ? -15.686 61.500 40.345 1.00 26.73 453 ALA A N 1
ATOM 3003 C CA . ALA A 1 452 ? -16.070 62.890 40.596 1.00 26.77 453 ALA A CA 1
ATOM 3004 C C . ALA A 1 452 ? -16.739 63.028 41.962 1.00 27.41 453 ALA A C 1
ATOM 3005 O O . ALA A 1 452 ? -16.447 63.951 42.732 1.00 26.71 453 ALA A O 1
ATOM 3007 N N . GLU A 1 453 ? -17.648 62.100 42.247 1.00 28.32 454 GLU A N 1
ATOM 3008 C CA . GLU A 1 453 ? -18.358 62.115 43.537 1.00 29.51 454 GLU A CA 1
ATOM 3009 C C . GLU A 1 453 ? -17.405 61.997 44.701 1.00 29.01 454 GLU A C 1
ATOM 3010 O O . GLU A 1 453 ? -17.453 62.800 45.645 1.00 29.06 454 GLU A O 1
ATOM 3016 N N . GLU A 1 454 ? -16.552 60.987 44.630 1.00 28.48 455 GLU A N 1
ATOM 3017 C CA . GLU A 1 454 ? -15.603 60.673 45.672 1.00 28.47 455 GLU A CA 1
ATOM 3018 C C . GLU A 1 454 ? -14.514 61.699 45.878 1.00 27.61 455 GLU A C 1
ATOM 3019 O O . GLU A 1 454 ? -14.121 61.972 47.008 1.00 27.52 455 GLU A O 1
ATOM 3025 N N . LEU A 1 455 ? -14.013 62.261 44.784 1.00 26.15 456 LEU A N 1
ATOM 3026 C CA . LEU A 1 455 ? -12.975 63.263 44.935 1.00 25.00 456 LEU A CA 1
ATOM 3027 C C . LEU A 1 455 ? -13.556 64.527 45.569 1.00 24.63 456 LEU A C 1
ATOM 3028 O O . LEU A 1 455 ? -12.917 65.124 46.447 1.00 24.45 456 LEU A O 1
ATOM 3033 N N . THR A 1 456 ? -14.745 64.925 45.132 1.00 24.46 457 THR A N 1
ATOM 3034 C CA . THR A 1 456 ? -15.364 66.139 45.664 1.00 24.58 457 THR A CA 1
ATOM 3035 C C . THR A 1 456 ? -15.576 66.006 47.161 1.00 25.10 457 THR A C 1
ATOM 3036 O O . THR A 1 456 ? -15.218 66.910 47.924 1.00 24.53 457 THR A O 1
ATOM 3040 N N . SER A 1 457 ? -16.141 64.885 47.596 1.00 25.49 458 SER A N 1
ATOM 3041 C CA . SER A 1 457 ? -16.378 64.703 49.024 1.00 26.22 458 SER A CA 1
ATOM 3042 C C . SER A 1 457 ? -15.041 64.677 49.784 1.00 25.64 458 SER A C 1
ATOM 3043 O O . SER A 1 457 ? -14.921 65.290 50.862 1.00 25.47 458 SER A O 1
ATOM 3046 N N . PHE A 1 458 ? -14.022 64.011 49.234 1.00 25.15 459 PHE A N 1
ATOM 3047 C CA . PHE A 1 458 ? -12.713 63.950 49.875 1.00 25.22 459 PHE A CA 1
ATOM 3048 C C . PHE A 1 458 ? -12.134 65.370 50.042 1.00 24.38 459 PHE A C 1
ATOM 3049 O O . PHE A 1 458 ? -11.640 65.747 51.112 1.00 24.44 459 PHE A O 1
ATOM 3057 N N . LEU A 1 459 ? -12.188 66.167 48.987 1.00 23.36 460 LEU A N 1
ATOM 3058 C CA . LEU A 1 459 ? -11.681 67.531 49.099 1.00 22.73 460 LEU A CA 1
ATOM 3059 C C . LEU A 1 459 ? -12.438 68.349 50.163 1.00 23.32 460 LEU A C 1
ATOM 3060 O O . LEU A 1 459 ? -11.831 69.095 50.929 1.00 21.99 460 LEU A O 1
ATOM 3065 N N . VAL A 1 460 ? -13.765 68.215 50.215 1.00 23.35 461 VAL A N 1
ATOM 3066 C CA . VAL A 1 460 ? -14.529 68.969 51.194 1.00 24.45 461 VAL A CA 1
ATOM 3067 C C . VAL A 1 460 ? -14.173 68.549 52.628 1.00 25.30 461 VAL A C 1
ATOM 3068 O O . VAL A 1 460 ? -14.094 69.381 53.539 1.00 25.32 461 VAL A O 1
ATOM 3072 N N . GLU A 1 461 ? -13.904 67.270 52.817 1.00 26.18 462 GLU A N 1
ATOM 3073 C CA . GLU A 1 461 ? -13.546 66.786 54.156 1.00 27.63 462 GLU A CA 1
ATOM 3074 C C . GLU A 1 461 ? -12.140 67.207 54.562 1.00 27.61 462 GLU A C 1
ATOM 3075 O O . GLU A 1 461 ? -11.748 67.088 55.731 1.00 28.35 462 GLU A O 1
ATOM 3081 N N . HIS A 1 462 ? -11.381 67.720 53.595 1.00 27.18 463 HIS A N 1
ATOM 3082 C CA . HIS A 1 462 ? -10.036 68.165 53.851 1.00 27.26 463 HIS A CA 1
ATOM 3083 C C . HIS A 1 462 ? -9.845 69.669 53.692 1.00 26.56 463 HIS A C 1
ATOM 3084 O O . HIS A 1 462 ? -8.793 70.122 53.222 1.00 27.03 463 HIS A O 1
ATOM 3091 N N . GLY A 1 463 ? -10.881 70.447 54.024 1.00 25.58 464 GLY A N 1
ATOM 3092 C CA . GLY A 1 463 ? -10.723 71.886 54.032 1.00 24.68 464 GLY A CA 1
ATOM 3093 C C . GLY A 1 463 ? -10.815 72.666 52.752 1.00 23.98 464 GLY A C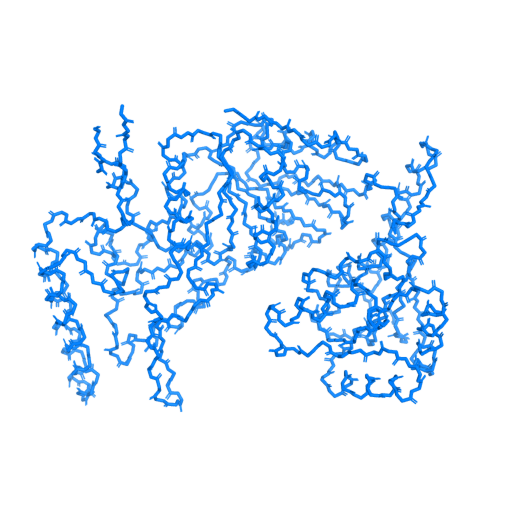 1
ATOM 3094 O O . GLY A 1 463 ? -10.347 73.792 52.681 1.00 25.05 464 GLY A O 1
ATOM 3095 N N . ILE A 1 464 ? -11.404 72.088 51.716 1.00 23.42 465 ILE A N 1
ATOM 3096 C CA . ILE A 1 464 ? -11.512 72.797 50.462 1.00 22.32 465 ILE A CA 1
ATOM 3097 C C . ILE A 1 464 ? -12.976 73.077 50.119 1.00 21.60 465 ILE A C 1
ATOM 3098 O O . ILE A 1 464 ? -13.862 72.208 50.318 1.00 21.69 465 ILE A O 1
ATOM 3103 N N . ARG A 1 465 ? -13.251 74.281 49.641 1.00 21.01 466 ARG A N 1
ATOM 3104 C CA . ARG A 1 465 ? -14.614 74.600 49.225 1.00 21.17 466 ARG A CA 1
ATOM 3105 C C . ARG A 1 465 ? -14.794 74.105 47.777 1.00 21.14 466 ARG A C 1
ATOM 3106 O O . ARG A 1 465 ? -14.638 74.866 46.830 1.00 22.30 466 ARG A O 1
ATOM 3114 N N . ALA A 1 466 ? -15.120 72.821 47.635 1.00 20.90 467 ALA A N 1
ATOM 3115 C CA . ALA A 1 466 ? -15.284 72.200 46.324 1.00 21.32 467 ALA A CA 1
ATOM 3116 C C . ALA A 1 466 ? -16.719 71.801 46.050 1.00 21.49 467 ALA A C 1
ATOM 3117 O O . ALA A 1 466 ? -17.419 71.309 46.966 1.00 21.72 467 ALA A O 1
ATOM 3119 N N . ARG A 1 467 ? -17.139 72.020 44.812 1.00 21.14 468 ARG A N 1
ATOM 3120 C CA . ARG A 1 467 ? -18.469 71.567 44.380 1.00 21.95 468 ARG A CA 1
ATOM 3121 C C . ARG A 1 467 ? -18.301 70.643 43.184 1.00 22.81 468 ARG A C 1
ATOM 3122 O O . ARG A 1 467 ? -17.298 70.721 42.448 1.00 22.14 468 ARG A O 1
ATOM 3130 N N . TYR A 1 468 ? -19.299 69.794 42.965 1.00 22.97 469 TYR A N 1
ATOM 3131 C CA . TYR A 1 468 ? -19.307 68.855 41.859 1.00 24.34 469 TYR A CA 1
ATOM 3132 C C . TYR A 1 468 ? -20.294 69.284 40.791 1.00 25.02 469 TYR A C 1
ATOM 3133 O O . TYR A 1 468 ? -21.482 69.523 41.072 1.00 24.85 469 TYR A O 1
ATOM 3142 N N . LEU A 1 469 ? -19.800 69.423 39.560 1.00 26.35 470 LEU A N 1
ATOM 3143 C CA . LEU A 1 469 ? -20.618 69.813 38.412 1.00 28.12 470 LEU A CA 1
ATOM 3144 C C . LEU A 1 469 ? -21.176 68.520 37.840 1.00 28.91 470 LEU A C 1
ATOM 3145 O O . LEU A 1 469 ? -20.554 67.882 37.003 1.00 29.31 470 LEU A O 1
ATOM 3150 N N . HIS A 1 470 ? -22.357 68.134 38.281 1.00 29.60 471 HIS A N 1
ATOM 3151 C CA . HIS A 1 470 ? -22.957 66.887 37.836 1.00 30.62 471 HIS A CA 1
ATOM 3152 C C . HIS A 1 470 ? -23.433 66.942 36.381 1.00 31.45 471 HIS A C 1
ATOM 3153 O O . HIS A 1 470 ? -23.919 67.956 35.925 1.00 31.14 471 HIS A O 1
ATOM 3160 N N . HIS A 1 471 ? -23.284 65.839 35.666 1.00 33.39 472 HIS A N 1
ATOM 3161 C CA . HIS A 1 471 ? -23.638 65.838 34.249 1.00 35.71 472 HIS A CA 1
ATOM 3162 C C . HIS A 1 471 ? -25.118 66.033 33.956 1.00 37.04 472 HIS A C 1
ATOM 3163 O O . HIS A 1 471 ? -25.481 66.435 32.846 1.00 37.46 472 HIS A O 1
ATOM 3170 N N . GLU A 1 472 ? -25.976 65.793 34.945 1.00 38.23 473 GLU A N 1
ATOM 3171 C CA . GLU A 1 472 ? -27.406 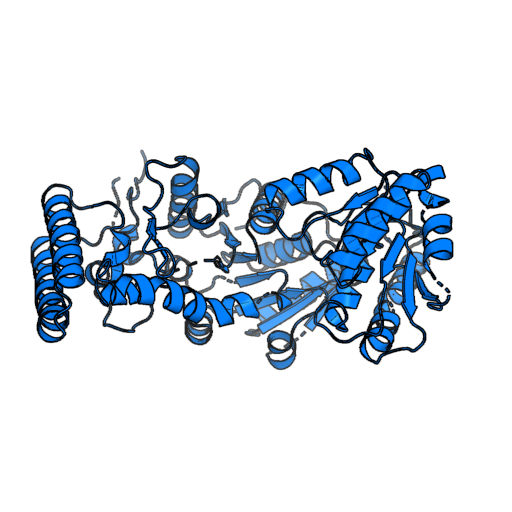65.953 34.722 1.00 39.44 473 GLU A CA 1
ATOM 3172 C C . GLU A 1 472 ? -27.905 67.370 34.903 1.00 39.50 473 GLU A C 1
ATOM 3173 O O . GLU A 1 472 ? -29.072 67.646 34.633 1.00 39.71 473 GLU A O 1
ATOM 3179 N N . LEU A 1 473 ? -27.046 68.274 35.363 1.00 39.54 474 LEU A N 1
ATOM 3180 C CA . LEU A 1 473 ? -27.458 69.653 35.534 1.00 39.79 474 LEU A CA 1
ATOM 3181 C C . LEU A 1 473 ? -27.848 70.204 34.169 1.00 40.38 474 LEU A C 1
ATOM 3182 O O . LEU A 1 473 ? -27.210 69.881 33.163 1.00 40.09 474 LEU A O 1
ATOM 3187 N N . ASP A 1 474 ? -28.893 71.026 34.138 1.00 40.99 475 ASP A N 1
ATOM 3188 C CA . ASP A 1 474 ? -29.307 71.637 32.883 1.00 41.59 475 ASP A CA 1
ATOM 3189 C C . ASP A 1 474 ? -28.518 72.933 32.733 1.00 41.62 475 ASP A C 1
ATOM 3190 O O . ASP A 1 474 ? -27.824 73.357 33.653 1.00 41.64 475 ASP A O 1
ATOM 3195 N N . ALA A 1 475 ? -28.626 73.568 31.574 1.00 41.61 476 ALA A N 1
ATOM 3196 C CA . ALA A 1 475 ? -27.906 74.801 31.293 1.00 41.50 476 ALA A CA 1
ATOM 3197 C C . ALA A 1 475 ? -27.947 75.874 32.389 1.00 41.38 476 ALA A C 1
ATOM 3198 O O . ALA A 1 475 ? -26.920 76.472 32.719 1.00 41.62 476 ALA A O 1
ATOM 3200 N N . PHE A 1 476 ? -29.133 76.134 32.927 1.00 41.02 477 PHE A N 1
ATOM 3201 C CA . PHE A 1 476 ? -29.299 77.143 33.966 1.00 40.52 477 PHE A CA 1
ATOM 3202 C C . PHE A 1 476 ? -28.583 76.781 35.261 1.00 40.51 477 PHE A C 1
ATOM 3203 O O . PHE A 1 476 ? -27.943 77.626 35.878 1.00 40.66 477 PHE A O 1
ATOM 3211 N N . LYS A 1 477 ? -28.728 75.523 35.665 1.00 40.51 478 LYS A N 1
ATOM 3212 C CA . LYS A 1 477 ? -28.108 75.007 36.884 1.00 40.20 478 LYS A CA 1
ATOM 3213 C C . LYS A 1 477 ? -26.589 75.071 36.744 1.00 40.25 478 LYS A C 1
ATOM 3214 O O . LYS A 1 477 ? -25.901 75.533 37.649 1.00 39.99 478 LYS A O 1
ATOM 3220 N N . ARG A 1 478 ? -26.072 74.603 35.608 1.00 40.13 479 ARG A N 1
ATOM 3221 C CA . ARG A 1 478 ? -24.630 74.647 35.390 1.00 39.95 479 ARG A CA 1
ATOM 3222 C C . ARG A 1 478 ? -24.230 76.106 35.490 1.00 39.38 479 ARG A C 1
ATOM 3223 O O . ARG A 1 478 ? -23.300 76.458 36.195 1.00 38.98 479 ARG A O 1
ATOM 3231 N N . GLN A 1 479 ? -24.948 76.972 34.782 1.00 38.89 480 GLN A N 1
ATOM 3232 C CA . GLN A 1 479 ? -24.630 78.394 34.832 1.00 38.35 480 GLN A CA 1
ATOM 3233 C C . GLN A 1 479 ? -24.613 78.973 36.239 1.00 37.92 480 GLN A C 1
ATOM 3234 O O . GLN A 1 479 ? -23.747 79.770 36.575 1.00 37.91 480 GLN A O 1
ATOM 3240 N N . ALA A 1 480 ? -25.593 78.597 37.054 1.00 37.73 481 ALA A N 1
ATOM 3241 C CA . ALA A 1 480 ? -25.668 79.115 38.414 1.00 37.29 481 ALA A CA 1
ATOM 3242 C C . ALA A 1 480 ? -24.480 78.616 39.214 1.00 36.98 481 ALA A C 1
ATOM 3243 O O . ALA A 1 480 ? -23.834 79.375 39.935 1.00 36.86 481 ALA A O 1
ATOM 3245 N N . LEU A 1 481 ? -24.187 77.326 39.084 1.00 36.79 482 LEU A N 1
ATOM 3246 C CA . LEU A 1 481 ? -23.055 76.759 39.804 1.00 36.24 482 LEU A CA 1
ATOM 3247 C C . LEU A 1 481 ? -21.771 77.436 39.337 1.00 36.24 482 LEU A C 1
ATOM 3248 O O . LEU A 1 481 ? -20.924 77.830 40.143 1.00 35.84 482 LEU A O 1
ATOM 3253 N N . ILE A 1 482 ? -21.622 77.600 38.028 1.00 36.23 483 ILE A N 1
ATOM 3254 C CA . ILE A 1 482 ? -20.406 78.240 37.539 1.00 36.04 483 ILE A CA 1
ATOM 3255 C C . ILE A 1 482 ? -20.356 79.691 37.982 1.00 36.00 483 ILE A C 1
ATOM 3256 O O . ILE A 1 482 ? -19.308 80.218 38.347 1.00 35.45 483 ILE A O 1
ATOM 3261 N N . ARG A 1 483 ? -21.513 80.345 37.958 1.00 35.86 484 ARG A N 1
ATOM 3262 C CA . ARG A 1 483 ? -21.569 81.731 38.378 1.00 35.69 484 ARG A CA 1
ATOM 3263 C C . ARG A 1 483 ? -21.062 81.858 39.815 1.00 35.62 484 ARG A C 1
ATOM 3264 O O . ARG A 1 483 ? -20.357 82.804 40.157 1.00 35.72 484 ARG A O 1
ATOM 3272 N N . ASP A 1 484 ? -21.406 80.905 40.679 1.00 35.64 485 ASP A N 1
ATOM 3273 C CA . ASP A 1 484 ? -20.932 80.994 42.059 1.00 35.59 485 ASP A CA 1
ATOM 3274 C C . ASP A 1 484 ? -19.413 80.873 42.187 1.00 35.07 485 ASP A C 1
ATOM 3275 O O . ASP A 1 484 ? -18.826 81.375 43.147 1.00 35.07 485 ASP A O 1
ATOM 3280 N N . LEU A 1 485 ? -18.764 80.190 41.239 1.00 34.32 486 LEU A N 1
ATOM 3281 C CA . LEU A 1 485 ? -17.305 80.115 41.286 1.00 33.94 486 LEU A CA 1
ATOM 3282 C C . LEU A 1 485 ? -16.763 81.470 40.803 1.00 34.38 486 LEU A C 1
ATOM 3283 O O . LEU A 1 485 ? -15.828 81.995 41.374 1.00 34.21 486 LEU A O 1
ATOM 3288 N N . ARG A 1 486 ? -17.373 82.014 39.754 1.00 35.41 487 ARG A N 1
ATOM 3289 C CA . ARG A 1 486 ? -16.937 83.288 39.192 1.00 36.62 487 ARG A CA 1
ATOM 3290 C C . ARG A 1 486 ? -17.001 84.351 40.277 1.00 36.85 487 ARG A C 1
ATOM 3291 O O . ARG A 1 486 ? -16.160 85.241 40.323 1.00 37.31 487 ARG A O 1
ATOM 3299 N N . LEU A 1 487 ? -17.984 84.240 41.171 1.00 37.20 488 LEU A N 1
ATOM 3300 C CA . LEU A 1 487 ? -18.123 85.206 42.256 1.00 37.14 488 LEU A CA 1
ATOM 3301 C C . LEU A 1 487 ? -17.346 84.834 43.517 1.00 36.74 488 LEU A C 1
ATOM 3302 O O . LEU A 1 487 ? -17.435 85.538 44.530 1.00 36.96 488 LEU A O 1
ATOM 3307 N N . GLY A 1 488 ? -16.606 83.726 43.488 1.00 36.04 489 GLY A N 1
ATOM 3308 C CA . GLY A 1 488 ? -15.825 83.327 44.660 1.00 34.84 489 GLY A CA 1
ATOM 3309 C C . GLY A 1 488 ? -16.476 82.642 45.869 1.00 34.38 489 GLY A C 1
ATOM 3310 O O . GLY A 1 488 ? -15.892 82.589 46.951 1.00 34.41 489 GLY A O 1
ATOM 3311 N N . HIS A 1 489 ? -17.670 82.084 45.696 1.00 33.81 490 HIS A N 1
ATOM 3312 C CA . HIS A 1 489 ? -18.348 81.402 46.799 1.00 33.17 490 HIS A CA 1
ATOM 3313 C C . HIS A 1 489 ? -17.621 80.112 47.149 1.00 31.55 490 HIS A C 1
ATOM 3314 O O . HIS A 1 489 ? -17.669 79.617 48.273 1.00 31.83 490 HIS A O 1
ATOM 3321 N N . TYR A 1 490 ? -16.967 79.524 46.165 1.00 28.92 491 TYR A N 1
ATOM 3322 C CA . TYR A 1 490 ? -16.192 78.347 46.463 1.00 27.03 491 TYR A CA 1
ATOM 3323 C C . TYR A 1 490 ? -14.906 78.458 45.655 1.00 25.47 491 TYR A C 1
ATOM 3324 O O . TYR A 1 490 ? -14.738 79.423 44.900 1.00 25.24 491 TYR A O 1
ATOM 3333 N N . ASP A 1 491 ? -14.010 77.521 45.863 1.00 24.19 492 ASP A N 1
ATOM 3334 C CA . ASP A 1 491 ? -12.698 77.615 45.236 1.00 23.57 492 ASP A CA 1
ATOM 3335 C C . ASP A 1 491 ? -12.349 76.566 44.188 1.00 23.34 492 ASP A C 1
ATOM 3336 O O . ASP A 1 491 ? -11.440 76.797 43.396 1.00 23.77 492 ASP A O 1
ATOM 3341 N N . CYS A 1 492 ? -13.071 75.448 44.153 1.00 22.61 493 CYS A N 1
ATOM 3342 C CA . CYS A 1 492 ? -12.749 74.375 43.260 1.00 21.68 493 CYS A CA 1
ATOM 3343 C C . CYS A 1 492 ? -14.012 73.705 42.703 1.00 21.54 493 CYS A C 1
ATOM 3344 O O . CYS A 1 492 ? -14.949 73.447 43.455 1.00 21.49 493 CYS A O 1
ATOM 3347 N N . LEU A 1 493 ? -14.017 73.473 41.398 1.00 21.23 494 LEU A N 1
ATOM 3348 C CA . LEU A 1 493 ? -15.116 72.780 40.721 1.00 20.99 494 LEU A CA 1
ATOM 3349 C C . LEU A 1 493 ? -14.559 71.499 40.110 1.00 21.17 494 LEU A C 1
ATOM 3350 O O . LEU A 1 493 ? -13.560 71.531 39.376 1.00 20.71 494 LEU A O 1
ATOM 3355 N N . VAL A 1 494 ? -15.205 70.375 40.407 1.00 20.74 495 VAL A N 1
ATOM 3356 C CA . VAL A 1 494 ? -14.816 69.057 39.921 1.00 21.21 495 VAL A CA 1
ATOM 3357 C C . VAL A 1 494 ? -15.920 68.568 38.997 1.00 21.76 495 VAL A C 1
ATOM 3358 O O . VAL A 1 494 ? -17.114 68.650 39.346 1.00 21.94 495 VAL A O 1
ATOM 3362 N N . GLY A 1 495 ? -15.536 68.079 37.828 1.00 21.81 496 GLY A N 1
ATOM 3363 C CA . GLY A 1 495 ? -16.531 67.539 36.914 1.00 23.06 496 GLY A CA 1
ATOM 3364 C C . GLY A 1 495 ? -15.882 66.578 35.939 1.00 23.37 496 GLY A C 1
ATOM 3365 O O . GLY A 1 495 ? -14.691 66.289 35.991 1.00 23.51 496 GLY A O 1
ATOM 3366 N N . ILE A 1 496 ? -16.702 66.019 35.058 1.00 23.70 497 ILE A N 1
ATOM 3367 C CA . ILE A 1 496 ? -16.156 65.126 34.037 1.00 24.08 497 ILE A CA 1
ATOM 3368 C C . ILE A 1 496 ? -15.882 66.005 32.815 1.00 24.69 497 ILE A C 1
ATOM 3369 O O . ILE A 1 496 ? -14.715 66.169 32.392 1.00 25.09 497 ILE A O 1
ATOM 3374 N N . ASN A 1 497 ? -16.936 66.600 32.275 1.00 25.69 498 ASN A N 1
ATOM 3375 C CA . ASN A 1 497 ? -16.856 67.466 31.113 1.00 26.73 498 ASN A CA 1
ATOM 3376 C C . ASN A 1 497 ? -16.841 68.957 31.491 1.00 27.57 498 ASN A C 1
ATOM 3377 O O . ASN A 1 497 ? -17.866 69.521 31.861 1.00 27.96 498 ASN A O 1
ATOM 3382 N N . LEU A 1 498 ? -15.666 69.572 31.403 1.00 28.43 499 LEU A N 1
ATOM 3383 C CA . LEU A 1 498 ? -15.463 70.990 31.712 1.00 29.89 499 LEU A CA 1
ATOM 3384 C C . LEU A 1 498 ? -15.530 71.846 30.466 1.00 30.90 499 LEU A C 1
ATOM 3385 O O . LEU A 1 498 ? -15.231 73.051 30.505 1.00 31.41 499 LEU A O 1
ATOM 3390 N N . LEU A 1 499 ? -15.903 71.258 29.350 1.00 31.54 500 LEU A N 1
ATOM 3391 C CA . LEU A 1 499 ? -15.944 72.066 28.150 1.00 33.26 500 LEU A CA 1
ATOM 3392 C C . LEU A 1 499 ? -17.332 72.689 28.106 1.00 34.71 500 LEU A C 1
ATOM 3393 O O . LEU A 1 499 ? -18.065 72.520 27.172 1.00 35.72 500 LEU A O 1
ATOM 3398 N N . ARG A 1 500 ? -17.651 73.427 29.158 1.00 36.25 501 ARG A N 1
ATOM 3399 C CA . ARG A 1 500 ? -18.946 74.082 29.289 1.00 37.61 501 ARG A CA 1
ATOM 3400 C C . ARG A 1 500 ? -18.786 75.578 29.159 1.00 38.05 501 ARG A C 1
ATOM 3401 O O . ARG A 1 500 ? -17.712 76.117 29.396 1.00 37.75 501 ARG A O 1
ATOM 3409 N N . GLU A 1 501 ? -19.860 76.262 28.773 1.00 38.87 502 GLU A N 1
ATOM 3410 C CA . GLU A 1 501 ? -19.803 77.710 28.626 1.00 39.77 502 GLU A CA 1
ATOM 3411 C C . GLU A 1 501 ? -19.668 78.372 29.997 1.00 39.71 502 GLU A C 1
ATOM 3412 O O . GLU A 1 501 ? -20.146 77.840 30.996 1.00 39.95 502 GLU A O 1
ATOM 3418 N N . GLY A 1 502 ? -19.001 79.523 30.039 1.00 39.28 503 GLY A N 1
ATOM 3419 C CA . GLY A 1 502 ? -18.850 80.268 31.274 1.00 39.15 503 GLY A CA 1
ATOM 3420 C C . GLY A 1 502 ? -17.691 79.906 32.183 1.00 38.86 503 GLY A C 1
ATOM 3421 O O . GLY A 1 502 ? -17.516 80.526 33.227 1.00 38.99 503 GLY A O 1
ATOM 3422 N N . LEU A 1 503 ? -16.903 78.918 31.794 1.00 38.88 504 LEU A N 1
ATOM 3423 C CA . LEU A 1 503 ? -15.781 78.524 32.627 1.00 38.94 504 LEU A CA 1
ATOM 3424 C C . LEU A 1 503 ? -14.466 79.238 32.369 1.00 38.85 504 LEU A C 1
ATOM 3425 O O . LEU A 1 503 ? -13.416 78.720 32.751 1.00 39.40 504 LEU A O 1
ATOM 3430 N N . ASP A 1 504 ? -14.521 80.423 31.750 1.00 38.67 505 ASP A N 1
ATOM 3431 C CA . ASP A 1 504 ? -13.340 81.264 31.488 1.00 37.97 505 ASP A CA 1
ATOM 3432 C C . ASP A 1 504 ? -13.358 82.386 32.520 1.00 36.93 505 ASP A C 1
ATOM 3433 O O . ASP A 1 504 ? -13.872 83.485 32.298 1.00 37.15 505 ASP A O 1
ATOM 3438 N N . ILE A 1 505 ? -12.756 82.086 33.654 1.00 35.03 506 ILE A N 1
ATOM 3439 C CA . ILE A 1 505 ? -12.742 82.960 34.810 1.00 33.21 506 ILE A CA 1
ATOM 3440 C C . ILE A 1 505 ? -11.330 83.388 35.142 1.00 31.66 506 ILE A C 1
ATOM 3441 O O . ILE A 1 505 ? -10.449 82.544 35.313 1.00 30.93 506 ILE A O 1
ATOM 3446 N N . PRO A 1 506 ? -11.100 84.699 35.286 1.00 30.38 507 PRO A N 1
ATOM 3447 C CA . PRO A 1 506 ? -9.752 85.164 35.594 1.00 29.02 507 PRO A CA 1
ATOM 3448 C C . PRO A 1 506 ? -9.138 84.585 36.838 1.00 27.73 507 PRO A C 1
ATOM 3449 O O . PRO A 1 506 ? -7.950 84.421 36.866 1.00 26.37 507 PRO A O 1
ATOM 3453 N N . GLU A 1 507 ? -9.938 84.271 37.869 1.00 26.65 508 GLU A N 1
ATOM 3454 C CA . GLU A 1 507 ? -9.396 83.748 39.118 1.00 25.90 508 GLU A CA 1
ATOM 3455 C C . GLU A 1 507 ? -8.953 82.276 39.056 1.00 24.30 508 GLU A C 1
ATOM 3456 O O . GLU A 1 507 ? -8.299 81.831 39.978 1.00 24.29 508 GLU A O 1
ATOM 3462 N N . VAL A 1 508 ? -9.321 81.551 37.993 1.00 23.02 509 VAL A N 1
ATOM 3463 C CA . VAL A 1 508 ? -8.872 80.160 37.838 1.00 22.01 509 VAL A CA 1
ATOM 3464 C C . VAL A 1 508 ? -7.398 80.157 37.408 1.00 21.27 509 VAL A C 1
ATOM 3465 O O . VAL A 1 508 ? -7.031 80.640 36.324 1.00 22.18 509 VAL A O 1
ATOM 3469 N N . SER A 1 509 ? -6.539 79.664 38.292 1.00 20.29 510 SER A N 1
ATOM 3470 C CA . SER A 1 509 ? -5.123 79.587 37.967 1.00 20.03 510 SER A CA 1
ATOM 3471 C C . SER A 1 509 ? -4.631 78.164 37.827 1.00 19.80 510 SER A C 1
ATOM 3472 O O . SER A 1 509 ? -3.484 77.967 37.467 1.00 20.67 510 SER A O 1
ATOM 3475 N N . LEU A 1 510 ? -5.480 77.172 38.071 1.00 18.81 511 LEU A N 1
ATOM 3476 C CA . LEU A 1 510 ? -5.045 75.796 37.940 1.00 18.66 511 LEU A CA 1
ATOM 3477 C C . LEU A 1 510 ? -6.144 74.950 37.348 1.00 18.55 511 LEU A C 1
ATOM 3478 O O . LEU A 1 510 ? -7.313 75.029 37.787 1.00 17.41 511 LEU A O 1
ATOM 3483 N N . VAL A 1 511 ? -5.800 74.170 36.331 1.00 18.20 512 VAL A N 1
ATOM 3484 C CA . VAL A 1 511 ? -6.738 73.182 35.771 1.00 18.19 512 VAL A CA 1
ATOM 3485 C C . VAL A 1 511 ? -5.988 71.842 35.929 1.00 18.34 512 VAL A C 1
ATOM 3486 O O . VAL A 1 511 ? -4.863 71.683 35.471 1.00 18.78 512 VAL A O 1
ATOM 3490 N N . ALA A 1 512 ? -6.607 70.883 36.608 1.00 18.79 513 ALA A N 1
ATOM 3491 C CA . ALA A 1 512 ? -6.011 69.565 36.808 1.00 18.49 513 ALA A CA 1
ATOM 3492 C C . ALA A 1 512 ? -6.778 68.515 35.991 1.00 18.97 513 ALA A C 1
ATOM 3493 O O . ALA A 1 512 ? -8.012 68.434 36.063 1.00 19.93 513 ALA A O 1
ATOM 3495 N N . ILE A 1 513 ? -6.038 67.743 35.212 1.00 18.73 514 ILE A N 1
ATOM 3496 C CA . ILE A 1 513 ? -6.616 66.696 34.379 1.00 19.23 514 ILE A CA 1
ATOM 3497 C C . ILE A 1 513 ? -6.156 65.328 34.845 1.00 19.91 514 ILE A C 1
ATOM 3498 O O . ILE A 1 513 ? -4.990 64.922 34.625 1.00 20.05 514 ILE A O 1
ATOM 3503 N N . LEU A 1 514 ? -7.041 64.639 35.559 1.00 20.60 515 LEU A N 1
ATOM 3504 C CA . LEU A 1 514 ? -6.712 63.285 36.023 1.00 21.73 515 LEU A CA 1
ATOM 3505 C C . LEU A 1 514 ? -6.884 62.326 34.834 1.00 22.23 515 LEU A C 1
ATOM 3506 O O . LEU A 1 514 ? -7.617 62.632 33.905 1.00 22.66 515 LEU A O 1
ATOM 3511 N N . ASP A 1 515 ? -6.178 61.198 34.871 1.00 23.03 516 ASP A N 1
ATOM 3512 C CA . ASP A 1 515 ? -6.239 60.220 33.768 1.00 23.87 516 ASP A CA 1
ATOM 3513 C C . ASP A 1 515 ? -6.008 60.941 32.419 1.00 23.45 516 ASP A C 1
ATOM 3514 O O . ASP A 1 515 ? -6.717 60.740 31.431 1.00 23.25 516 ASP A O 1
ATOM 3519 N N . ALA A 1 516 ? -4.999 61.802 32.396 1.00 23.20 517 ALA A N 1
ATOM 3520 C CA . ALA A 1 516 ? -4.726 62.585 31.221 1.00 22.93 517 ALA A CA 1
ATOM 3521 C C . ALA A 1 516 ? -4.350 61.796 29.976 1.00 23.50 517 ALA A C 1
ATOM 3522 O O . ALA A 1 516 ? -4.539 62.285 28.878 1.00 22.56 517 ALA A O 1
ATOM 3524 N N . ASP A 1 517 ? -3.805 60.591 30.187 1.00 24.32 518 ASP A N 1
ATOM 3525 C CA . ASP A 1 517 ? -3.344 59.744 29.095 1.00 25.86 518 ASP A CA 1
ATOM 3526 C C . ASP A 1 517 ? -4.338 58.714 28.634 1.00 27.14 518 ASP A C 1
ATOM 3527 O O . ASP A 1 517 ? -3.999 57.924 27.753 1.00 27.81 518 ASP A O 1
ATOM 3532 N N . LYS A 1 518 ? -5.549 58.724 29.176 1.00 27.68 519 LYS A N 1
ATOM 3533 C CA . LYS A 1 518 ? -6.535 57.704 28.810 1.00 30.07 519 LYS A CA 1
ATOM 3534 C C . LYS A 1 518 ? -7.371 58.021 27.587 1.00 31.15 519 LYS A C 1
ATOM 3535 O O . LYS A 1 518 ? -7.629 59.172 27.269 1.00 32.01 519 LYS A O 1
ATOM 3541 N N . GLU A 1 519 ? -7.837 56.974 26.916 1.00 32.27 520 GLU A N 1
ATOM 3542 C CA . GLU A 1 519 ? -8.659 57.118 25.722 1.00 33.16 520 GLU A CA 1
ATOM 3543 C C . GLU A 1 519 ? -10.013 57.761 26.021 1.00 33.14 520 GLU A C 1
ATOM 3544 O O . GLU A 1 519 ? -10.535 57.714 27.157 1.00 35.05 520 GLU A O 1
ATOM 3550 N N . GLY A 1 520 ? -10.578 58.414 25.018 1.00 32.48 521 GLY A N 1
ATOM 3551 C CA . GLY A 1 520 ? -11.870 59.026 25.226 1.00 30.82 521 GLY A CA 1
ATOM 3552 C C . GLY A 1 520 ? -11.903 60.414 24.644 1.00 29.62 521 GLY A C 1
ATOM 3553 O O . GLY A 1 520 ? -10.864 61.063 24.511 1.00 28.97 521 GLY A O 1
ATOM 3554 N N . PHE A 1 521 ? -13.105 60.855 24.309 1.00 28.37 522 PHE A N 1
ATOM 3555 C CA . PHE A 1 521 ? -13.316 62.161 23.708 1.00 27.77 522 PHE A CA 1
ATOM 3556 C C . PHE A 1 521 ? -12.730 63.297 24.544 1.00 26.43 522 PHE A C 1
ATOM 3557 O O . PHE A 1 521 ? -12.141 64.212 23.984 1.00 26.03 522 PHE A O 1
ATOM 3565 N N . LEU A 1 522 ? -12.890 63.239 25.860 1.00 25.12 523 LEU A N 1
ATOM 3566 C CA . LEU A 1 522 ? -12.414 64.315 26.728 1.00 23.65 523 LEU A CA 1
ATOM 3567 C C . LEU A 1 522 ? -10.913 64.313 26.972 1.00 22.98 523 LEU A C 1
ATOM 3568 O O . LEU A 1 522 ? -10.419 65.138 27.722 1.00 22.37 523 LEU A O 1
ATOM 3573 N N . ARG A 1 523 ? -10.200 63.385 26.350 1.00 21.91 524 ARG A N 1
ATOM 3574 C CA . ARG A 1 523 ? -8.749 63.335 26.468 1.00 21.71 524 ARG A CA 1
ATOM 3575 C C . ARG A 1 523 ? -8.113 63.354 25.072 1.00 21.76 524 ARG A C 1
ATOM 3576 O O . ARG A 1 523 ? -6.932 63.020 24.923 1.00 22.46 524 ARG A O 1
ATOM 3584 N N . SER A 1 524 ? -8.892 63.749 24.069 1.00 21.90 525 SER A N 1
ATOM 3585 C CA . SER A 1 524 ? -8.384 63.856 22.685 1.00 21.78 525 SER A CA 1
ATOM 3586 C C . SER A 1 524 ? -7.490 65.085 22.591 1.00 21.26 525 SER A C 1
ATOM 3587 O O . SER A 1 524 ? -7.500 65.926 23.505 1.00 21.11 525 SER A O 1
ATOM 3590 N N . GLU A 1 525 ? -6.681 65.173 21.529 1.00 21.41 526 GLU A N 1
ATOM 3591 C CA . GLU A 1 525 ? -5.825 66.349 21.352 1.00 21.80 526 GLU A CA 1
ATOM 3592 C C . GLU A 1 525 ? -6.668 67.636 21.414 1.00 21.10 526 GLU A C 1
ATOM 3593 O O . GLU A 1 525 ? -6.323 68.574 22.149 1.00 20.48 526 GLU A O 1
ATOM 3599 N N . ARG A 1 526 ? -7.783 67.694 20.673 1.00 20.35 527 ARG A N 1
ATOM 3600 C CA . ARG A 1 526 ? -8.613 68.912 20.689 1.00 19.99 527 ARG A CA 1
ATOM 3601 C C . ARG A 1 526 ? -9.216 69.197 22.069 1.00 19.86 527 ARG A C 1
ATOM 3602 O O . ARG A 1 526 ? -9.223 70.345 22.535 1.00 20.20 527 ARG A O 1
ATOM 3610 N N . SER A 1 527 ? -9.741 68.167 22.713 1.00 19.54 528 SER A N 1
ATOM 3611 C CA . SER A 1 527 ? -10.316 68.355 24.035 1.00 19.81 528 SER A CA 1
ATOM 3612 C C . SER A 1 527 ? -9.280 68.810 25.047 1.00 19.55 528 SER A C 1
ATOM 3613 O O . SER A 1 527 ? -9.590 69.689 25.863 1.00 19.40 528 SER A O 1
ATOM 3616 N N . LEU A 1 528 ? -8.070 68.254 24.982 1.00 19.57 529 LEU A N 1
ATOM 3617 C CA . LEU A 1 528 ? -7.043 68.718 25.909 1.00 19.28 529 LEU A CA 1
ATOM 3618 C C . LEU A 1 528 ? -6.705 70.199 25.634 1.00 19.05 529 LEU A C 1
ATOM 3619 O O . LEU A 1 528 ? -6.573 70.974 26.595 1.00 19.09 529 LEU A O 1
ATOM 3624 N N . ILE A 1 529 ? -6.611 70.594 24.362 1.00 18.47 530 ILE A N 1
ATOM 3625 C CA . ILE A 1 529 ? -6.297 71.978 24.063 1.00 19.03 530 ILE A CA 1
ATOM 3626 C C . ILE A 1 529 ? -7.410 72.885 24.609 1.00 19.30 530 ILE A C 1
ATOM 3627 O O . ILE A 1 529 ? -7.137 73.922 25.263 1.00 20.22 530 ILE A O 1
ATOM 3632 N N . GLN A 1 530 ? -8.665 72.495 24.391 1.00 19.46 531 GLN A N 1
ATOM 3633 C CA . GLN A 1 530 ? -9.764 73.291 24.909 1.00 19.67 531 GLN A CA 1
ATOM 3634 C C . GLN A 1 530 ? -9.774 73.362 26.441 1.00 19.44 531 GLN A C 1
ATOM 3635 O O . GLN A 1 530 ? -10.101 74.393 27.022 1.00 20.02 531 GLN A O 1
ATOM 3641 N N . THR A 1 531 ? -9.419 72.269 27.100 1.00 19.15 532 THR A N 1
ATOM 3642 C CA . THR A 1 531 ? -9.409 72.235 28.558 1.00 19.30 532 THR A CA 1
ATOM 3643 C C . THR A 1 531 ? -8.281 73.127 29.123 1.00 19.17 532 THR A C 1
ATOM 3644 O O . THR A 1 531 ? -8.445 73.845 30.125 1.00 19.15 532 THR A O 1
ATOM 3648 N N . ILE A 1 532 ? -7.129 72.988 28.502 1.00 19.24 533 ILE A N 1
ATOM 3649 C CA . ILE A 1 532 ? -5.969 73.780 28.869 1.00 19.80 533 ILE A CA 1
ATOM 3650 C C . ILE A 1 532 ? -6.285 75.287 28.831 1.00 19.62 533 ILE A C 1
ATOM 3651 O O . ILE A 1 532 ? -5.825 76.042 29.698 1.00 20.19 533 ILE A O 1
ATOM 3656 N N . GLY A 1 533 ? -7.100 75.685 27.862 1.00 20.40 534 GLY A N 1
ATOM 3657 C CA . GLY A 1 533 ? -7.457 77.075 27.685 1.00 21.10 534 GLY A CA 1
ATOM 3658 C C . GLY A 1 533 ? -8.191 77.683 28.866 1.00 21.55 534 GLY A C 1
ATOM 3659 O O . GLY A 1 533 ? -8.203 78.916 29.023 1.00 22.16 534 GLY A O 1
ATOM 3660 N N . ARG A 1 534 ? -8.801 76.847 29.710 1.00 22.18 535 ARG A N 1
ATOM 3661 C CA . ARG A 1 534 ? -9.519 77.367 30.877 1.00 22.85 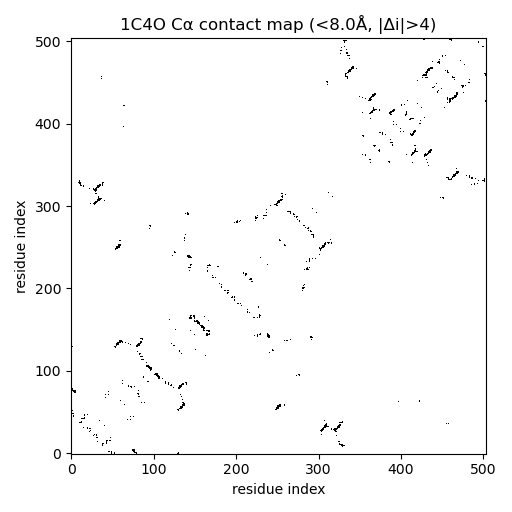535 ARG A CA 1
ATOM 3662 C C . ARG A 1 534 ? -8.550 77.975 31.908 1.00 22.63 535 ARG A C 1
ATOM 3663 O O . ARG A 1 534 ? -8.992 78.598 32.872 1.00 23.49 535 ARG A O 1
ATOM 3671 N N . ALA A 1 535 ? -7.240 77.826 31.712 1.00 22.04 536 ALA A N 1
ATOM 3672 C CA . ALA A 1 535 ? -6.276 78.416 32.638 1.00 22.34 536 ALA A CA 1
ATOM 3673 C C . ALA A 1 535 ? -5.583 79.623 32.002 1.00 23.01 536 ALA A C 1
ATOM 3674 O O . ALA A 1 535 ? -4.655 80.190 32.602 1.00 23.61 536 ALA A O 1
ATOM 3676 N N . ALA A 1 536 ? -6.078 80.061 30.844 1.00 22.97 537 ALA A N 1
ATOM 3677 C CA . ALA A 1 536 ? -5.443 81.154 30.087 1.00 23.97 537 ALA A CA 1
ATOM 3678 C C . ALA A 1 536 ? -5.920 82.575 30.384 1.00 24.60 537 ALA A C 1
ATOM 3679 O O . ALA A 1 536 ? -5.575 83.514 29.642 1.00 26.03 537 ALA A O 1
ATOM 3681 N N . ARG A 1 537 ? -6.699 82.757 31.438 1.00 24.93 538 ARG A N 1
ATOM 3682 C CA . ARG A 1 537 ? -7.157 84.099 31.805 1.00 25.70 538 ARG A CA 1
ATOM 3683 C C . ARG A 1 537 ? -6.498 84.599 33.070 1.00 25.32 538 ARG A C 1
ATOM 3684 O O . ARG A 1 537 ? -6.883 85.642 33.637 1.00 24.94 538 ARG A O 1
ATOM 3692 N N . ASN A 1 538 ? -5.498 83.864 33.532 1.00 24.69 539 ASN A N 1
ATOM 3693 C CA . ASN A 1 538 ? -4.782 84.213 34.756 1.00 24.09 539 ASN A CA 1
ATOM 3694 C C . ASN A 1 538 ? -3.289 84.341 34.436 1.00 24.05 539 ASN A C 1
ATOM 3695 O O . ASN A 1 538 ? -2.748 83.482 33.716 1.00 24.39 539 ASN A O 1
ATOM 3700 N N . ALA A 1 539 ? -2.613 85.342 35.000 1.00 24.37 540 ALA A N 1
ATOM 3701 C CA . ALA A 1 539 ? -1.187 85.558 34.714 1.00 25.21 540 ALA A CA 1
ATOM 3702 C C . ALA A 1 539 ? -0.262 84.452 35.211 1.00 25.50 540 ALA A C 1
ATOM 3703 O O . ALA A 1 539 ? 0.924 84.425 34.871 1.00 25.40 540 ALA A O 1
ATOM 3705 N N B ARG A 1 540 ? -0.787 83.522 36.012 0.74 25.65 541 ARG A N 1
ATOM 3706 C CA B ARG A 1 540 ? 0.040 82.433 36.518 0.74 25.72 541 ARG A CA 1
ATOM 3707 C C B ARG A 1 540 ? -0.609 81.084 36.226 0.74 25.37 541 ARG A C 1
ATOM 3708 O O B ARG A 1 540 ? -0.274 80.083 36.863 0.74 25.68 541 ARG A O 1
ATOM 3716 N N . GLY A 1 541 ? -1.468 81.052 35.218 1.00 23.84 542 GLY A N 1
ATOM 3717 C CA . GLY A 1 541 ? -2.162 79.817 34.890 1.00 22.19 542 GLY A CA 1
ATOM 3718 C C . GLY A 1 541 ? -1.259 78.624 34.638 1.00 20.67 542 GLY A C 1
ATOM 3719 O O . GLY A 1 541 ? -0.243 78.726 33.966 1.00 20.43 542 GLY A O 1
ATOM 3720 N N . GLU A 1 542 ? -1.661 77.477 35.197 1.00 19.32 543 GLU A N 1
ATOM 3721 C CA . GLU A 1 542 ? -0.954 76.209 35.033 1.00 19.78 543 GLU A CA 1
ATOM 3722 C C . GLU A 1 542 ? -1.989 75.121 34.808 1.00 19.43 543 GLU A C 1
ATOM 3723 O O . GLU A 1 542 ? -3.144 75.217 35.263 1.00 19.60 543 GLU A O 1
ATOM 3729 N N . VAL A 1 543 ? -1.575 74.113 34.068 1.00 18.15 544 VAL A N 1
ATOM 3730 C CA . VAL A 1 543 ? -2.403 72.923 33.852 1.00 18.55 544 VAL A CA 1
ATOM 3731 C C . VAL A 1 543 ? -1.538 71.736 34.295 1.00 18.84 544 VAL A C 1
ATOM 3732 O O . VAL A 1 543 ? -0.365 71.611 33.908 1.00 19.71 544 VAL A O 1
ATOM 3736 N N . TRP A 1 544 ? -2.095 70.887 35.142 1.00 18.10 545 TRP A N 1
ATOM 3737 C CA . TRP A 1 544 ? -1.379 69.696 35.636 1.00 18.77 545 TRP A CA 1
ATOM 3738 C C . TRP A 1 544 ? -2.043 68.454 35.052 1.00 19.08 545 TRP A C 1
ATOM 3739 O O . TRP A 1 544 ? -3.239 68.223 35.277 1.00 18.99 545 TRP A O 1
ATOM 3750 N N . LEU A 1 545 ? -1.278 67.700 34.268 1.00 19.28 546 LEU A N 1
ATOM 3751 C CA . LEU A 1 545 ? -1.734 66.454 33.634 1.00 19.66 546 LEU A CA 1
ATOM 3752 C C . LEU A 1 545 ? -1.193 65.304 34.468 1.00 20.06 546 LEU A C 1
ATOM 3753 O O . LEU A 1 545 ? 0.020 65.105 34.526 1.00 20.78 546 LEU A O 1
ATOM 3758 N N . TYR A 1 546 ? -2.066 64.571 35.130 1.00 19.99 547 TYR A N 1
ATOM 3759 C CA . TYR A 1 546 ? -1.612 63.403 35.906 1.00 19.77 547 TYR A CA 1
ATOM 3760 C C . TYR A 1 546 ? -1.645 62.159 35.022 1.00 21.10 547 TYR A C 1
ATOM 3761 O O . TYR A 1 546 ? -2.692 61.728 34.548 1.00 21.75 547 TYR A O 1
ATOM 3770 N N . ALA A 1 547 ? -0.457 61.614 34.810 1.00 21.54 548 ALA A N 1
ATOM 3771 C CA . ALA A 1 547 ? -0.314 60.449 33.957 1.00 22.52 548 ALA A CA 1
ATOM 3772 C C . ALA A 1 547 ? 1.090 59.884 34.134 1.00 23.49 548 ALA A C 1
ATOM 3773 O O . ALA A 1 547 ? 2.044 60.620 34.405 1.00 23.84 548 ALA A O 1
ATOM 3775 N N . ASP A 1 548 ? 1.211 58.573 33.951 1.00 24.92 549 ASP A N 1
ATOM 3776 C CA . ASP A 1 548 ? 2.532 57.979 34.029 1.00 25.61 549 ASP A CA 1
ATOM 3777 C C . ASP A 1 548 ? 3.124 57.724 32.641 1.00 25.97 549 ASP A C 1
ATOM 3778 O O . ASP A 1 548 ? 4.215 57.158 32.528 1.00 26.31 549 ASP A O 1
ATOM 3783 N N . ARG A 1 549 ? 2.423 58.137 31.587 1.00 26.02 550 ARG A N 1
ATOM 3784 C CA . ARG A 1 549 ? 2.938 57.990 30.213 1.00 26.20 550 ARG A CA 1
ATOM 3785 C C . ARG A 1 549 ? 2.442 59.229 29.482 1.00 25.57 550 ARG A C 1
ATOM 3786 O O . ARG A 1 549 ? 1.517 59.894 29.959 1.00 25.54 550 ARG A O 1
ATOM 3794 N N . VAL A 1 550 ? 3.032 59.544 28.344 1.00 25.29 551 VAL A N 1
ATOM 3795 C CA . VAL A 1 550 ? 2.576 60.687 27.559 1.00 25.11 551 VAL A CA 1
ATOM 3796 C C . VAL A 1 550 ? 1.890 60.114 26.322 1.00 24.68 551 VAL A C 1
ATOM 3797 O O . VAL A 1 550 ? 2.535 59.459 25.503 1.00 25.09 551 VAL A O 1
ATOM 3801 N N . SER A 1 551 ? 0.588 60.317 26.179 1.00 24.07 552 SER A N 1
ATOM 3802 C CA . SER A 1 551 ? -0.125 59.859 24.978 1.00 23.41 552 SER A CA 1
ATOM 3803 C C . SER A 1 551 ? 0.180 60.834 23.828 1.00 23.34 552 SER A C 1
ATOM 3804 O O . SER A 1 551 ? 0.690 61.945 24.082 1.00 22.49 552 SER A O 1
ATOM 3807 N N . GLU A 1 552 ? -0.099 60.437 22.585 1.00 23.11 553 GLU A N 1
ATOM 3808 C CA . GLU A 1 552 ? 0.116 61.360 21.453 1.00 24.02 553 GLU A CA 1
ATOM 3809 C C . GLU A 1 552 ? -0.773 62.603 21.632 1.00 23.18 553 GLU A C 1
ATOM 3810 O O . GLU A 1 552 ? -0.329 63.715 21.330 1.00 22.86 553 GLU A O 1
ATOM 3816 N N . ALA A 1 553 ? -1.986 62.430 22.160 1.00 22.55 554 ALA A N 1
ATOM 3817 C CA . ALA A 1 553 ? -2.859 63.593 22.370 1.00 21.79 554 ALA A CA 1
ATOM 3818 C C . ALA A 1 553 ? -2.198 64.572 23.371 1.00 21.13 554 ALA A C 1
ATOM 3819 O O . ALA A 1 553 ? -2.168 65.791 23.127 1.00 20.71 554 ALA A O 1
ATOM 3821 N N . MET A 1 554 ? -1.666 64.054 24.471 1.00 20.15 555 MET A N 1
ATOM 3822 C CA . MET A 1 554 ? -0.963 64.904 25.442 1.00 20.01 555 MET A CA 1
ATOM 3823 C C . MET A 1 554 ? 0.225 65.599 24.790 1.00 19.81 555 MET A C 1
ATOM 3824 O O . MET A 1 554 ? 0.415 66.809 24.934 1.00 20.23 555 MET A O 1
ATOM 3829 N N . GLN A 1 555 ? 1.029 64.846 24.036 1.00 19.81 556 GLN A N 1
ATOM 3830 C CA . GLN A 1 555 ? 2.206 65.403 23.407 1.00 20.49 556 GLN A CA 1
ATOM 3831 C C . GLN A 1 555 ? 1.867 66.570 22.484 1.00 19.63 556 GLN A C 1
ATOM 3832 O O . GLN A 1 555 ? 2.481 67.640 22.569 1.00 20.12 556 GLN A O 1
ATOM 3838 N N . ARG A 1 556 ? 0.866 66.379 21.635 1.00 19.98 557 ARG A N 1
ATOM 3839 C CA . ARG A 1 556 ? 0.510 67.430 20.692 1.00 20.48 557 ARG A CA 1
ATOM 3840 C C . ARG A 1 556 ? -0.163 68.618 21.389 1.00 19.86 557 ARG A C 1
ATOM 3841 O O . ARG A 1 556 ? 0.066 69.759 20.982 1.00 19.58 557 ARG A O 1
ATOM 3849 N N . ALA A 1 557 ? -0.942 68.362 22.442 1.00 19.45 558 ALA A N 1
ATOM 3850 C CA . ALA A 1 557 ? -1.570 69.481 23.171 1.00 19.93 558 ALA A CA 1
ATOM 3851 C C . ALA A 1 557 ? -0.515 70.301 23.919 1.00 20.58 558 ALA A C 1
ATOM 3852 O O . ALA A 1 557 ? -0.607 71.538 23.959 1.00 19.96 558 ALA A O 1
ATOM 3854 N N . ILE A 1 558 ? 0.467 69.635 24.532 1.00 20.35 559 ILE A N 1
ATOM 3855 C CA . ILE A 1 558 ? 1.551 70.339 25.227 1.00 20.92 559 ILE A CA 1
ATOM 3856 C C . ILE A 1 558 ? 2.344 71.160 24.189 1.00 20.77 559 ILE A C 1
ATOM 3857 O O . ILE A 1 558 ? 2.693 72.309 24.453 1.00 20.51 559 ILE A O 1
ATOM 3862 N N . GLU A 1 559 ? 2.649 70.565 23.024 1.00 20.88 560 GLU A N 1
ATOM 3863 C CA . GLU A 1 559 ? 3.397 71.320 22.010 1.00 21.31 560 GLU A CA 1
ATOM 3864 C C . GLU A 1 559 ? 2.656 72.552 21.506 1.00 21.03 560 GLU A C 1
ATOM 3865 O O . GLU A 1 559 ? 3.265 73.605 21.319 1.00 21.45 560 GLU A O 1
ATOM 3871 N N . GLU A 1 560 ? 1.340 72.438 21.312 1.00 20.62 561 GLU A N 1
ATOM 3872 C CA . GLU A 1 560 ? 0.567 73.549 20.823 1.00 20.37 561 GLU A CA 1
ATOM 3873 C C . GLU A 1 560 ? 0.466 74.666 21.852 1.00 20.38 561 GLU A C 1
ATOM 3874 O O . GLU A 1 560 ? 0.550 75.837 21.492 1.00 20.19 561 GLU A O 1
ATOM 3880 N N . THR A 1 561 ? 0.283 74.281 23.118 1.00 20.39 562 THR A N 1
ATOM 3881 C CA . THR A 1 561 ? 0.222 75.266 24.179 1.00 21.12 562 THR A CA 1
ATOM 3882 C C . THR A 1 561 ? 1.541 76.003 24.247 1.00 22.18 562 THR A C 1
ATOM 3883 O O . THR A 1 561 ? 1.560 77.220 24.381 1.00 21.58 562 THR A O 1
ATOM 3887 N N A ASN A 1 562 ? 2.638 75.258 24.142 0.57 23.53 563 ASN A N 1
ATOM 3888 C CA A ASN A 1 562 ? 3.956 75.874 24.167 0.57 24.70 563 ASN A CA 1
ATOM 3889 C C A ASN A 1 562 ? 4.187 76.786 22.958 0.57 24.33 563 ASN A C 1
ATOM 3890 O O A ASN A 1 562 ? 4.803 77.864 23.099 0.57 25.65 563 ASN A O 1
ATOM 3895 N N . ARG A 1 563 ? 3.705 76.386 21.786 1.00 22.83 564 ARG A N 1
ATOM 3896 C CA . ARG A 1 563 ? 3.845 77.221 20.573 1.00 21.93 564 ARG A CA 1
ATOM 3897 C C . ARG A 1 563 ? 3.149 78.567 20.781 1.00 21.57 564 ARG A C 1
ATOM 3898 O O . ARG A 1 563 ? 3.690 79.657 20.498 1.00 21.31 564 ARG A O 1
ATOM 3906 N N . ARG A 1 564 ? 1.939 78.483 21.310 1.00 20.86 565 ARG A N 1
ATOM 3907 C CA . ARG A 1 564 ? 1.179 79.686 21.539 1.00 20.66 565 ARG A CA 1
ATOM 3908 C C . ARG A 1 564 ? 1.852 80.580 22.587 1.00 20.56 565 ARG A C 1
ATOM 3909 O O . ARG A 1 564 ? 2.008 81.798 22.374 1.00 20.60 565 ARG A O 1
ATOM 3917 N N . ARG A 1 565 ? 2.250 79.984 23.702 1.00 20.58 566 ARG A N 1
ATOM 3918 C CA . ARG A 1 565 ? 2.876 80.755 24.787 1.00 21.30 566 ARG A CA 1
ATOM 3919 C C . ARG A 1 565 ? 4.115 81.467 24.268 1.00 21.14 566 ARG A C 1
ATOM 3920 O O . ARG A 1 565 ? 4.296 82.659 24.543 1.00 21.24 566 ARG A O 1
ATOM 3928 N N . ALA A 1 566 ? 4.949 80.761 23.496 1.00 21.19 567 ALA A N 1
ATOM 3929 C CA . ALA A 1 566 ? 6.185 81.396 22.994 1.00 22.26 567 ALA A CA 1
ATOM 3930 C C . ALA A 1 566 ? 5.879 82.550 22.037 1.00 22.16 567 ALA A C 1
ATOM 3931 O O . ALA A 1 566 ? 6.538 83.600 22.095 1.00 22.86 567 ALA A O 1
ATOM 3933 N N . LEU A 1 567 ? 4.883 82.408 21.154 1.00 22.27 568 LEU A N 1
ATOM 3934 C CA . LEU A 1 567 ? 4.540 83.508 20.243 1.00 22.03 568 LEU A CA 1
ATOM 3935 C C . LEU A 1 567 ? 4.075 84.723 21.053 1.00 21.91 568 LEU A C 1
ATOM 3936 O O . LEU A 1 567 ? 4.394 85.878 20.743 1.00 22.27 568 LEU A O 1
ATOM 3941 N N . GLN A 1 568 ? 3.292 84.455 22.096 1.00 21.37 569 GLN A N 1
ATOM 3942 C CA . GLN A 1 568 ? 2.741 85.509 22.942 1.00 21.66 569 GLN A CA 1
ATOM 3943 C C . GLN A 1 568 ? 3.842 86.202 23.736 1.00 22.06 569 GLN A C 1
ATOM 3944 O O . GLN A 1 568 ? 3.801 87.422 23.896 1.00 22.04 569 GLN A O 1
ATOM 3950 N N . GLU A 1 569 ? 4.791 85.443 24.243 1.00 22.89 570 GLU A N 1
ATOM 3951 C CA . GLU A 1 569 ? 5.892 86.048 25.012 1.00 24.36 570 GLU A CA 1
ATOM 3952 C C . GLU A 1 569 ? 6.728 86.939 24.082 1.00 24.71 570 GLU A C 1
ATOM 3953 O O . GLU A 1 569 ? 7.148 88.024 24.479 1.00 24.50 570 GLU A O 1
ATOM 3959 N N . ALA A 1 570 ? 6.928 86.508 22.842 1.00 24.91 571 ALA A N 1
ATOM 3960 C CA . ALA A 1 570 ? 7.735 87.295 21.902 1.00 25.18 571 ALA A CA 1
ATOM 3961 C C . ALA A 1 570 ? 7.044 88.610 21.566 1.00 25.40 571 ALA A C 1
ATOM 3962 O O . ALA A 1 570 ? 7.689 89.678 21.505 1.00 25.32 571 ALA A O 1
ATOM 3964 N N . TYR A 1 571 ? 5.728 88.569 21.370 1.00 25.30 572 TYR A N 1
ATOM 3965 C CA . TYR A 1 571 ? 4.976 89.785 21.089 1.00 25.72 572 TYR A CA 1
ATOM 3966 C C . TYR A 1 571 ? 5.064 90.724 22.298 1.00 26.07 572 TYR A C 1
ATOM 3967 O O . TYR A 1 571 ? 5.274 91.939 22.156 1.00 25.81 572 TYR A O 1
ATOM 3976 N N . ASN A 1 572 ? 4.871 90.181 23.494 1.00 26.30 573 ASN A N 1
ATOM 3977 C CA . ASN A 1 572 ? 4.939 91.036 24.681 1.00 27.39 573 ASN A CA 1
ATOM 3978 C C . ASN A 1 572 ? 6.301 91.697 24.831 1.00 28.96 573 ASN A C 1
ATOM 3979 O O . ASN A 1 572 ? 6.375 92.869 25.192 1.00 28.61 573 ASN A O 1
ATOM 3984 N N B LEU A 1 573 ? 7.372 90.936 24.560 0.55 29.98 574 LEU A N 1
ATOM 3985 C CA B LEU A 1 573 ? 8.761 91.427 24.667 0.55 31.21 574 LEU A CA 1
ATOM 3986 C C B LEU A 1 573 ? 9.073 92.524 23.642 0.55 32.06 574 LEU A C 1
ATOM 3987 O O B LEU A 1 573 ? 9.866 93.427 23.929 0.55 32.32 574 LEU A O 1
ATOM 3992 N N . GLU A 1 574 ? 8.462 92.439 22.462 1.00 32.33 575 GLU A N 1
ATOM 3993 C CA . GLU A 1 574 ? 8.592 93.448 21.416 1.00 33.56 575 GLU A CA 1
ATOM 3994 C C . GLU A 1 574 ? 7.816 94.714 21.739 1.00 33.74 575 GLU A C 1
ATOM 3995 O O . GLU A 1 574 ? 8.270 95.829 21.436 1.00 33.98 575 GLU A O 1
ATOM 4001 N N . HIS A 1 575 ? 6.662 94.560 22.380 1.00 33.31 576 HIS A N 1
ATOM 4002 C CA . HIS A 1 575 ? 5.819 95.694 22.685 1.00 33.40 576 HIS A CA 1
ATOM 4003 C C . HIS A 1 575 ? 5.835 96.245 24.110 1.00 32.78 576 HIS A C 1
ATOM 4004 O O . HIS A 1 575 ? 5.081 97.171 24.425 1.00 33.33 576 HIS A O 1
ATOM 4011 N N . GLY A 1 576 ? 6.684 95.683 24.966 1.00 32.20 577 GLY A N 1
ATOM 4012 C CA . GLY A 1 576 ? 6.809 96.170 26.340 1.00 32.05 577 GLY A CA 1
ATOM 4013 C C . GLY A 1 576 ? 5.612 95.898 27.239 1.00 31.69 577 GLY A C 1
ATOM 4014 O O . GLY A 1 576 ? 5.258 96.690 28.115 1.00 31.99 577 GLY A O 1
ATOM 4015 N N . ILE A 1 577 ? 4.979 94.750 27.009 1.00 30.70 578 ILE A N 1
ATOM 4016 C CA . ILE A 1 577 ? 3.805 94.338 27.772 1.00 29.93 578 ILE A CA 1
ATOM 4017 C C . ILE A 1 577 ? 4.158 93.251 28.788 1.00 29.05 578 ILE A C 1
ATOM 4018 O O . ILE A 1 577 ? 4.895 92.330 28.471 1.00 28.73 578 ILE A O 1
ATOM 4023 N N . THR A 1 578 ? 3.647 93.381 30.010 1.00 28.70 579 THR A N 1
ATOM 4024 C CA . THR A 1 578 ? 3.875 92.355 31.026 1.00 28.66 579 THR A CA 1
ATOM 4025 C C . THR A 1 578 ? 2.460 91.894 31.437 1.00 28.42 579 THR A C 1
ATOM 4026 O O . THR A 1 578 ? 1.606 92.717 31.810 1.00 28.78 579 THR A O 1
ATOM 4030 N N . PRO A 1 579 ? 2.175 90.581 31.352 1.00 28.08 580 PRO A N 1
ATOM 4031 C CA . PRO A 1 579 ? 0.843 90.083 31.725 1.00 28.28 580 PRO A CA 1
ATOM 4032 C C . PRO A 1 579 ? 0.395 90.457 33.132 1.00 28.15 580 PRO A C 1
ATOM 4033 O O . PRO A 1 579 ? 1.217 90.586 34.029 1.00 28.26 580 PRO A O 1
ATOM 4037 N N . GLU A 1 580 ? -0.913 90.596 33.310 1.00 29.03 581 GLU A N 1
ATOM 4038 C CA . GLU A 1 580 ? -1.497 90.856 34.622 1.00 29.53 581 GLU A CA 1
ATOM 4039 C C . GLU A 1 580 ? -2.907 90.280 34.662 1.00 29.62 581 GLU A C 1
ATOM 4040 O O . GLU A 1 580 ? -3.617 90.267 33.648 1.00 28.83 581 GLU A O 1
ATOM 4046 N N . THR A 1 581 ? -3.299 89.770 35.828 1.00 29.69 582 THR A N 1
ATOM 4047 C CA . THR A 1 581 ? -4.632 89.212 35.994 1.00 30.31 582 THR A CA 1
ATOM 4048 C C . THR A 1 581 ? -5.613 90.350 36.315 1.00 31.80 582 THR A C 1
ATOM 4049 O O . THR A 1 581 ? -5.350 91.166 37.189 1.00 31.88 582 THR A O 1
ATOM 4053 N N . VAL A 1 582 ? -6.744 90.379 35.615 1.00 33.53 583 VAL A N 1
ATOM 4054 C CA . VAL A 1 582 ? -7.767 91.410 35.845 1.00 35.45 583 VAL A CA 1
ATOM 4055 C C . VAL A 1 582 ? -8.762 91.032 36.960 1.00 36.64 583 VAL A C 1
ATOM 4056 O O . VAL A 1 582 ? -8.520 90.068 37.730 1.00 37.69 583 VAL A O 1
#

Solvent-accessible surface area: 23450 Å² total; per-residue (Å²): 136,9,131,26,128,25,92,82,35,114,18,31,8,64,172,0,21,62,6,0,13,95,3,6,156,112,54,64,88,22,0,0,0,26,0,0,38,42,0,29,30,19,23,0,1,0,46,0,1,52,45,27,30,38,0,0,0,0,0,0,18,40,41,22,33,0,38,86,4,0,37,78,0,115,133,15,1,82,83,18,8,21,14,19,2,14,3,51,87,24,87,63,87,44,27,30,21,47,61,80,158,100,79,66,47,127,62,67,82,120,39,80,109,76,10,80,128,31,31,32,32,0,0,120,9,8,45,73,97,104,17,0,0,0,0,0,6,2,43,5,5,25,5,6,3,17,15,183,58,2,164,80,97,76,102,109,126,140,79,89,30,19,97,38,6,40,28,10,33,156,27,37,137,115,9,6,144,92,0,58,130,25,0,109,105,33,11,162,89,2,87,133,136,55,44,98,101,42,4,102,45,0,93,105,59,5,57,131,13,3,91,44,0,119,115,125,28,52,8,79,2,11,29,14,8,7,38,35,10,27,66,54,43,100,48,78,26,10,37,0,0,6,54,6,12,42,170,58,6,1,0,0,1,9,46,0,36,60,0,2,69,60,9,87,38,38,31,154,34,13,64,62,164,24,68,32,6,2,55,64,0,10,25,6,43,3,1,34,15,4,8,3,8,83,16,112,19,3,33,138,67,11,46,19,1,0,1,0,0,10,7,8,2,103,36,2,97,84,91,23,48,82,66,12,66,0,3,12,6,34,89,4,15,25,7,3,83,33,107,64,25,85,43,139,103,45,56,102,50,0,5,96,4,1,86,92,15,30,93,117,34,9,25,0,0,0,3,4,49,57,63,169,89,0,93,92,14,14,56,83,0,78,136,76,60,7,151,4,128,46,8,56,101,132,40,69,14,120,114,33,57,56,20,7,160,52,0,116,105,33,120,10,14,0,0,0,0,36,52,3,45,54,47,46,0,54,2,10,53,0,1,0,0,0,0,10,32,0,35,90,178,40,158,28,8,38,76,86,3,0,19,28,5,2,10,30,0,2,98,7,41,141,4,29,0,12,0,0,4,94,194,78,33,114,21,0,75,123,0,44,80,32,3,92,89,10,52,50,80,3,75,61,62,8,158,140,104,74,63,116,36,135,53,116

Secondary structure (DSSP, 8-state):
-----SPPP-TTHHHHHHHHHHHHHTT-SEEEEEE-TTS-HHHHHHHHHHHHT--EEEEESSHHHHHHHHHHHHHH-TTSEEEE---GGGTS---EEEGGGTEEEPPP-S--HHHHHHHHHHHHHHHH-S-EEEEEEGGG-S----HHHHHH--B---PBPPS-S----SSHHHHHHHHHHHHHHHHHHHHHTT-HHHHHHHHHHHHHHHHHHHHHS--TTGGGGHHHHHTPPTTSPPP-GGGGS-TT-EEEEETHHHHHHHHHHHHHHHHHHHHHHHHTTSS-GGGGGSSPPPHHHHHHT-SEEEEEESS--HHHHHH-SEEEEE-S-TT-PPPPEEEEE-STTHHHHHHHHHHHHHHTT-EEEEE-SSHHHHHHHHHHHHHTT--EEEE-TT--HHHHHHHHHHHHTTS-SEEEES----TT---TTEEEEEETTTTS-SGGGSHHHHHHHHGGGTTSTT-EEEEE-SS--HHHHHHHHHHHHHHHHHHHHHHHHT------

Nearest PDB structures (foldseek):
  1c4o-assembly1_A  TM=1.002E+00  e=0.000E+00  Thermus thermophilus HB8
  1d2m-assembly1_A  TM=1.001E+00  e=3.539E-98  Thermus thermophilus HB8
  3uwx-assembly1_B-2  TM=9.624E-01  e=1.849E-70  Geobacillus sp. Y412MC52
  2nmv-assembly1_A  TM=9.571E-01  e=6.109E-67  Bacillus subtilis
  6o8g-assembly2_B  TM=9.345E-01  e=6.236E-64  [Bacillus] caldotenax

Sequence (504 aa):
TFRYRGPSPKGDQPKAIAGLVEALRDGERFVTLLGATGTGKTVTMAKVIEALGRPALVLAPNKILAAQLAAEFRELFPENAVEYFISYYDYYQPEAYVPGKDLYIEKDASINPEIERLRHSTTRSLLTRRDVIVVASVSAIYGLGDPREYRARNLVGFVLFPATHYLSPEGLEEILKEIEKELWERVRYFEERGEVLYAQRLKERTLYDLEMLRVMGTCPGVENYARYFTGKAPGEPPYTLLDYFPEDFLVFLDESHVTVPQLQGMYRGDYARKKTLVDYGFRLPSALDNRPLRFEEFLERVSQVVFVSATPGPFELAHSGRVVEQIIRPTGLLDPLVRVKPTENQILDLMEGIRERAARGERTLVTVLTVRMAEELTSFLVEHGIRARYLHHELDAFKRQALIRDLRLGHYDCLVGINLLREGLDIPEVSLVAILDADKEGFLRSERSLIQTIGRAARNARGEVWLYADRVSEAMQRAIEETNRRRALQEAYNLEHGITPETV

Organism: Thermus thermophilus (strain ATCC 27634 / DSM 579 / HB8) (NCBI:txid300852)

Foldseek 3Di:
DFDFDDDDQFACLVVLLVVVLVCVVVQFFAEEEQEFPQQCVLVSVLSNCVVVLFEAEEAEAADVVLVVSLVVSCVGGVPFARAELEDCVRPWADWFADVVVRDTDHTDPPDDVVNLVRNVSQLVRQLPDGRYYYGYYLLQWWFFADNVVQNPDWDDVDIGTDSGRQQQCVPVVVLLVVLVVLLVVLLVVCVVVVNNVLNVLQVVQSVVQSVCCVVPVGDPPRLLSRCSSRVDDPPDAHDTVLNSHDQQYEYEYEQQQNRVVCLQCFLVVVCVGVVVCCVRNNGGPSSNNRGHDHSVVVSVSHGHYYYYHNQHHDVSVVRGPYYRYRQAHSQLFAQAQEAEAEPVCVLVVVLVVQVVLVVVQAAEEEADADPVCQVVSQVVSVVVPFFEDEQEPPDDLVRSVVVLVCVLVPVGGYYYYHDPLDPNLQHLRHQEYEYEPLQDDDPCNALRNLLSSSSSNRQYNHHYYYYHDPDQHVSNVNSNVVSVVSRVVSVVVCVVVVHRHHHD

Radius of gyration: 25.84 Å; Cα contacts (8 Å, |Δi|>4): 921; chains: 1; bounding box: 71×60×58 Å

CATH classification: 3.40.50.300 (+1 more: 3.40.50.300)

B-factor: mean 32.66, std 9.48, range [17.41, 84.87]

InterPro domains:
  IPR001650 Helicase, C-terminal domain-like [PF00271] (433-539)
  IPR001650 Helicase, C-terminal domain-like [PS51194] (425-591)
  IPR001650 Helicase, C-terminal domain-like [SM00490] (454-540)
  IPR001943 UVR domain [PF02151] (612-645)
  IPR001943 UVR domain [PS50151] (611-646)
  IPR004807 UvrABC system, subunit B [MF_00204] (1-646)
  IPR004807 UvrABC system, subunit B [NF003673] (9-645)
  IPR004807 UvrABC system, subunit B [PTHR24029] (9-651)
  IPR004807 UvrABC system, subunit B [TIGR00631] (9-643)
  IPR006935 Helicase/UvrB, N-terminal [PF04851] (13-84)
  IPR014001 Helicase superfamily 1/2, ATP-binding domain [PS51192] (23-170)
  IPR014001 Helicase superfamily 1/2, ATP-binding domain [SM00487] (6-419)
  IPR024759 UvrB, YAD/RRR-motif-containing domain [PF12344] (546-588)
  IPR027417 P-loop containing nucleoside triphosphate hydrolase [G3DSA:3.40.50.300] (1-230)
  IPR027417 P-loop containing nucleoside triphosphate hydrolase [G3DSA:3.40.50.300] (231-408)
  IPR027417 P-loop containing nucleoside triphosphate hydrolase [G3DSA:3.40.50.300] (409-584)
  IPR027417 P-loop containing nucleoside triphosphate hydrolase [SSF52540] (7-409)
  IPR027417 P-loop containing nucleoside triphosphate hydrolase [SSF52540] (31-587)
  IPR036876 UVR domain superfamily [SSF46600] (604-647)
  IPR041471 UvrB, interaction domain [PF17757] (158-245)